Protein AF-A0AAJ1XVT3-F1 (afdb_monomer)

Structure (mmCIF, N/CA/C/O backbone):
data_AF-A0AAJ1XVT3-F1
#
_entry.id   AF-A0AAJ1XVT3-F1
#
loop_
_atom_site.group_PDB
_atom_site.id
_atom_site.type_symbol
_atom_site.label_atom_id
_atom_site.label_alt_id
_atom_site.label_comp_id
_atom_site.label_asym_id
_atom_site.label_entity_id
_atom_site.label_seq_id
_atom_site.pdbx_PDB_ins_code
_atom_site.Cartn_x
_atom_site.Cartn_y
_atom_site.Cartn_z
_atom_site.occupancy
_atom_site.B_iso_or_equiv
_atom_site.auth_seq_id
_atom_site.auth_comp_id
_atom_site.auth_asym_id
_atom_site.auth_atom_id
_atom_site.pdbx_PDB_model_num
ATOM 1 N N . MET A 1 1 ? 30.858 21.912 -54.584 1.00 40.53 1 MET A N 1
ATOM 2 C CA . MET A 1 1 ? 29.691 21.090 -54.215 1.00 40.53 1 MET A CA 1
ATOM 3 C C . MET A 1 1 ? 28.466 21.962 -54.348 1.00 40.53 1 MET A C 1
ATOM 5 O O . MET A 1 1 ? 28.449 23.029 -53.747 1.00 40.53 1 MET A O 1
ATOM 9 N N . SER A 1 2 ? 27.518 21.573 -55.196 1.00 33.28 2 SER A N 1
ATOM 10 C CA . SER A 1 2 ? 26.267 22.328 -55.365 1.00 33.28 2 SER A CA 1
ATOM 11 C C . SER A 1 2 ? 25.308 22.042 -54.200 1.00 33.28 2 SER A C 1
ATOM 13 O O . SER A 1 2 ? 25.357 20.951 -53.632 1.00 33.28 2 SER A O 1
ATOM 15 N N . GLU A 1 3 ? 24.431 22.986 -53.839 1.00 32.06 3 GLU A N 1
ATOM 16 C CA . GLU A 1 3 ? 23.396 22.788 -52.800 1.00 32.06 3 GLU A CA 1
ATOM 17 C C . GLU A 1 3 ? 22.546 21.529 -53.056 1.00 32.06 3 GLU A C 1
ATOM 19 O O . GLU A 1 3 ? 22.183 20.813 -52.128 1.00 32.06 3 GLU A O 1
ATOM 24 N N . THR A 1 4 ? 22.326 21.183 -54.322 1.00 35.09 4 THR A N 1
ATOM 25 C CA . THR A 1 4 ? 21.625 19.973 -54.774 1.00 35.09 4 THR A CA 1
ATOM 26 C C . THR A 1 4 ? 22.317 18.653 -54.406 1.00 35.09 4 THR A C 1
ATOM 28 O O . THR A 1 4 ? 21.636 17.666 -54.137 1.00 35.09 4 THR A O 1
ATOM 31 N N . GLU A 1 5 ? 23.653 18.606 -54.343 1.00 34.00 5 GLU A N 1
ATOM 32 C CA . GLU A 1 5 ? 24.394 17.394 -53.937 1.00 34.00 5 GLU A CA 1
ATOM 33 C C . GLU A 1 5 ? 24.342 17.148 -52.421 1.00 34.00 5 GLU A C 1
ATOM 35 O O . GLU A 1 5 ? 24.447 16.003 -51.974 1.00 34.00 5 GLU A O 1
ATOM 40 N N . LEU A 1 6 ? 24.183 18.212 -51.628 1.00 35.97 6 LEU A N 1
ATOM 41 C CA . LEU A 1 6 ? 23.998 18.135 -50.176 1.00 35.97 6 LEU A CA 1
ATOM 42 C C . LEU A 1 6 ? 22.597 17.616 -49.825 1.00 35.97 6 LEU A C 1
ATOM 44 O O . LEU A 1 6 ? 22.474 16.702 -49.011 1.00 35.97 6 LEU A O 1
ATOM 48 N N . VAL A 1 7 ? 21.562 18.105 -50.516 1.00 39.84 7 VAL A N 1
ATOM 49 C CA . VAL A 1 7 ? 20.163 17.684 -50.309 1.00 39.84 7 VAL A CA 1
ATOM 50 C C . VAL A 1 7 ? 19.965 16.184 -50.580 1.00 39.84 7 VAL A C 1
ATOM 52 O O . VAL A 1 7 ? 19.333 15.493 -49.782 1.00 39.84 7 VAL A O 1
ATOM 55 N N . GLY A 1 8 ? 20.572 15.642 -51.643 1.00 39.97 8 GLY A N 1
ATOM 56 C CA . GLY A 1 8 ? 20.462 14.213 -51.971 1.00 39.97 8 GLY A CA 1
ATOM 57 C C . GLY A 1 8 ? 21.122 13.272 -50.951 1.00 39.97 8 GLY A C 1
ATOM 58 O O . GLY A 1 8 ? 20.677 12.136 -50.784 1.00 39.97 8 GLY A O 1
ATOM 59 N N . LYS A 1 9 ? 22.161 13.730 -50.236 1.00 42.47 9 LYS A N 1
ATOM 60 C CA . LYS A 1 9 ? 22.805 12.963 -49.153 1.00 42.47 9 LYS A CA 1
ATOM 61 C C . LYS A 1 9 ? 22.002 13.011 -47.852 1.00 42.47 9 LYS A C 1
ATOM 63 O O . LYS A 1 9 ? 21.909 11.988 -47.175 1.00 42.47 9 LYS A O 1
ATOM 68 N N . ASP A 1 10 ? 21.389 14.148 -47.531 1.00 45.19 10 ASP A N 1
ATOM 69 C CA . ASP A 1 10 ? 20.564 14.306 -46.326 1.00 45.19 10 ASP A CA 1
ATOM 70 C C . ASP A 1 10 ? 19.242 13.532 -46.417 1.00 45.19 10 ASP A C 1
ATOM 72 O O . ASP A 1 10 ? 18.805 12.930 -45.433 1.00 45.19 10 ASP A O 1
ATOM 76 N N . GLU A 1 11 ? 18.625 13.469 -47.600 1.00 47.34 11 GLU A N 1
ATOM 77 C CA . GLU A 1 11 ? 17.455 12.615 -47.839 1.00 47.34 11 GLU A CA 1
ATOM 78 C C . GLU A 1 11 ? 17.801 11.123 -47.763 1.00 47.34 11 GLU A C 1
ATOM 80 O O . GLU A 1 11 ? 17.030 10.340 -47.203 1.00 47.34 11 GLU A O 1
ATOM 85 N N . LEU A 1 12 ? 18.981 10.730 -48.255 1.00 42.34 12 LEU A N 1
ATOM 86 C CA . LEU A 1 12 ? 19.484 9.360 -48.148 1.00 42.34 12 LEU A CA 1
ATOM 87 C C . LEU A 1 12 ? 19.700 8.966 -46.679 1.00 42.34 12 LEU A C 1
ATOM 89 O O . LEU A 1 12 ? 19.243 7.907 -46.248 1.00 42.34 12 LEU A O 1
ATOM 93 N N . LEU A 1 13 ? 20.334 9.841 -45.894 1.00 45.47 13 LEU A N 1
ATOM 94 C CA . LEU A 1 13 ? 20.561 9.629 -44.466 1.00 45.47 13 LEU A CA 1
ATOM 95 C C . LEU A 1 13 ? 19.233 9.572 -43.689 1.00 45.47 13 LEU A C 1
ATOM 97 O O . LEU A 1 13 ? 19.053 8.693 -42.845 1.00 45.47 13 LEU A O 1
ATOM 101 N N . LYS A 1 14 ? 18.263 10.441 -44.011 1.00 46.81 14 LYS A N 1
ATOM 102 C CA . LYS A 1 14 ? 16.891 10.383 -43.465 1.00 46.81 14 LYS A CA 1
ATOM 103 C C . LYS A 1 14 ? 16.185 9.069 -43.800 1.00 46.81 14 LYS A C 1
ATOM 105 O O . LYS A 1 14 ? 15.593 8.452 -42.921 1.00 46.81 14 LYS A O 1
ATOM 110 N N . ALA A 1 15 ? 16.261 8.610 -45.047 1.00 45.75 15 ALA A N 1
ATOM 111 C CA . ALA A 1 15 ? 15.612 7.373 -45.474 1.00 45.75 15 ALA A CA 1
ATOM 112 C C . ALA A 1 15 ? 16.247 6.123 -44.839 1.00 45.75 15 ALA A C 1
ATOM 114 O O . ALA A 1 15 ? 15.533 5.180 -44.507 1.00 45.75 15 ALA A O 1
ATOM 115 N N . MET A 1 16 ? 17.569 6.117 -44.633 1.00 42.34 16 MET A N 1
ATOM 116 C CA . MET A 1 16 ? 18.277 5.027 -43.948 1.00 42.34 16 MET A CA 1
ATOM 117 C C . MET A 1 16 ? 18.025 5.016 -42.432 1.00 42.34 16 MET A C 1
ATOM 119 O O . MET A 1 16 ? 18.061 3.957 -41.814 1.00 42.34 16 MET A O 1
ATOM 123 N N . THR A 1 17 ? 17.728 6.171 -41.828 1.00 45.12 17 THR A N 1
ATOM 124 C CA . THR A 1 17 ? 17.441 6.291 -40.387 1.00 45.12 17 THR A CA 1
ATOM 125 C C . THR A 1 17 ? 15.967 6.109 -40.029 1.00 45.12 17 THR A C 1
ATOM 127 O O . THR A 1 17 ? 15.666 5.858 -38.866 1.00 45.12 17 THR A O 1
ATOM 130 N N . MET A 1 18 ? 15.038 6.146 -40.991 1.00 42.16 18 MET A N 1
ATOM 131 C CA . MET A 1 18 ? 13.609 5.880 -40.744 1.00 42.16 18 MET A CA 1
ATOM 132 C C . MET A 1 18 ? 13.333 4.461 -40.209 1.00 42.16 18 MET A C 1
ATOM 134 O O . MET A 1 18 ? 12.395 4.283 -39.432 1.00 42.16 18 MET A O 1
ATOM 138 N N . CYS A 1 19 ? 14.182 3.474 -40.528 1.00 41.12 19 CYS A N 1
ATOM 139 C CA . CYS A 1 19 ? 14.112 2.123 -39.947 1.00 41.12 19 CYS A CA 1
ATOM 140 C C . CYS A 1 19 ? 14.538 2.057 -38.465 1.00 41.12 19 CYS A C 1
ATOM 142 O O . CYS A 1 19 ? 14.375 1.014 -37.843 1.00 41.12 19 CYS A O 1
ATOM 144 N N . ASN A 1 20 ? 15.038 3.155 -37.880 1.00 43.03 20 ASN A N 1
ATOM 145 C CA . ASN A 1 20 ? 15.331 3.249 -36.443 1.00 43.03 20 ASN A CA 1
ATOM 146 C C . ASN A 1 20 ? 14.090 3.558 -35.593 1.00 43.03 20 ASN A C 1
ATOM 148 O O . ASN A 1 20 ? 14.213 3.709 -34.380 1.00 43.03 20 ASN A O 1
ATOM 152 N N . SER A 1 21 ? 12.907 3.681 -36.201 1.00 42.22 21 SER A N 1
ATOM 153 C CA . SER A 1 21 ? 11.650 3.829 -35.465 1.00 42.22 21 SER A CA 1
ATOM 154 C C . SER A 1 21 ? 11.194 2.481 -34.894 1.00 42.22 21 SER A C 1
ATOM 156 O O . SER A 1 21 ? 10.141 1.953 -35.239 1.00 42.22 21 SER A O 1
ATOM 158 N N . CYS A 1 22 ? 11.986 1.914 -33.981 1.00 44.94 22 CYS A N 1
ATOM 159 C CA . CYS A 1 22 ? 11.392 1.048 -32.974 1.00 44.94 22 CYS A CA 1
ATOM 160 C C . CYS A 1 22 ? 10.452 1.931 -32.143 1.00 44.94 22 CYS A C 1
ATOM 162 O O . CYS A 1 22 ? 10.854 3.032 -31.757 1.00 44.94 22 CYS A O 1
ATOM 164 N N . PRO A 1 23 ? 9.203 1.515 -31.889 1.00 45.69 23 PRO A N 1
ATOM 165 C CA . PRO A 1 23 ? 8.376 2.195 -30.910 1.00 45.69 23 PRO A CA 1
ATOM 166 C C . PRO A 1 23 ? 9.049 2.014 -29.546 1.00 45.69 23 PRO A C 1
ATOM 168 O O . PRO A 1 23 ? 8.868 0.996 -28.881 1.00 45.69 23 PRO A O 1
ATOM 171 N N . ASP A 1 24 ? 9.884 2.976 -29.161 1.00 53.12 24 ASP A N 1
ATOM 172 C CA . ASP A 1 24 ? 10.436 3.054 -27.817 1.00 53.12 24 ASP A CA 1
ATOM 173 C C . ASP A 1 24 ? 9.247 3.198 -26.867 1.00 53.12 24 ASP A C 1
ATOM 175 O O . ASP A 1 24 ? 8.555 4.215 -26.866 1.00 53.12 24 ASP A O 1
ATOM 179 N N . PHE A 1 25 ? 8.971 2.151 -26.090 1.00 53.50 25 PHE A N 1
ATOM 180 C CA . PHE A 1 25 ? 7.912 2.178 -25.092 1.00 53.50 25 PHE A CA 1
ATOM 181 C C . PHE A 1 25 ? 8.209 3.278 -24.072 1.00 53.50 25 PHE A C 1
ATOM 183 O O . PHE A 1 25 ? 9.093 3.138 -23.218 1.00 53.50 25 PHE A O 1
ATOM 190 N N . ASN A 1 26 ? 7.467 4.380 -24.152 1.00 65.19 26 ASN A N 1
ATOM 191 C CA . ASN A 1 26 ? 7.675 5.522 -23.289 1.00 65.19 26 ASN A CA 1
ATOM 192 C C . ASN A 1 26 ? 6.859 5.327 -22.009 1.00 65.19 26 ASN A C 1
ATOM 194 O O . ASN A 1 26 ? 5.650 5.128 -22.049 1.00 65.19 26 ASN A O 1
ATOM 198 N N . LEU A 1 27 ? 7.497 5.415 -20.837 1.00 65.56 27 LEU A N 1
ATOM 199 C CA . LEU A 1 27 ? 6.7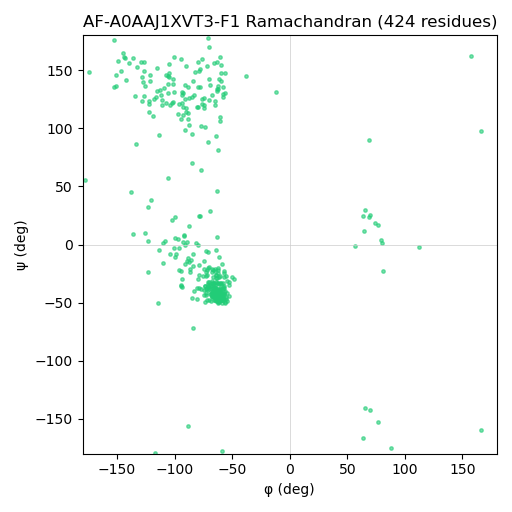74 5.413 -19.552 1.00 65.56 27 LEU A CA 1
ATOM 200 C C . LEU A 1 27 ? 5.740 6.543 -19.473 1.00 65.56 27 LEU A C 1
ATOM 202 O O . LEU A 1 27 ? 4.758 6.422 -18.745 1.00 65.56 27 LEU A O 1
ATOM 206 N N . ASN A 1 28 ? 5.936 7.617 -20.242 1.00 65.88 28 ASN A N 1
ATOM 207 C CA . ASN A 1 28 ? 4.956 8.686 -20.368 1.00 65.88 28 ASN A CA 1
ATOM 208 C C . ASN A 1 28 ? 3.666 8.243 -21.074 1.00 65.88 28 ASN A C 1
ATOM 210 O O . ASN A 1 28 ? 2.638 8.860 -20.825 1.00 65.88 28 ASN A O 1
ATOM 214 N N . ASP A 1 29 ? 3.681 7.171 -21.871 1.00 66.31 29 ASP A N 1
ATOM 215 C CA . ASP A 1 29 ? 2.475 6.632 -22.519 1.00 66.31 29 ASP A CA 1
ATOM 216 C C . ASP A 1 29 ? 1.541 5.948 -21.507 1.00 66.31 29 ASP A C 1
ATOM 218 O O . ASP A 1 29 ? 0.344 5.819 -21.751 1.00 66.31 29 ASP A O 1
ATOM 222 N N . LEU A 1 30 ? 2.084 5.532 -20.355 1.00 65.75 30 LEU A N 1
ATOM 223 C CA . LEU A 1 30 ? 1.324 4.973 -19.233 1.00 65.75 30 LEU A CA 1
ATOM 224 C C . LEU A 1 30 ? 0.818 6.040 -18.256 1.00 65.75 30 LEU A C 1
ATOM 226 O O . LEU A 1 30 ? 0.026 5.727 -17.363 1.00 65.75 30 LEU A O 1
ATOM 230 N N . ARG A 1 31 ? 1.290 7.287 -18.374 1.00 68.94 31 ARG A N 1
ATOM 231 C CA . ARG A 1 31 ? 0.756 8.387 -17.567 1.00 68.94 31 ARG A CA 1
ATOM 232 C C . ARG A 1 31 ? -0.649 8.684 -18.065 1.00 68.94 31 ARG A C 1
ATOM 234 O O . ARG A 1 31 ? -0.858 8.931 -19.253 1.00 68.94 31 ARG A O 1
ATOM 241 N N . GLY A 1 32 ? -1.626 8.645 -17.167 1.00 60.25 32 GLY A N 1
ATOM 242 C CA . GLY A 1 32 ? -2.988 8.977 -17.556 1.00 60.25 32 GLY A CA 1
ATOM 243 C C . GLY A 1 32 ? -3.141 10.469 -17.849 1.00 60.25 32 GLY A C 1
ATOM 244 O O . GLY A 1 32 ? -2.256 11.290 -17.606 1.00 60.25 32 GLY A O 1
ATOM 245 N N . LYS A 1 33 ? -4.298 10.836 -18.404 1.00 58.06 33 LYS A N 1
ATOM 246 C CA . LYS A 1 33 ? -4.650 12.245 -18.616 1.00 58.06 33 LYS A CA 1
ATOM 247 C C . LYS A 1 33 ? -5.029 12.882 -17.271 1.00 58.06 33 LYS A C 1
ATOM 249 O O . LYS A 1 33 ? -5.944 12.395 -16.609 1.00 58.06 33 LYS A O 1
ATOM 254 N N . GLY A 1 34 ? -4.378 13.990 -16.910 1.00 60.28 34 GLY A N 1
ATOM 255 C CA . GLY A 1 34 ? -4.579 14.675 -15.622 1.00 60.28 34 GLY A CA 1
ATOM 256 C C . GLY A 1 34 ? -3.895 13.954 -14.451 1.00 60.28 34 GLY A C 1
ATOM 257 O O . GLY A 1 34 ? -2.923 13.239 -14.660 1.00 60.28 34 GLY A O 1
ATOM 258 N N . ASP A 1 35 ? -4.421 14.101 -13.231 1.00 59.03 35 ASP A N 1
ATOM 259 C CA . ASP A 1 35 ? -3.839 13.531 -11.994 1.00 59.03 35 ASP A CA 1
ATOM 260 C C . ASP A 1 35 ? -4.134 12.029 -11.787 1.00 59.03 35 ASP A C 1
ATOM 262 O O . ASP A 1 35 ? -4.219 11.557 -10.655 1.00 59.03 35 ASP A O 1
ATOM 266 N N . ASN A 1 36 ? -4.395 11.264 -12.850 1.00 70.69 36 ASN A N 1
ATOM 267 C CA . ASN A 1 36 ? -4.752 9.850 -12.730 1.00 70.69 36 ASN A CA 1
ATOM 268 C C . ASN A 1 36 ? -3.663 8.955 -13.325 1.00 70.69 36 ASN A C 1
ATOM 270 O O . ASN A 1 36 ? -3.684 8.652 -14.514 1.00 70.69 36 ASN A O 1
ATOM 274 N N . ASN A 1 37 ? -2.743 8.492 -12.483 1.00 85.50 37 ASN A N 1
ATOM 275 C CA . ASN A 1 37 ? -1.637 7.619 -12.879 1.00 85.50 37 ASN A CA 1
ATOM 276 C C . ASN A 1 37 ? -1.862 6.144 -12.503 1.00 85.50 37 ASN A C 1
ATOM 278 O O . ASN A 1 37 ? -0.901 5.382 -12.453 1.00 85.50 37 ASN A O 1
ATOM 282 N N . TYR A 1 38 ? -3.104 5.698 -12.270 1.00 87.88 38 TYR A N 1
ATOM 283 C CA . TYR A 1 38 ? -3.362 4.326 -11.802 1.00 87.88 38 TYR A CA 1
ATOM 284 C C . TYR A 1 38 ? -2.790 3.240 -12.726 1.00 87.88 38 TYR A C 1
ATOM 286 O O . TYR A 1 38 ? -2.222 2.275 -12.230 1.00 87.88 38 TYR A O 1
ATOM 294 N N . GLN A 1 39 ? -2.832 3.433 -14.051 1.00 87.25 39 GLN A N 1
ATOM 295 C CA . GLN A 1 39 ? -2.213 2.503 -15.010 1.00 87.25 39 GLN A CA 1
ATOM 296 C C . GLN A 1 39 ? -0.687 2.431 -14.870 1.00 87.25 39 GLN A C 1
ATOM 298 O O . GLN A 1 39 ? -0.095 1.359 -14.995 1.00 87.25 39 GLN A O 1
ATOM 303 N N . LEU A 1 40 ? -0.043 3.568 -14.596 1.00 89.12 40 LEU A N 1
ATOM 304 C CA . LEU A 1 40 ? 1.385 3.609 -14.316 1.00 89.12 40 LEU A CA 1
ATOM 305 C C . LEU A 1 40 ? 1.692 2.900 -12.993 1.00 89.12 40 LEU A C 1
ATOM 307 O O . LEU A 1 40 ? 2.628 2.111 -12.955 1.00 89.12 40 LEU A O 1
ATOM 311 N N . TYR A 1 41 ? 0.913 3.129 -11.933 1.00 92.25 41 TYR A N 1
ATOM 312 C CA . TYR A 1 41 ? 1.124 2.451 -10.648 1.00 92.25 41 TYR A CA 1
ATOM 313 C C . TYR A 1 41 ? 0.926 0.937 -10.755 1.00 92.25 41 TYR A C 1
ATOM 315 O O . TYR A 1 41 ? 1.757 0.193 -10.238 1.00 92.25 41 TYR A O 1
ATOM 323 N N . ASP A 1 42 ? -0.105 0.491 -11.483 1.00 91.06 42 ASP A N 1
ATOM 324 C CA . ASP A 1 42 ? -0.321 -0.916 -11.841 1.00 91.06 42 ASP A CA 1
ATOM 325 C C . ASP A 1 42 ? 0.926 -1.482 -12.528 1.00 91.06 42 ASP A C 1
ATOM 327 O O . ASP A 1 42 ? 1.442 -2.531 -12.148 1.00 91.06 42 ASP A O 1
ATOM 331 N N . TRP A 1 43 ? 1.463 -0.776 -13.524 1.00 89.75 43 TRP A N 1
ATOM 332 C CA . TRP A 1 43 ? 2.671 -1.227 -14.202 1.00 89.75 43 TRP A CA 1
ATOM 333 C C . TRP A 1 43 ? 3.865 -1.293 -13.238 1.00 89.75 43 TRP A C 1
ATOM 335 O O . TRP A 1 43 ? 4.564 -2.305 -13.200 1.00 89.75 43 TRP A O 1
ATOM 345 N N . LEU A 1 44 ? 4.082 -0.263 -12.420 1.00 91.88 44 LEU A N 1
ATOM 346 C CA . LEU A 1 44 ? 5.208 -0.185 -11.487 1.00 91.88 44 LEU A CA 1
ATOM 347 C C . LEU A 1 44 ? 5.180 -1.309 -10.445 1.00 91.88 44 LEU A C 1
ATOM 349 O O . LEU A 1 44 ? 6.191 -1.985 -10.270 1.00 91.88 44 LEU A O 1
ATOM 353 N N . ILE A 1 45 ? 4.038 -1.562 -9.798 1.00 93.25 45 ILE A N 1
ATOM 354 C CA . ILE A 1 45 ? 3.938 -2.591 -8.752 1.00 93.25 45 ILE A CA 1
ATOM 355 C C . ILE A 1 45 ? 4.102 -4.018 -9.297 1.00 93.25 45 ILE A C 1
ATOM 357 O O . ILE A 1 45 ? 4.483 -4.913 -8.549 1.00 93.25 45 ILE A O 1
ATOM 361 N N . HIS A 1 46 ? 3.841 -4.252 -10.587 1.00 90.38 46 HIS A N 1
ATOM 362 C CA . HIS A 1 46 ? 4.011 -5.568 -11.216 1.00 90.38 46 HIS A CA 1
ATOM 363 C C . HIS A 1 46 ? 5.369 -5.759 -11.904 1.00 90.38 46 HIS A C 1
ATOM 365 O O . HIS A 1 46 ? 5.778 -6.900 -12.101 1.00 90.38 46 HIS A O 1
ATOM 371 N N . ASN A 1 47 ? 6.060 -4.678 -12.285 1.00 86.94 47 ASN A N 1
ATOM 372 C CA . ASN A 1 47 ? 7.295 -4.756 -13.077 1.00 86.94 47 ASN A CA 1
ATOM 373 C C . ASN A 1 47 ? 8.560 -4.369 -12.300 1.00 86.94 47 ASN A C 1
ATOM 375 O O . ASN A 1 47 ? 9.654 -4.672 -12.769 1.00 86.94 47 ASN A O 1
ATOM 379 N N . LEU A 1 48 ? 8.444 -3.715 -11.138 1.00 90.31 48 LEU A N 1
ATOM 380 C CA . LEU A 1 48 ? 9.583 -3.472 -10.250 1.00 90.31 48 LEU A CA 1
ATOM 381 C C . LEU A 1 48 ? 9.752 -4.652 -9.276 1.00 90.31 48 LEU A C 1
ATOM 383 O O . LEU A 1 48 ? 8.879 -4.843 -8.422 1.00 90.31 48 LEU A O 1
ATOM 387 N N . PRO A 1 49 ? 10.845 -5.439 -9.370 1.00 85.19 49 PRO A N 1
ATOM 388 C CA . PRO A 1 49 ? 11.006 -6.680 -8.610 1.00 85.19 49 PRO A CA 1
ATOM 389 C C . PRO A 1 49 ? 10.849 -6.515 -7.098 1.00 85.19 49 PRO A C 1
ATOM 391 O O . PRO A 1 49 ? 10.195 -7.333 -6.448 1.00 85.19 49 PRO A O 1
ATOM 394 N N . THR A 1 50 ? 11.410 -5.446 -6.528 1.00 91.38 50 THR A N 1
ATOM 395 C CA . THR A 1 50 ? 11.417 -5.276 -5.070 1.00 91.38 50 THR A CA 1
ATOM 396 C C . THR A 1 50 ? 10.140 -4.605 -4.537 1.00 91.38 50 THR A C 1
ATOM 398 O O . THR A 1 50 ? 9.854 -4.681 -3.341 1.00 91.38 50 THR A O 1
ATOM 401 N N . ALA A 1 51 ? 9.305 -4.009 -5.397 1.00 93.56 51 ALA A N 1
ATOM 402 C CA . ALA A 1 51 ? 8.125 -3.256 -4.964 1.00 93.56 51 ALA A CA 1
ATOM 403 C C . ALA A 1 51 ? 7.080 -4.134 -4.248 1.00 93.56 51 ALA A C 1
ATOM 405 O O . ALA A 1 51 ? 6.596 -3.766 -3.176 1.00 93.56 51 ALA A O 1
ATOM 406 N N . GLN A 1 52 ? 6.772 -5.324 -4.781 1.00 93.38 52 GLN A N 1
ATOM 407 C CA . GLN A 1 52 ? 5.824 -6.247 -4.137 1.00 93.38 52 GLN A CA 1
ATOM 408 C C . GLN A 1 52 ? 6.347 -6.783 -2.804 1.00 93.38 52 GLN A C 1
ATOM 410 O O . GLN A 1 52 ? 5.575 -6.931 -1.855 1.00 93.38 52 GLN A O 1
ATOM 415 N N . TYR A 1 53 ? 7.654 -7.052 -2.724 1.00 93.75 53 TYR A N 1
ATOM 416 C CA . TYR A 1 53 ? 8.298 -7.506 -1.496 1.00 93.75 53 TYR A CA 1
ATOM 417 C C . TYR A 1 53 ? 8.185 -6.449 -0.392 1.00 93.75 53 TYR A C 1
ATOM 419 O O . TYR A 1 53 ? 7.712 -6.754 0.703 1.00 93.75 53 TYR A O 1
ATOM 427 N N . VAL A 1 54 ? 8.551 -5.198 -0.696 1.00 94.69 54 VAL A N 1
ATOM 428 C CA . VAL A 1 54 ? 8.478 -4.073 0.251 1.00 94.69 54 VAL A CA 1
ATOM 429 C C . VAL A 1 54 ? 7.040 -3.842 0.708 1.00 94.69 54 VAL A C 1
ATOM 431 O O . VAL A 1 54 ? 6.795 -3.755 1.909 1.00 94.69 54 VAL A O 1
ATOM 434 N N . LEU A 1 55 ? 6.079 -3.816 -0.221 1.00 95.88 55 LEU A N 1
ATOM 435 C CA . LEU A 1 55 ? 4.660 -3.661 0.100 1.00 95.88 55 LEU A CA 1
ATOM 436 C C . LEU A 1 55 ? 4.143 -4.796 0.994 1.00 95.88 55 LEU A C 1
ATOM 438 O O . LEU A 1 55 ? 3.444 -4.547 1.975 1.00 95.88 55 LEU A O 1
ATOM 442 N N . GLY A 1 56 ? 4.479 -6.046 0.664 1.00 94.31 56 GLY A N 1
ATOM 443 C CA . GLY A 1 56 ? 4.097 -7.212 1.457 1.00 94.31 56 GLY A CA 1
ATOM 444 C C . GLY A 1 56 ? 4.629 -7.120 2.883 1.00 94.31 56 GLY A C 1
ATOM 445 O O . GLY A 1 56 ? 3.854 -7.216 3.832 1.00 94.31 56 GLY A O 1
ATOM 446 N N . LYS A 1 57 ? 5.927 -6.841 3.028 1.00 93.38 57 LYS A N 1
ATOM 447 C CA . LYS A 1 57 ? 6.589 -6.701 4.329 1.00 93.38 57 LYS A CA 1
ATOM 448 C C . LYS A 1 57 ? 6.079 -5.513 5.134 1.00 93.38 57 LYS A C 1
ATOM 450 O O . LYS A 1 57 ? 5.884 -5.649 6.335 1.00 93.38 57 LYS A O 1
ATOM 455 N N . LEU A 1 58 ? 5.813 -4.374 4.498 1.00 94.50 58 LEU A N 1
ATOM 456 C CA . LEU A 1 58 ? 5.189 -3.228 5.156 1.00 94.50 58 LEU A CA 1
ATOM 457 C C . LEU A 1 58 ? 3.836 -3.613 5.755 1.00 94.50 58 LEU A C 1
ATOM 459 O O . LEU A 1 58 ? 3.568 -3.319 6.915 1.00 94.50 58 LEU A O 1
ATOM 463 N N . VAL A 1 59 ? 2.991 -4.308 4.994 1.00 94.62 59 VAL A N 1
ATOM 464 C CA . VAL A 1 59 ? 1.673 -4.710 5.494 1.00 94.62 59 VAL A CA 1
ATOM 465 C C . VAL A 1 59 ? 1.773 -5.802 6.561 1.00 94.62 59 VAL A C 1
ATOM 467 O O . VAL A 1 59 ? 1.051 -5.733 7.550 1.00 94.62 59 VAL A O 1
ATOM 470 N N . GLU A 1 60 ? 2.717 -6.738 6.453 1.00 92.50 60 GLU A N 1
ATOM 471 C CA . GLU A 1 60 ? 3.040 -7.662 7.552 1.00 92.50 60 GLU A CA 1
ATOM 472 C C . GLU A 1 60 ? 3.456 -6.908 8.823 1.00 92.50 60 GLU A C 1
ATOM 474 O O . GLU A 1 60 ? 2.990 -7.232 9.911 1.00 92.50 60 GLU A O 1
ATOM 479 N N . LEU A 1 61 ? 4.281 -5.865 8.694 1.00 92.00 61 LEU A N 1
ATOM 480 C CA . LEU A 1 61 ? 4.667 -5.010 9.814 1.00 92.00 61 LEU A CA 1
ATOM 481 C C . LEU A 1 61 ? 3.482 -4.214 10.358 1.00 92.00 61 LEU A C 1
ATOM 483 O O . LEU A 1 61 ? 3.430 -3.992 11.556 1.00 92.00 61 LEU A O 1
ATOM 487 N N . ILE A 1 62 ? 2.509 -3.800 9.549 1.00 92.50 62 ILE A N 1
ATOM 488 C CA . ILE A 1 62 ? 1.278 -3.162 10.050 1.00 92.50 62 ILE A CA 1
ATOM 489 C C . ILE A 1 62 ? 0.479 -4.156 10.907 1.00 92.50 62 ILE A C 1
ATOM 491 O O . ILE A 1 62 ? 0.047 -3.800 11.998 1.00 92.50 62 ILE A O 1
ATOM 495 N N . PHE A 1 63 ? 0.353 -5.406 10.457 1.00 91.00 63 PHE A N 1
ATOM 496 C CA . PHE A 1 63 ? -0.426 -6.455 11.126 1.00 91.00 63 PHE A CA 1
ATOM 497 C C . PHE A 1 63 ? 0.364 -7.326 12.112 1.00 91.00 63 PHE A C 1
ATOM 499 O O . PHE A 1 63 ? -0.187 -8.298 12.623 1.00 91.00 63 PHE A O 1
ATOM 506 N N . SER A 1 64 ? 1.630 -7.012 12.411 1.00 85.25 64 SER A N 1
ATOM 507 C CA . SER A 1 64 ? 2.442 -7.863 13.299 1.00 85.25 64 SER A CA 1
ATOM 508 C C . SER A 1 64 ? 1.865 -7.965 14.715 1.00 85.25 64 SER A C 1
AT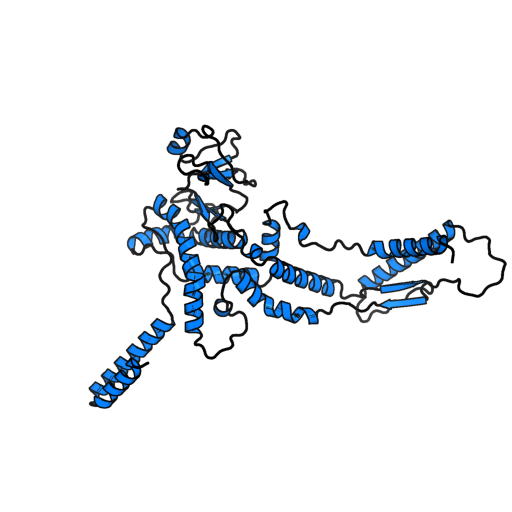OM 510 O O . SER A 1 64 ? 2.204 -8.881 15.455 1.00 85.25 64 SER A O 1
ATOM 512 N N . ASN A 1 65 ? 1.013 -7.010 15.084 1.00 82.50 65 ASN A N 1
ATOM 513 C CA . ASN A 1 65 ? 0.160 -7.038 16.256 1.00 82.50 65 ASN A CA 1
ATOM 514 C C . ASN A 1 65 ? -1.281 -7.045 15.739 1.00 82.50 65 ASN A C 1
ATOM 516 O O . ASN A 1 65 ? -1.632 -6.214 14.901 1.00 82.50 65 ASN A O 1
ATOM 520 N N . ASN A 1 66 ? -2.095 -8.003 16.179 1.00 87.00 66 ASN A N 1
ATOM 521 C CA . ASN A 1 66 ? -3.466 -8.145 15.691 1.00 87.00 66 ASN A CA 1
ATOM 522 C C . ASN A 1 66 ? -4.309 -6.892 15.992 1.00 87.00 66 ASN A C 1
ATOM 524 O O . ASN A 1 66 ? -3.972 -6.075 16.852 1.00 87.00 66 ASN A O 1
ATOM 528 N N . LEU A 1 67 ? -5.429 -6.750 15.282 1.00 92.19 67 LEU A N 1
ATOM 529 C CA . LEU A 1 67 ? -6.454 -5.778 15.656 1.00 92.19 67 LEU A CA 1
ATOM 530 C C . LEU A 1 67 ? -7.139 -6.230 16.950 1.00 92.19 67 LEU A C 1
ATOM 532 O O . LEU A 1 67 ? -7.474 -7.402 17.096 1.00 92.19 67 LEU A O 1
ATOM 536 N N . THR A 1 68 ? -7.369 -5.285 17.852 1.00 93.19 68 THR A N 1
ATOM 537 C CA . THR A 1 68 ? -8.009 -5.494 19.152 1.00 93.19 68 THR A CA 1
ATOM 538 C C . THR A 1 68 ? -8.890 -4.297 19.505 1.00 93.19 68 THR A C 1
ATOM 540 O O . THR A 1 68 ? -8.770 -3.197 18.956 1.00 93.19 68 THR A O 1
ATOM 543 N N . THR A 1 69 ? -9.808 -4.531 20.426 1.00 92.06 69 THR A N 1
ATOM 544 C CA . THR A 1 69 ? -10.653 -3.546 21.099 1.00 92.06 69 THR A CA 1
ATOM 545 C C . THR A 1 69 ? -10.181 -3.268 22.528 1.00 92.06 69 THR A C 1
ATOM 547 O O . THR A 1 69 ? -10.687 -2.343 23.164 1.00 92.06 69 THR A O 1
ATOM 550 N N . GLY A 1 70 ? -9.215 -4.049 23.029 1.00 90.19 70 GLY A N 1
ATOM 551 C CA . GLY A 1 70 ? -8.751 -4.035 24.416 1.00 90.19 70 GLY A CA 1
ATOM 552 C C . GLY A 1 70 ? -9.649 -4.797 25.394 1.00 90.19 70 GLY A C 1
ATOM 553 O O . GLY A 1 70 ? -9.379 -4.766 26.593 1.00 90.19 70 GLY A O 1
ATOM 554 N N . ASP A 1 71 ? -10.701 -5.465 24.910 1.00 92.12 71 ASP A N 1
ATOM 555 C CA . ASP A 1 71 ? -11.619 -6.281 25.708 1.00 92.12 71 ASP A CA 1
ATOM 556 C C . ASP A 1 71 ? -11.758 -7.677 25.087 1.00 92.12 71 ASP A C 1
ATOM 558 O O . ASP A 1 71 ? -12.157 -7.810 23.932 1.00 92.12 71 ASP A O 1
ATOM 562 N N . GLU A 1 72 ? -11.463 -8.726 25.860 1.00 91.00 72 GLU A N 1
ATOM 563 C CA . GLU A 1 72 ? -11.422 -10.111 25.362 1.00 91.00 72 GLU A CA 1
ATOM 564 C C . GLU A 1 72 ? -12.749 -10.577 24.740 1.00 91.00 72 GLU A C 1
ATOM 566 O O . GLU A 1 72 ? -12.751 -11.298 23.742 1.00 91.00 72 GLU A O 1
ATOM 571 N N . LYS A 1 73 ? -13.895 -10.153 25.292 1.00 91.69 73 LYS A N 1
ATOM 572 C CA . LYS A 1 73 ? -15.215 -10.565 24.786 1.00 91.69 73 LYS A CA 1
ATOM 573 C C . LYS A 1 73 ? -15.552 -9.853 23.485 1.00 91.69 73 LYS A C 1
ATOM 575 O O . LYS A 1 73 ? -16.146 -10.441 22.584 1.00 91.69 73 LYS A O 1
ATOM 580 N N . GLN A 1 74 ? -15.210 -8.573 23.388 1.00 93.69 74 GLN A N 1
ATOM 581 C CA . GLN A 1 74 ? -15.405 -7.806 22.159 1.00 93.69 74 GLN A CA 1
ATOM 582 C C . GLN A 1 74 ? -14.424 -8.248 21.067 1.00 93.69 74 GLN A C 1
ATOM 584 O O . GLN A 1 74 ? -14.790 -8.282 19.889 1.00 93.69 74 GLN A O 1
ATOM 589 N N . ASP A 1 75 ? -13.225 -8.675 21.458 1.00 93.56 75 ASP A N 1
ATOM 590 C CA . ASP A 1 75 ? -12.237 -9.263 20.560 1.00 93.56 75 ASP A CA 1
ATOM 591 C C . ASP A 1 75 ? -12.704 -10.597 19.982 1.00 93.56 75 ASP A C 1
ATOM 593 O O . ASP A 1 75 ? -12.430 -10.870 18.819 1.00 93.56 75 ASP A O 1
ATOM 597 N N . GLU A 1 76 ? -13.473 -11.404 20.714 1.00 94.06 76 GLU A N 1
ATOM 598 C CA . GLU A 1 76 ? -14.095 -12.611 20.154 1.00 94.06 76 GLU A CA 1
ATOM 599 C C . GLU A 1 76 ? -15.054 -12.272 18.998 1.00 94.06 76 GLU A C 1
ATOM 601 O O . GLU A 1 76 ? -14.994 -12.889 17.932 1.00 94.06 76 GLU A O 1
ATOM 606 N N . ILE A 1 77 ? -15.886 -11.235 19.160 1.00 93.81 77 ILE A N 1
ATOM 607 C CA . ILE A 1 77 ? -16.799 -10.752 18.109 1.00 93.81 77 ILE A CA 1
ATOM 608 C C . ILE A 1 77 ? -16.004 -10.227 16.909 1.00 93.81 77 ILE A C 1
ATOM 610 O O . ILE A 1 77 ? -16.321 -10.557 15.762 1.00 93.81 77 ILE A O 1
ATOM 614 N N . LEU A 1 78 ? -14.972 -9.416 17.164 1.00 94.25 78 LEU A N 1
ATOM 615 C CA . LEU A 1 78 ? -14.107 -8.859 16.127 1.00 94.25 78 LEU A CA 1
ATOM 616 C C . LEU A 1 78 ? -13.372 -9.969 15.364 1.00 94.25 78 LEU A C 1
ATOM 618 O O . LEU A 1 78 ? -13.400 -9.986 14.137 1.00 94.25 78 LEU A O 1
ATOM 622 N N . ASN A 1 79 ? -12.764 -10.919 16.070 1.00 94.38 79 ASN A N 1
ATOM 623 C CA . ASN A 1 79 ? -12.017 -12.024 15.477 1.00 94.38 79 ASN A CA 1
ATOM 624 C C . ASN A 1 79 ? -12.930 -12.959 14.684 1.00 94.38 79 ASN A C 1
ATOM 626 O O . ASN A 1 79 ? -12.584 -13.342 13.566 1.00 94.38 79 ASN A O 1
ATOM 630 N N . ASN A 1 80 ? -14.122 -13.273 15.196 1.00 93.88 80 ASN A N 1
ATOM 631 C CA . ASN A 1 80 ? -15.095 -14.059 14.446 1.00 93.88 80 ASN A CA 1
ATOM 632 C C . ASN A 1 80 ? -15.523 -13.338 13.157 1.00 93.88 80 ASN A C 1
ATOM 634 O O . ASN A 1 80 ? -15.597 -13.951 12.097 1.00 93.88 80 ASN A O 1
ATOM 638 N N . PHE A 1 81 ? -15.718 -12.017 13.202 1.00 94.75 81 PHE A N 1
ATOM 639 C CA . PHE A 1 81 ? -15.996 -11.247 11.992 1.00 94.75 81 PHE A CA 1
ATOM 640 C C . PHE A 1 81 ? -14.809 -11.240 11.017 1.00 94.75 81 PHE A C 1
ATOM 642 O O . PHE A 1 81 ? -15.009 -11.401 9.816 1.00 94.75 81 PHE A O 1
ATOM 649 N N . LEU A 1 82 ? -13.579 -11.056 11.501 1.00 94.44 82 LEU A N 1
ATOM 650 C CA . LEU A 1 82 ? -12.384 -10.962 10.656 1.00 94.44 82 LEU A CA 1
ATOM 651 C C . LEU A 1 82 ? -12.004 -12.295 9.996 1.00 94.44 82 LEU A C 1
ATOM 653 O O . LEU A 1 82 ? -11.581 -12.293 8.836 1.00 94.44 82 LEU A O 1
ATOM 657 N N . TYR A 1 83 ? -12.160 -13.406 10.719 1.00 94.44 83 TYR A N 1
ATOM 658 C CA . TYR A 1 83 ? -11.599 -14.709 10.350 1.00 94.44 83 TYR A CA 1
ATOM 659 C C . TYR A 1 83 ? -12.628 -15.840 10.228 1.00 94.44 83 TYR A C 1
ATOM 661 O O . TYR A 1 83 ? -12.354 -16.822 9.545 1.00 94.44 83 TYR A O 1
ATOM 669 N N . GLY A 1 84 ? -13.785 -15.734 10.886 1.00 88.12 84 GLY A N 1
ATOM 670 C CA . GLY A 1 84 ? -14.740 -16.838 11.043 1.00 88.12 84 GLY A CA 1
ATOM 671 C C . GLY A 1 84 ? -15.612 -17.121 9.820 1.00 88.12 84 GLY A C 1
ATOM 672 O O . GLY A 1 84 ? -16.169 -18.210 9.707 1.00 88.12 84 GLY A O 1
ATOM 673 N N . GLN A 1 85 ? -15.711 -16.175 8.887 1.00 85.50 85 GLN A N 1
ATOM 674 C CA . GLN A 1 85 ? -16.507 -16.323 7.671 1.00 85.50 85 GLN A CA 1
ATOM 675 C C . GLN A 1 85 ? -15.849 -15.641 6.472 1.00 85.50 85 GLN A C 1
ATOM 677 O O . GLN A 1 85 ? -14.989 -14.763 6.601 1.00 85.50 85 GLN A O 1
ATOM 682 N N . THR A 1 86 ? -16.287 -16.055 5.291 1.00 92.31 86 THR A N 1
ATOM 683 C CA . THR A 1 86 ? -15.887 -15.474 4.013 1.00 92.31 86 THR A CA 1
ATOM 684 C C . THR A 1 86 ? -17.006 -14.614 3.454 1.00 92.31 86 THR A C 1
ATOM 686 O O . THR A 1 86 ? -18.177 -14.966 3.576 1.00 92.31 86 THR A O 1
ATOM 689 N N . ASN A 1 87 ? -16.634 -13.517 2.808 1.00 92.44 87 ASN A N 1
ATOM 690 C CA . ASN A 1 87 ? -17.556 -12.637 2.104 1.00 92.44 87 ASN A CA 1
ATOM 691 C C . ASN A 1 87 ? -18.092 -13.304 0.805 1.00 92.44 87 ASN A C 1
ATOM 693 O O . ASN A 1 87 ? -17.650 -14.402 0.446 1.00 92.44 87 ASN A O 1
ATOM 697 N N . PRO A 1 88 ? -18.991 -12.647 0.043 1.00 91.94 88 PRO A N 1
ATOM 698 C CA . PRO A 1 88 ? -19.485 -13.161 -1.240 1.00 91.94 88 PRO A CA 1
ATOM 699 C C . PRO A 1 88 ? -18.412 -13.422 -2.313 1.00 91.94 88 PRO A C 1
ATOM 701 O O . PRO A 1 88 ? -18.684 -14.126 -3.282 1.00 91.94 88 PRO A O 1
ATOM 704 N N . GLU A 1 89 ? -17.203 -12.874 -2.160 1.00 91.31 89 GLU A N 1
ATOM 705 C CA . GLU A 1 89 ? -16.052 -13.121 -3.044 1.00 91.31 89 GLU A CA 1
ATOM 706 C C . GLU A 1 89 ? -15.208 -14.329 -2.589 1.00 91.31 89 GLU A C 1
ATOM 708 O O . GLU A 1 89 ? -14.190 -14.644 -3.203 1.00 91.31 89 GLU A O 1
ATOM 713 N N . GLY A 1 90 ? -15.619 -15.025 -1.522 1.00 92.62 90 GLY A N 1
ATOM 714 C CA . GLY A 1 90 ? -14.940 -16.210 -0.997 1.00 92.62 90 GLY A CA 1
ATOM 715 C C . GLY A 1 90 ? -13.667 -15.906 -0.202 1.00 92.62 90 GLY A C 1
ATOM 716 O O . GLY A 1 90 ? -12.863 -16.810 0.022 1.00 92.62 90 GLY A O 1
ATOM 717 N N . VAL A 1 91 ? -13.465 -14.659 0.234 1.00 95.31 91 VAL A N 1
ATOM 718 C CA . VAL A 1 91 ? -12.288 -14.236 1.011 1.00 95.31 91 VAL A CA 1
ATOM 719 C C . VAL A 1 91 ? -12.676 -13.788 2.418 1.00 95.31 91 VAL A C 1
ATOM 721 O O . VAL A 1 91 ? -13.789 -13.326 2.658 1.00 95.31 91 VAL A O 1
ATOM 724 N N . THR A 1 92 ? -11.762 -13.931 3.378 1.00 96.31 92 THR A N 1
ATOM 725 C CA . THR A 1 92 ? -12.000 -13.472 4.754 1.00 96.31 92 THR A CA 1
ATOM 726 C C . THR A 1 92 ? -11.974 -11.950 4.840 1.00 96.31 92 THR A C 1
ATOM 728 O O . THR A 1 92 ? -11.277 -11.275 4.076 1.00 96.31 92 THR A O 1
ATOM 731 N N . ASN A 1 93 ? -12.674 -11.392 5.825 1.00 95.81 93 ASN A N 1
ATOM 732 C CA . ASN A 1 93 ? -12.672 -9.947 6.057 1.00 95.81 93 ASN A CA 1
ATOM 733 C C . ASN A 1 93 ? -11.269 -9.423 6.401 1.00 95.81 93 ASN A C 1
ATOM 735 O O . ASN A 1 93 ? -10.906 -8.330 5.972 1.00 95.81 93 ASN A O 1
ATOM 739 N N . TYR A 1 94 ? -10.443 -10.220 7.086 1.00 95.69 94 TYR A N 1
ATOM 740 C CA . TYR A 1 94 ? -9.022 -9.919 7.271 1.00 95.69 94 TYR A CA 1
ATOM 741 C C . TYR A 1 94 ? -8.281 -9.755 5.937 1.00 95.69 94 TYR A C 1
ATOM 743 O O . TYR A 1 94 ? -7.557 -8.779 5.747 1.00 95.69 94 TYR A O 1
ATOM 751 N N . HIS A 1 95 ? -8.487 -10.675 4.987 1.00 95.75 95 HIS A N 1
ATOM 752 C CA . HIS A 1 95 ? -7.859 -10.580 3.672 1.00 95.75 95 HIS A CA 1
ATOM 753 C C . HIS A 1 95 ? -8.296 -9.311 2.934 1.00 95.75 95 HIS A C 1
ATOM 755 O O . HIS A 1 95 ? -7.457 -8.625 2.354 1.00 95.75 95 HIS A O 1
ATOM 761 N N . VAL A 1 96 ? -9.584 -8.963 3.007 1.00 96.88 96 VAL A N 1
ATOM 762 C CA . VAL A 1 96 ? -10.113 -7.719 2.429 1.00 96.88 96 VAL A CA 1
ATOM 763 C C . VAL A 1 96 ? -9.404 -6.501 3.020 1.00 96.88 96 VAL A C 1
ATOM 765 O O . VAL A 1 96 ? -8.933 -5.660 2.260 1.00 96.88 96 VAL A O 1
ATOM 768 N N . LEU A 1 97 ? -9.244 -6.428 4.348 1.00 96.06 97 LEU A N 1
ATOM 769 C CA . LEU A 1 97 ? -8.515 -5.331 4.997 1.00 96.06 97 LEU A CA 1
ATOM 770 C C . LEU A 1 97 ? -7.061 -5.239 4.521 1.00 96.06 97 LEU A C 1
ATOM 772 O O . LEU A 1 97 ? -6.596 -4.153 4.177 1.00 96.06 97 LEU A O 1
ATOM 776 N N . VAL A 1 98 ? -6.355 -6.371 4.464 1.00 96.00 98 VAL A N 1
ATOM 777 C CA . VAL A 1 98 ? -4.970 -6.438 3.974 1.00 96.00 98 VAL A CA 1
ATOM 778 C C . VAL A 1 98 ? -4.873 -5.911 2.541 1.00 96.00 98 VAL A C 1
ATOM 780 O O . VAL A 1 98 ? -3.990 -5.103 2.249 1.00 96.00 98 VAL A O 1
ATOM 783 N N . GLN A 1 99 ? -5.776 -6.327 1.649 1.00 95.88 99 GLN A N 1
ATOM 784 C CA . GLN A 1 99 ? -5.769 -5.871 0.256 1.00 95.88 99 GLN A CA 1
ATOM 785 C C . GLN A 1 99 ? -6.143 -4.396 0.123 1.00 95.88 99 GLN A C 1
ATOM 787 O O . GLN A 1 99 ? -5.461 -3.671 -0.597 1.00 95.88 99 GLN A O 1
ATOM 792 N N . SER A 1 100 ? -7.154 -3.923 0.854 1.00 96.81 100 SER A N 1
ATOM 793 C CA . SER A 1 100 ? -7.530 -2.508 0.848 1.00 96.81 100 SER A CA 1
ATOM 794 C C . SER A 1 100 ? -6.396 -1.618 1.360 1.00 96.81 100 SER A C 1
ATOM 796 O O . SER A 1 100 ? -6.145 -0.559 0.791 1.00 96.81 100 SER A O 1
ATOM 798 N N . ILE A 1 101 ? -5.648 -2.048 2.383 1.00 96.62 101 ILE A N 1
ATOM 799 C CA . ILE A 1 101 ? -4.467 -1.312 2.858 1.00 96.62 101 ILE A CA 1
ATOM 800 C C . ILE A 1 101 ? -3.386 -1.280 1.777 1.00 96.62 101 ILE A C 1
ATOM 802 O O . ILE A 1 101 ? -2.884 -0.199 1.466 1.00 96.62 101 ILE A O 1
ATOM 806 N N . LYS A 1 102 ? -3.066 -2.425 1.155 1.00 96.94 102 LYS A N 1
ATOM 807 C CA . LYS A 1 102 ? -2.097 -2.478 0.046 1.00 96.94 102 LYS A CA 1
ATOM 808 C C . LYS A 1 102 ? -2.480 -1.527 -1.082 1.00 96.94 102 LYS A C 1
ATOM 810 O O . LYS A 1 102 ? -1.649 -0.756 -1.553 1.00 96.94 102 LYS A O 1
ATOM 815 N N . GLU A 1 103 ? -3.746 -1.556 -1.475 1.00 96.06 103 GLU A N 1
ATOM 816 C CA . GLU A 1 103 ? -4.277 -0.702 -2.525 1.00 96.06 103 GLU A CA 1
ATOM 817 C C . GLU A 1 103 ? -4.235 0.782 -2.117 1.00 96.06 103 GLU A C 1
ATOM 819 O O . GLU A 1 103 ? -3.792 1.620 -2.897 1.00 96.06 103 GLU A O 1
ATOM 824 N N . SER A 1 104 ? -4.569 1.118 -0.868 1.00 96.38 104 SER A N 1
ATOM 825 C CA . SER A 1 104 ? -4.478 2.499 -0.377 1.00 96.38 104 SER A CA 1
ATOM 826 C C . SER A 1 104 ? -3.054 3.061 -0.398 1.00 96.38 104 SER A C 1
ATOM 828 O O . SER A 1 104 ? -2.873 4.244 -0.668 1.00 96.38 104 SER A O 1
ATOM 830 N N . ILE A 1 105 ? -2.041 2.221 -0.164 1.00 95.88 105 ILE A N 1
ATOM 831 C CA . ILE A 1 105 ? -0.628 2.610 -0.230 1.00 95.88 105 ILE A CA 1
ATOM 832 C C . ILE A 1 105 ? -0.214 2.830 -1.694 1.00 95.88 105 ILE A C 1
ATOM 834 O O . ILE A 1 105 ? 0.389 3.848 -2.031 1.00 95.88 105 ILE A O 1
ATOM 838 N N . VAL A 1 106 ? -0.557 1.888 -2.579 1.00 95.19 106 VAL A N 1
ATOM 839 C CA . VAL A 1 106 ? -0.125 1.897 -3.987 1.00 95.19 106 VAL A CA 1
ATOM 840 C C . VAL A 1 106 ? -0.832 2.969 -4.813 1.00 95.19 106 VAL A C 1
ATOM 842 O O . VAL A 1 106 ? -0.186 3.635 -5.616 1.00 95.19 106 VAL A O 1
ATOM 845 N N . TYR A 1 107 ? -2.138 3.159 -4.634 1.00 94.12 107 TYR A N 1
ATOM 846 C CA . TYR A 1 107 ? -2.947 4.068 -5.460 1.00 94.12 107 TYR A CA 1
ATOM 847 C C . TYR A 1 107 ? -3.367 5.340 -4.713 1.00 94.12 107 TYR A C 1
ATOM 849 O O . TYR A 1 107 ? -4.128 6.146 -5.246 1.00 94.12 107 TYR A O 1
ATOM 857 N N . GLY A 1 108 ? -2.914 5.513 -3.469 1.00 93.75 108 GLY A N 1
ATOM 858 C CA . GLY A 1 108 ? -3.262 6.630 -2.585 1.00 93.75 108 GLY A CA 1
ATOM 859 C C . GLY A 1 108 ? -4.602 6.476 -1.864 1.00 93.75 108 GLY A C 1
ATOM 860 O O . GLY A 1 108 ? -4.791 7.045 -0.786 1.00 93.75 108 GLY A O 1
ATOM 861 N N . ARG A 1 109 ? -5.514 5.658 -2.408 1.00 94.88 109 ARG A N 1
ATOM 862 C CA . ARG A 1 109 ? -6.796 5.329 -1.781 1.00 94.88 109 ARG A CA 1
ATOM 863 C C . ARG A 1 109 ? -7.307 3.936 -2.117 1.00 94.88 109 ARG A C 1
ATOM 865 O O . ARG A 1 109 ? -6.981 3.384 -3.160 1.00 94.88 109 ARG A O 1
ATOM 872 N N . SER A 1 110 ? -8.179 3.414 -1.265 1.00 96.25 110 SER A N 1
ATOM 873 C CA . SER A 1 110 ? -8.973 2.205 -1.497 1.00 96.25 110 SER A CA 1
ATOM 874 C C . SER A 1 110 ? -10.333 2.347 -0.820 1.00 96.25 110 SER A C 1
ATOM 876 O O . SER A 1 110 ? -10.470 3.041 0.186 1.00 96.25 110 SER A O 1
ATOM 878 N N . GLY A 1 111 ? -11.358 1.728 -1.388 1.00 95.38 111 GLY A N 1
ATOM 879 C CA . GLY A 1 111 ? -12.689 1.700 -0.811 1.00 95.38 111 GLY A CA 1
ATOM 880 C C . GLY A 1 111 ? -12.882 0.454 0.034 1.00 95.38 111 GLY A C 1
ATOM 881 O O . GLY A 1 111 ? -12.634 -0.653 -0.424 1.00 95.38 111 GLY A O 1
ATOM 882 N N . LEU A 1 112 ? -13.392 0.612 1.247 1.00 95.75 112 LEU A N 1
ATOM 883 C CA . LEU A 1 112 ? -13.794 -0.499 2.094 1.00 95.75 112 LEU A CA 1
ATOM 884 C C . LEU A 1 112 ? -15.287 -0.386 2.376 1.00 95.75 112 LEU A C 1
ATOM 886 O O . LEU A 1 112 ? -15.724 0.517 3.091 1.00 95.75 112 LEU A O 1
ATOM 890 N N . ARG A 1 113 ? -16.079 -1.297 1.813 1.00 93.81 113 ARG A N 1
ATOM 891 C CA . ARG A 1 113 ? -17.536 -1.289 1.966 1.00 93.81 113 ARG A CA 1
ATOM 892 C C . ARG A 1 113 ? -17.979 -2.388 2.917 1.00 93.81 113 ARG A C 1
ATOM 894 O O . ARG A 1 113 ? -17.637 -3.549 2.723 1.00 93.81 113 ARG A O 1
ATOM 901 N N . PHE A 1 114 ? -18.808 -2.024 3.888 1.00 93.88 114 PHE A N 1
ATOM 902 C CA . PHE A 1 114 ? -19.476 -2.971 4.774 1.00 93.88 114 PHE A CA 1
ATOM 903 C C . PHE A 1 114 ? -20.844 -3.323 4.199 1.00 93.88 114 PHE A C 1
ATOM 905 O O . PHE A 1 114 ? -21.702 -2.451 4.042 1.00 93.88 114 PHE A O 1
ATOM 912 N N . LEU A 1 115 ? -21.055 -4.598 3.887 1.00 91.44 115 LEU A N 1
ATOM 913 C CA . LEU A 1 115 ? -22.326 -5.088 3.369 1.00 91.44 115 LEU A CA 1
ATOM 914 C C . LEU A 1 115 ? -23.280 -5.372 4.532 1.00 91.44 115 LEU A C 1
ATOM 916 O O . LEU A 1 115 ? -24.211 -4.605 4.800 1.00 91.44 115 LEU A O 1
ATOM 920 N N . SER A 1 116 ? -22.997 -6.430 5.279 1.00 91.19 116 SER A N 1
ATOM 921 C CA . SER A 1 116 ? -23.780 -6.876 6.425 1.00 91.19 116 SER A CA 1
ATOM 922 C C . SER A 1 116 ? -22.874 -7.620 7.411 1.00 91.19 116 SER A C 1
ATOM 924 O O . SER A 1 116 ? -21.683 -7.805 7.157 1.00 91.19 116 SER A O 1
ATOM 926 N N . LYS A 1 117 ? -23.421 -8.024 8.562 1.00 89.06 117 LYS A N 1
ATOM 927 C CA . LYS A 1 117 ? -22.668 -8.863 9.502 1.00 89.06 117 LYS A CA 1
ATOM 928 C C . LYS A 1 117 ? -22.341 -10.230 8.913 1.00 89.06 117 LYS A C 1
ATOM 930 O O . LYS A 1 117 ? -21.307 -10.751 9.291 1.00 89.06 117 LYS A O 1
ATOM 935 N N . ASP A 1 118 ? -23.158 -10.746 7.999 1.00 88.50 118 ASP A N 1
ATOM 936 C CA . ASP A 1 118 ? -23.005 -12.085 7.419 1.00 88.50 118 ASP A CA 1
ATOM 937 C C . ASP A 1 118 ? -22.191 -12.041 6.112 1.00 88.50 118 ASP A C 1
ATOM 939 O O . ASP A 1 118 ? -21.346 -12.893 5.866 1.00 88.50 118 ASP A O 1
ATOM 943 N N . ASP A 1 119 ? -22.372 -10.991 5.306 1.00 91.44 119 ASP A N 1
ATOM 944 C CA . ASP A 1 119 ? -21.670 -10.809 4.025 1.00 91.44 119 ASP A CA 1
ATOM 945 C C . ASP A 1 119 ? -20.313 -10.102 4.178 1.00 91.44 119 ASP A C 1
ATOM 947 O O . ASP A 1 119 ? -19.500 -10.082 3.257 1.00 91.44 119 ASP A O 1
ATOM 951 N N . GLY A 1 120 ? -20.060 -9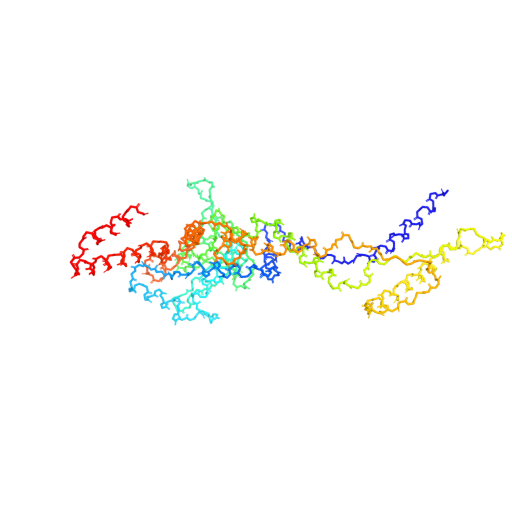.480 5.330 1.00 93.69 120 GLY A N 1
ATOM 952 C CA . GLY A 1 120 ? -18.768 -8.894 5.655 1.00 93.69 120 GLY A CA 1
ATOM 953 C C . GLY A 1 120 ? -18.394 -7.640 4.858 1.00 93.69 120 GLY A C 1
ATOM 954 O O . GLY A 1 120 ? -19.209 -6.741 4.610 1.00 93.69 120 GLY A O 1
ATOM 955 N N . LEU A 1 121 ? -17.104 -7.553 4.538 1.00 95.56 121 LEU A N 1
ATOM 956 C CA . LEU A 1 121 ? -16.444 -6.443 3.865 1.00 95.56 121 LEU A CA 1
ATOM 957 C C . LEU A 1 121 ? -16.150 -6.797 2.408 1.00 95.56 121 LEU A C 1
ATOM 959 O O . LEU A 1 121 ? -15.808 -7.934 2.090 1.00 95.56 121 LEU A O 1
ATOM 963 N N . ILE A 1 122 ? -16.187 -5.792 1.537 1.00 95.12 122 ILE A N 1
ATOM 964 C CA . ILE A 1 122 ? -15.643 -5.887 0.179 1.00 95.12 122 ILE A CA 1
ATOM 965 C C . ILE A 1 122 ? -14.690 -4.724 -0.091 1.00 95.12 122 ILE A C 1
ATOM 967 O O . ILE A 1 122 ? -14.922 -3.596 0.363 1.00 95.12 122 ILE A O 1
ATOM 971 N N . ASN A 1 123 ? -13.626 -5.006 -0.843 1.00 95.12 123 ASN A N 1
ATOM 972 C CA . ASN A 1 123 ? -12.721 -3.982 -1.347 1.00 95.12 123 ASN A CA 1
ATOM 973 C C . ASN A 1 123 ? -13.319 -3.381 -2.627 1.00 95.12 123 ASN A C 1
ATOM 975 O O . ASN A 1 123 ? -13.695 -4.098 -3.552 1.00 95.12 123 ASN A O 1
ATOM 979 N N . VAL A 1 124 ? -13.404 -2.058 -2.691 1.00 93.81 124 VAL A N 1
ATOM 980 C CA . VAL A 1 124 ? -13.840 -1.315 -3.871 1.00 93.81 124 VAL A CA 1
ATOM 981 C C . VAL A 1 124 ? -12.642 -0.561 -4.423 1.00 93.81 124 VAL A C 1
ATOM 983 O O . VAL A 1 124 ? -12.071 0.296 -3.747 1.00 93.81 124 VAL A O 1
ATOM 986 N N . LYS A 1 125 ? -12.286 -0.870 -5.673 1.00 91.00 125 LYS A N 1
ATOM 987 C CA . LYS A 1 125 ? -11.085 -0.321 -6.303 1.00 91.00 125 LYS A CA 1
ATOM 988 C C . LYS A 1 125 ? -11.064 1.207 -6.310 1.00 91.00 125 LYS A C 1
ATOM 990 O O . LYS A 1 125 ? -12.107 1.838 -6.482 1.00 91.00 125 LYS A O 1
ATOM 995 N N . CYS A 1 126 ? -9.876 1.797 -6.210 1.00 90.12 126 CYS A N 1
ATOM 996 C CA . CYS A 1 126 ? -9.632 3.245 -6.129 1.00 90.12 126 CYS A CA 1
ATOM 997 C C . CYS A 1 126 ? -10.329 4.099 -7.208 1.00 90.12 126 CYS A C 1
ATOM 999 O O . CYS A 1 126 ? -10.634 5.272 -6.975 1.00 90.12 126 CYS A O 1
ATOM 1001 N N . ASN A 1 127 ? -10.594 3.527 -8.383 1.00 89.12 127 ASN A N 1
ATOM 1002 C CA . ASN A 1 127 ? -11.250 4.173 -9.516 1.00 89.12 127 ASN A CA 1
ATOM 1003 C C . ASN A 1 127 ? -12.748 3.845 -9.636 1.00 89.12 127 ASN A C 1
ATOM 1005 O O . ASN A 1 127 ? -13.414 4.446 -10.469 1.00 89.12 127 ASN A O 1
ATOM 1009 N N . HIS A 1 128 ? -13.288 2.918 -8.844 1.00 91.06 128 HIS A N 1
ATOM 1010 C CA . HIS A 1 128 ? -14.686 2.466 -8.913 1.00 91.06 128 HIS A CA 1
ATOM 1011 C C . HIS A 1 128 ? -15.602 3.156 -7.891 1.00 91.06 128 HIS A C 1
ATOM 1013 O O . HIS A 1 128 ? -16.782 2.818 -7.781 1.00 91.06 128 HIS A O 1
ATOM 1019 N N . PHE A 1 129 ? -15.078 4.133 -7.150 1.00 92.88 129 PHE A N 1
ATOM 1020 C CA . PHE A 1 129 ? -15.869 4.985 -6.274 1.00 92.88 129 PHE A CA 1
ATOM 1021 C C . PHE A 1 129 ? -15.409 6.444 -6.335 1.00 92.88 129 PHE A C 1
ATOM 1023 O O . PHE A 1 129 ? -14.259 6.749 -6.663 1.00 92.88 129 PHE A O 1
ATOM 1030 N N . GLY A 1 130 ? -16.322 7.346 -5.991 1.00 92.31 130 GLY A N 1
ATOM 1031 C CA . GLY A 1 130 ? -16.072 8.777 -5.858 1.00 92.31 130 GLY A CA 1
ATOM 1032 C C . GLY A 1 130 ? -16.525 9.292 -4.504 1.00 92.31 130 GLY A C 1
ATOM 1033 O O . GLY A 1 130 ? -17.388 8.703 -3.851 1.00 92.31 130 GLY A O 1
ATOM 1034 N N . VAL A 1 131 ? -15.946 10.405 -4.079 1.00 92.50 131 VAL A N 1
ATOM 1035 C CA . VAL A 1 131 ? -16.360 11.104 -2.864 1.00 92.50 131 VAL A CA 1
ATOM 1036 C C . VAL A 1 131 ? -17.427 12.133 -3.224 1.00 92.50 131 VAL A C 1
ATOM 1038 O O . VAL A 1 131 ? -17.207 12.966 -4.100 1.00 92.50 131 VAL A O 1
ATOM 1041 N N . ALA A 1 132 ? -18.585 12.062 -2.569 1.00 91.06 132 ALA A N 1
ATOM 1042 C CA . ALA A 1 132 ? -19.652 13.041 -2.725 1.00 91.06 132 ALA A CA 1
ATOM 1043 C C . ALA A 1 132 ? -19.527 14.119 -1.650 1.00 91.06 132 ALA A C 1
ATOM 1045 O O . ALA A 1 132 ? -19.555 13.811 -0.454 1.00 91.06 132 ALA A O 1
ATOM 1046 N N . GLN A 1 133 ? -19.395 15.373 -2.072 1.00 90.56 133 GLN A N 1
ATOM 1047 C CA . GLN A 1 133 ? -19.169 16.491 -1.164 1.00 90.56 133 GLN A CA 1
ATOM 1048 C C . GLN A 1 133 ? -20.087 17.671 -1.469 1.00 90.56 133 GLN A C 1
ATOM 1050 O O . GLN A 1 133 ? -20.489 17.874 -2.613 1.00 90.56 133 GLN A O 1
ATOM 1055 N N . ILE A 1 134 ? -20.385 18.470 -0.448 1.00 89.25 134 ILE A N 1
ATOM 1056 C CA . ILE A 1 134 ? -21.127 19.729 -0.574 1.00 89.25 134 ILE A CA 1
ATOM 1057 C C . ILE A 1 134 ? -20.332 20.866 0.069 1.00 89.25 134 ILE A C 1
ATOM 1059 O O . ILE A 1 134 ? -19.575 20.648 1.011 1.00 89.25 134 ILE A O 1
ATOM 1063 N N . LEU A 1 135 ? -20.469 22.093 -0.431 1.00 85.94 135 LEU A N 1
ATOM 1064 C CA . LEU A 1 135 ? -19.826 23.247 0.197 1.00 85.94 135 LEU A CA 1
ATOM 1065 C C . LEU A 1 135 ? -20.427 23.483 1.590 1.00 85.94 135 LEU A C 1
ATOM 1067 O O . LEU A 1 135 ? -21.635 23.694 1.702 1.00 85.94 135 LEU A O 1
ATOM 1071 N N . ASN A 1 136 ? -19.591 23.494 2.632 1.00 83.38 136 ASN A N 1
ATOM 1072 C CA . ASN A 1 136 ? -20.064 23.816 3.972 1.00 83.38 136 ASN A CA 1
ATOM 1073 C C . ASN A 1 136 ? -20.318 25.332 4.070 1.00 83.38 136 ASN A C 1
ATOM 1075 O O . ASN A 1 136 ? -19.406 26.144 3.889 1.00 83.38 136 ASN A O 1
ATOM 1079 N N . LYS A 1 137 ? -21.578 25.711 4.311 1.00 80.06 137 LYS A N 1
ATOM 1080 C CA . LYS A 1 137 ? -22.018 27.115 4.376 1.00 80.06 137 LYS A CA 1
ATOM 1081 C C . LYS A 1 137 ? -21.808 27.764 5.743 1.00 80.06 137 LYS A C 1
ATOM 1083 O O . LYS A 1 137 ? -21.820 28.987 5.827 1.00 80.06 137 LYS A O 1
ATOM 1088 N N . GLU A 1 138 ? -21.638 26.974 6.798 1.00 81.75 138 GLU A N 1
ATOM 1089 C CA . GLU A 1 138 ? -21.439 27.486 8.159 1.00 81.75 138 GLU A CA 1
ATOM 1090 C C . GLU A 1 138 ? -19.975 27.862 8.397 1.00 81.75 138 GLU A C 1
ATOM 1092 O O . GLU A 1 138 ? -19.670 28.906 8.972 1.00 81.75 138 GLU A O 1
ATOM 1097 N N . HIS A 1 139 ? -19.062 27.041 7.886 1.00 79.69 139 HIS A N 1
ATOM 1098 C CA . HIS A 1 139 ? -17.629 27.141 8.126 1.00 79.69 139 HIS A CA 1
ATOM 1099 C C . HIS A 1 139 ? -16.825 27.337 6.831 1.00 79.69 139 HIS A C 1
ATOM 1101 O O . HIS A 1 139 ? -15.751 26.760 6.696 1.00 79.69 139 HIS A O 1
ATOM 1107 N N . TYR A 1 140 ? -17.362 28.125 5.887 1.00 74.19 140 TYR A N 1
ATOM 1108 C CA . TYR A 1 140 ? -16.791 28.495 4.577 1.00 74.19 140 TYR A CA 1
ATOM 1109 C C . TYR A 1 140 ? -15.304 28.148 4.356 1.00 74.19 140 TYR A C 1
ATOM 1111 O O . TYR A 1 140 ? -14.435 28.553 5.123 1.00 74.19 140 TYR A O 1
ATOM 1119 N N . GLY A 1 141 ? -14.985 27.514 3.222 1.00 75.88 141 GLY A N 1
ATOM 1120 C CA . GLY A 1 141 ? -13.599 27.218 2.822 1.00 75.88 141 GLY A CA 1
ATOM 1121 C C . GLY A 1 141 ? -13.233 25.733 2.823 1.00 75.88 141 GLY A C 1
ATOM 1122 O O . GLY A 1 141 ? -12.137 25.387 2.391 1.00 75.88 141 GLY A O 1
ATOM 1123 N N . TYR A 1 142 ? -14.152 24.848 3.218 1.00 83.75 142 TYR A N 1
ATOM 1124 C CA . TYR A 1 142 ? -14.030 23.409 2.983 1.00 83.75 142 TYR A CA 1
ATOM 1125 C C . TYR A 1 142 ? -15.345 22.792 2.497 1.00 83.75 142 TYR A C 1
ATOM 1127 O O . TYR A 1 142 ? -16.429 23.369 2.629 1.00 83.75 142 TYR A O 1
ATOM 1135 N N . LYS A 1 143 ? -15.230 21.610 1.888 1.00 86.38 143 LYS A N 1
ATOM 1136 C CA . LYS A 1 143 ? -16.367 20.799 1.454 1.00 86.38 143 LYS A CA 1
ATOM 1137 C C . LYS A 1 143 ? -16.612 19.687 2.467 1.00 86.38 143 LYS A C 1
ATOM 1139 O O . LYS A 1 143 ? -15.680 18.994 2.868 1.00 86.38 143 LYS A O 1
ATOM 1144 N N . GLU A 1 144 ? -17.858 19.530 2.875 1.00 87.56 144 GLU A N 1
ATOM 1145 C CA . GLU A 1 144 ? -18.299 18.486 3.788 1.00 87.56 144 GLU A CA 1
ATOM 1146 C C . GLU A 1 144 ? -18.580 17.187 3.032 1.00 87.56 144 GLU A C 1
ATOM 1148 O O . GLU A 1 144 ? -19.108 17.200 1.918 1.00 87.56 144 GLU A O 1
ATOM 1153 N 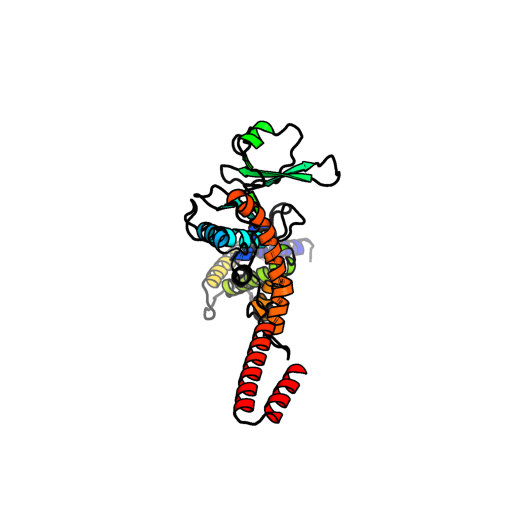N . LEU A 1 145 ? -18.208 16.060 3.639 1.00 88.62 145 LEU A N 1
ATOM 1154 C CA . LEU A 1 145 ? -18.464 14.728 3.106 1.00 88.62 145 LEU A CA 1
ATOM 1155 C C . LEU A 1 145 ? -19.931 14.348 3.324 1.00 88.62 145 LEU A C 1
ATOM 1157 O O . LEU A 1 145 ? -20.371 14.229 4.461 1.00 88.62 145 LEU A O 1
ATOM 1161 N N . ILE A 1 146 ? -20.646 14.059 2.238 1.00 88.88 146 ILE A N 1
ATOM 1162 C CA . ILE A 1 146 ? -22.019 13.537 2.297 1.00 88.88 146 ILE A CA 1
ATOM 1163 C C . ILE A 1 146 ? -22.042 12.007 2.219 1.00 88.88 146 ILE A C 1
ATOM 1165 O O . ILE A 1 146 ? -22.880 11.349 2.839 1.00 88.88 146 ILE A O 1
ATOM 1169 N N . GLY A 1 147 ? -21.122 11.423 1.452 1.00 90.56 147 GLY A N 1
ATOM 1170 C CA . GLY A 1 147 ? -21.045 9.979 1.272 1.00 90.56 147 GLY A CA 1
ATOM 1171 C C . GLY A 1 147 ? -20.147 9.574 0.112 1.00 90.56 147 GLY A C 1
ATOM 1172 O O . GLY A 1 147 ? -19.300 10.342 -0.352 1.00 90.56 147 GLY A O 1
ATOM 1173 N N . PHE A 1 148 ? -20.349 8.353 -0.369 1.00 93.00 148 PHE A N 1
ATOM 1174 C CA . PHE A 1 148 ? -19.519 7.730 -1.395 1.00 93.00 148 PHE A CA 1
ATOM 1175 C C . PHE A 1 148 ? -20.365 7.226 -2.555 1.00 93.00 148 PHE A C 1
ATOM 1177 O O . PHE A 1 148 ? -21.336 6.499 -2.357 1.00 93.00 148 PHE A O 1
ATOM 1184 N N . VAL A 1 149 ? -19.998 7.611 -3.773 1.00 92.06 149 VAL A N 1
ATOM 1185 C CA . VAL A 1 149 ? -20.707 7.214 -4.991 1.00 92.06 149 VAL A CA 1
ATOM 1186 C C . VAL A 1 149 ? -20.065 5.962 -5.564 1.00 92.06 149 VAL A C 1
ATOM 1188 O O . VAL A 1 149 ? -18.853 5.937 -5.758 1.00 92.06 149 VAL A O 1
ATOM 1191 N N . ILE A 1 150 ? -20.869 4.947 -5.871 1.00 91.12 150 ILE A N 1
ATOM 1192 C CA . ILE A 1 150 ? -20.428 3.709 -6.526 1.00 91.12 150 ILE A CA 1
ATOM 1193 C C . ILE A 1 150 ? -21.296 3.447 -7.757 1.00 91.12 150 ILE A C 1
ATOM 1195 O O . ILE A 1 150 ? -22.516 3.626 -7.713 1.00 91.12 150 ILE A O 1
ATOM 1199 N N . ASP A 1 151 ? -20.676 2.994 -8.846 1.00 85.94 151 ASP A N 1
ATOM 1200 C CA . ASP A 1 151 ? -21.379 2.522 -10.042 1.00 85.94 151 ASP A CA 1
ATOM 1201 C C . ASP A 1 151 ? -21.767 1.046 -9.865 1.00 85.94 151 ASP A C 1
ATOM 1203 O O . ASP A 1 151 ? -20.923 0.189 -9.598 1.00 85.94 151 ASP A O 1
ATOM 1207 N N . LYS A 1 152 ? -23.048 0.717 -10.057 1.00 81.81 152 LYS A N 1
ATOM 1208 C CA . LYS A 1 152 ? -23.568 -0.657 -9.938 1.00 81.81 152 LYS A CA 1
ATOM 1209 C C . LYS A 1 152 ? -22.954 -1.626 -10.956 1.00 81.81 152 LYS A C 1
ATOM 1211 O O . LYS A 1 152 ? -23.003 -2.832 -10.735 1.00 81.81 152 LYS A O 1
ATOM 1216 N N . LYS A 1 153 ? -22.420 -1.122 -12.073 1.00 82.00 153 LYS A N 1
ATOM 1217 C CA . LYS A 1 153 ? -21.793 -1.903 -13.152 1.00 82.00 153 LYS A CA 1
ATOM 1218 C C . LYS A 1 153 ? -20.260 -1.906 -13.046 1.00 82.00 153 LYS A C 1
ATOM 1220 O O . LYS A 1 153 ? -19.603 -2.426 -13.944 1.00 82.00 153 LYS A O 1
ATOM 1225 N N . GLY A 1 154 ? -19.690 -1.338 -11.979 1.00 78.06 154 GLY A N 1
ATOM 1226 C CA . GLY A 1 154 ? -18.246 -1.298 -11.746 1.00 78.06 154 GLY A CA 1
ATOM 1227 C C . GLY A 1 154 ? -17.480 -0.377 -12.696 1.00 78.06 154 GLY A C 1
ATOM 1228 O O . GLY A 1 154 ? -16.305 -0.614 -12.958 1.00 78.06 154 GLY A O 1
ATOM 1229 N N . ARG A 1 155 ? -18.130 0.647 -13.258 1.00 84.50 155 ARG A N 1
ATOM 1230 C CA . ARG A 1 155 ? -17.451 1.645 -14.096 1.00 84.50 155 ARG A CA 1
ATOM 1231 C C . ARG A 1 155 ? -16.660 2.638 -13.251 1.00 84.50 155 ARG A C 1
ATOM 1233 O O . ARG A 1 155 ? -16.936 2.842 -12.071 1.00 84.50 155 ARG A O 1
ATOM 1240 N N . ALA A 1 156 ? -15.695 3.290 -13.898 1.00 84.62 156 ALA A N 1
ATOM 1241 C CA . ALA A 1 156 ? -14.900 4.320 -13.253 1.00 84.62 156 ALA A CA 1
ATOM 1242 C C . ALA A 1 156 ? -15.772 5.511 -12.819 1.00 84.62 156 ALA A C 1
ATOM 1244 O O . ALA A 1 156 ? -16.579 6.011 -13.606 1.00 84.62 156 ALA A O 1
ATOM 1245 N N . ILE A 1 157 ? -15.577 5.975 -11.585 1.00 85.25 157 ILE A N 1
ATOM 1246 C CA . ILE A 1 157 ? -16.284 7.112 -10.993 1.00 85.25 157 ILE A CA 1
ATOM 1247 C C . ILE A 1 157 ? -15.282 8.190 -10.573 1.00 85.25 157 ILE A C 1
ATOM 1249 O O . ILE A 1 157 ? -14.208 7.907 -10.044 1.00 85.25 157 ILE A O 1
ATOM 1253 N N . THR A 1 158 ? -15.659 9.447 -10.797 1.00 84.75 158 THR A N 1
ATOM 1254 C CA . THR A 1 158 ? -14.965 10.629 -10.276 1.00 84.75 158 THR A CA 1
ATOM 1255 C C . THR A 1 158 ? -15.682 11.182 -9.050 1.00 84.75 158 THR A C 1
ATOM 1257 O O . THR A 1 158 ? -16.863 10.910 -8.837 1.00 84.75 158 THR A O 1
ATOM 1260 N N . ASP A 1 159 ? -14.983 11.993 -8.260 1.00 86.50 159 ASP A N 1
ATOM 1261 C CA . ASP A 1 159 ? -15.593 12.711 -7.138 1.00 86.50 159 ASP A CA 1
ATOM 1262 C C . ASP A 1 159 ? -16.722 13.637 -7.636 1.00 86.50 159 ASP A C 1
ATOM 1264 O O . ASP A 1 159 ? -16.683 14.136 -8.767 1.00 86.50 159 ASP A O 1
ATOM 1268 N N . VAL A 1 160 ? -17.755 13.813 -6.809 1.00 86.69 160 VAL A N 1
ATOM 1269 C CA . VAL A 1 160 ? -19.005 14.490 -7.178 1.00 86.69 160 VAL A CA 1
ATOM 1270 C C . VAL A 1 160 ? -19.248 15.667 -6.242 1.00 86.69 160 VAL A C 1
ATOM 1272 O O . VAL A 1 160 ? -19.405 15.491 -5.034 1.00 86.69 160 VAL A O 1
ATOM 1275 N N . ASP A 1 161 ? -19.339 16.861 -6.824 1.00 86.62 161 ASP A N 1
ATOM 1276 C CA . ASP A 1 161 ? -19.774 18.066 -6.124 1.00 86.62 161 ASP A CA 1
ATOM 1277 C C . ASP A 1 161 ? -21.295 18.180 -6.203 1.00 86.62 161 ASP A C 1
ATOM 1279 O O . ASP A 1 161 ? -21.856 18.465 -7.263 1.00 86.62 161 ASP A O 1
ATOM 1283 N N . LEU A 1 162 ? -21.950 17.940 -5.073 1.00 84.25 162 LEU A N 1
ATOM 1284 C CA . LEU A 1 162 ? -23.398 17.996 -4.945 1.00 84.25 162 LEU A CA 1
ATOM 1285 C C . LEU A 1 162 ? -23.880 19.432 -4.752 1.00 84.25 162 LEU A C 1
ATOM 1287 O O . LEU A 1 162 ? -23.221 20.260 -4.114 1.00 84.25 162 LEU A O 1
ATOM 1291 N N . ARG A 1 163 ? -25.083 19.709 -5.254 1.00 81.62 163 ARG A N 1
ATOM 1292 C CA . ARG A 1 163 ? -25.822 20.948 -4.985 1.00 81.62 163 ARG A CA 1
ATOM 1293 C C . ARG A 1 163 ? -26.955 20.694 -3.996 1.00 81.62 163 ARG A C 1
ATOM 1295 O O . ARG A 1 163 ? -27.471 19.584 -3.877 1.00 81.62 163 ARG A O 1
ATOM 1302 N N . GLU A 1 164 ? -27.371 21.744 -3.295 1.00 68.44 164 GLU A N 1
ATOM 1303 C CA . GLU A 1 164 ? -28.531 21.660 -2.404 1.00 68.44 164 GLU A CA 1
ATOM 1304 C C . GLU A 1 164 ? -29.786 21.215 -3.161 1.00 68.44 164 GLU A C 1
ATOM 1306 O O . GLU A 1 164 ? -30.074 21.697 -4.257 1.00 68.44 164 GLU A O 1
ATOM 1311 N N . GLY A 1 165 ? -30.534 20.289 -2.558 1.00 69.00 165 GLY A N 1
ATOM 1312 C CA . GLY A 1 165 ? -31.757 19.730 -3.134 1.00 69.00 165 GLY A CA 1
ATOM 1313 C C . GLY A 1 165 ? -31.542 18.634 -4.184 1.00 69.00 165 GLY A C 1
ATOM 1314 O O . GLY A 1 165 ? -32.524 18.118 -4.711 1.00 69.00 165 GLY A O 1
ATOM 1315 N N . GLU A 1 166 ? -30.297 18.244 -4.494 1.00 73.81 166 GLU A N 1
ATOM 1316 C CA . GLU A 1 166 ? -30.032 17.112 -5.401 1.00 73.81 166 GLU A CA 1
ATOM 1317 C C . GLU A 1 166 ? -30.294 15.743 -4.760 1.00 73.81 166 GLU A C 1
ATOM 1319 O O . GLU A 1 166 ? -30.515 14.766 -5.479 1.00 73.81 166 GLU A O 1
ATOM 1324 N N . ILE A 1 167 ? -30.294 15.678 -3.427 1.00 74.88 167 ILE A N 1
ATOM 1325 C CA . ILE A 1 167 ? -30.559 14.465 -2.652 1.00 74.88 167 ILE A CA 1
ATOM 1326 C C . ILE A 1 167 ? -31.839 14.662 -1.851 1.00 74.88 167 ILE A C 1
ATOM 1328 O O . ILE A 1 167 ? -32.003 15.666 -1.157 1.00 74.88 167 ILE A O 1
ATOM 1332 N N . ASP A 1 168 ? -32.721 13.669 -1.920 1.00 72.56 168 ASP A N 1
ATOM 1333 C CA . ASP A 1 168 ? -33.827 13.539 -0.981 1.00 72.56 168 ASP A CA 1
ATOM 1334 C C . ASP A 1 168 ? -33.287 12.983 0.344 1.00 72.56 168 ASP A C 1
ATOM 1336 O O . ASP A 1 168 ? -32.990 11.789 0.475 1.00 72.56 168 ASP A O 1
ATOM 1340 N N . SER A 1 169 ? -33.112 13.876 1.319 1.00 68.69 169 SER A N 1
ATOM 1341 C CA . SER A 1 169 ? -32.575 13.548 2.638 1.00 68.69 169 SER A CA 1
ATOM 1342 C C . SER A 1 169 ? -33.409 12.482 3.350 1.00 68.69 169 SER A C 1
ATOM 1344 O O . SER A 1 169 ? -32.846 11.600 3.995 1.00 68.69 169 SER A O 1
ATOM 1346 N N . GLU A 1 170 ? -34.741 12.511 3.224 1.00 65.69 170 GLU A N 1
ATOM 1347 C CA . GLU A 1 170 ? -35.596 11.518 3.877 1.00 65.69 170 GLU A CA 1
ATOM 1348 C C . GLU A 1 170 ? -35.393 10.125 3.286 1.00 65.69 170 GLU A C 1
ATOM 1350 O O . GLU A 1 170 ? -35.310 9.147 4.034 1.00 65.69 170 GLU A O 1
ATOM 1355 N N . GLU A 1 171 ? -35.302 10.020 1.959 1.00 66.12 171 GLU A N 1
ATOM 1356 C CA . GLU A 1 171 ? -35.049 8.745 1.291 1.00 66.12 171 GLU A CA 1
ATOM 1357 C C . GLU A 1 171 ? -33.664 8.195 1.654 1.00 66.12 171 GLU A C 1
ATOM 1359 O O . GLU A 1 171 ? -33.532 7.006 1.963 1.00 66.12 171 GLU A O 1
ATOM 1364 N N . TYR A 1 172 ? -32.651 9.063 1.687 1.00 72.44 172 TYR A N 1
ATOM 1365 C CA . TYR A 1 172 ? -31.278 8.696 2.022 1.00 72.44 172 TYR A CA 1
ATOM 1366 C C . TYR A 1 172 ? -31.139 8.188 3.464 1.00 72.44 172 TYR A C 1
ATOM 1368 O O . TYR A 1 172 ? -30.582 7.110 3.678 1.00 72.44 172 TYR A O 1
ATOM 1376 N N . PHE A 1 173 ? -31.714 8.893 4.446 1.00 67.06 173 PHE A N 1
ATOM 1377 C CA . PHE A 1 173 ? -31.671 8.471 5.851 1.00 67.06 173 PHE A CA 1
ATOM 1378 C C . PHE A 1 173 ? -32.542 7.236 6.133 1.00 67.06 173 PHE A C 1
ATOM 1380 O O . PHE A 1 173 ? -32.155 6.401 6.949 1.00 67.06 173 PHE A O 1
ATOM 1387 N N . LYS A 1 174 ? -33.693 7.073 5.457 1.00 65.12 174 LYS A N 1
ATOM 1388 C CA . LYS A 1 174 ? -34.572 5.900 5.646 1.00 65.12 174 LYS A CA 1
ATOM 1389 C C . LYS A 1 174 ? -34.016 4.628 5.008 1.00 65.12 174 LYS A C 1
ATOM 1391 O O . LYS A 1 174 ? -34.119 3.561 5.607 1.00 65.12 174 LYS A O 1
ATOM 1396 N N . LYS A 1 175 ? -33.478 4.710 3.786 1.00 65.25 175 LYS A N 1
ATOM 1397 C CA . LYS A 1 175 ? -32.995 3.532 3.039 1.00 65.25 175 LYS A CA 1
ATOM 1398 C C . LYS A 1 175 ? -31.518 3.231 3.279 1.00 65.25 175 LYS A C 1
ATOM 1400 O O . LYS A 1 175 ? -31.068 2.138 2.943 1.00 65.25 175 LYS A O 1
ATOM 1405 N N . GLY A 1 176 ? -30.759 4.191 3.808 1.00 69.88 176 GLY A N 1
ATOM 1406 C CA . GLY A 1 176 ? -29.309 4.083 3.969 1.00 69.88 176 GLY A CA 1
ATOM 1407 C C . GLY A 1 176 ? -28.548 3.992 2.642 1.00 69.88 176 GLY A C 1
ATOM 1408 O O . GLY A 1 176 ? -27.377 3.632 2.650 1.00 69.88 176 GLY A O 1
ATOM 1409 N N . ILE A 1 177 ? -29.214 4.253 1.510 1.00 76.25 177 ILE A N 1
ATOM 1410 C CA . ILE A 1 177 ? -28.666 4.312 0.150 1.00 76.25 177 ILE A CA 1
ATOM 1411 C C . ILE A 1 177 ? -29.554 5.267 -0.655 1.00 76.25 177 ILE A C 1
ATOM 1413 O O . ILE A 1 177 ? -30.778 5.146 -0.610 1.00 76.25 177 ILE A O 1
ATOM 1417 N N . PHE A 1 178 ? -28.956 6.164 -1.440 1.00 79.62 178 PHE A N 1
ATOM 1418 C CA . PHE A 1 178 ? -29.677 6.960 -2.439 1.00 79.62 178 PHE A CA 1
ATOM 1419 C C . PHE A 1 178 ? -29.312 6.486 -3.847 1.00 79.62 178 PHE A C 1
ATOM 1421 O O . PHE A 1 178 ? -28.145 6.245 -4.147 1.00 79.62 178 PHE A O 1
ATOM 1428 N N . VAL A 1 179 ? -30.306 6.314 -4.718 1.00 80.44 179 VAL A N 1
ATOM 1429 C CA . VAL A 1 179 ? -30.095 5.876 -6.104 1.00 80.44 179 VAL A CA 1
ATOM 1430 C C . VAL A 1 179 ? -30.257 7.083 -7.015 1.00 80.44 179 VAL A C 1
ATOM 1432 O O . VAL A 1 179 ? -31.318 7.700 -7.051 1.00 80.44 179 VAL A O 1
ATOM 1435 N N . PHE A 1 180 ? -29.212 7.422 -7.768 1.00 79.00 180 PHE A N 1
ATOM 1436 C CA . PHE A 1 180 ? -29.267 8.559 -8.683 1.00 79.00 180 PHE A CA 1
ATOM 1437 C C . PHE A 1 180 ? -30.275 8.311 -9.814 1.00 79.00 180 PHE A C 1
ATOM 1439 O O . PHE A 1 180 ? -30.551 7.171 -10.187 1.00 79.00 180 PHE A O 1
ATOM 1446 N N . LYS A 1 181 ? -30.788 9.388 -10.426 1.00 76.38 181 LYS A N 1
ATOM 1447 C CA . LYS A 1 181 ? -31.790 9.329 -11.514 1.00 76.38 181 LYS A CA 1
ATOM 1448 C C . LYS A 1 181 ? -31.370 8.465 -12.709 1.00 76.38 181 LYS A C 1
ATOM 1450 O O . LYS A 1 181 ? -32.224 7.922 -13.398 1.00 76.38 181 LYS A O 1
ATOM 1455 N N . ASN A 1 182 ? -30.066 8.325 -12.950 1.00 72.81 182 ASN A N 1
ATOM 1456 C CA . ASN A 1 182 ? -29.522 7.455 -13.996 1.00 72.81 182 ASN A CA 1
ATOM 1457 C C . ASN A 1 182 ? -29.634 5.951 -13.665 1.00 72.81 182 ASN A C 1
ATOM 1459 O O . ASN A 1 182 ? -29.278 5.126 -14.497 1.00 72.81 182 ASN A O 1
ATOM 1463 N N . ASN A 1 183 ? -30.096 5.600 -12.459 1.00 71.00 183 ASN A N 1
ATOM 1464 C CA . ASN A 1 183 ? -30.268 4.263 -11.883 1.00 71.00 183 ASN A CA 1
ATOM 1465 C C . ASN A 1 183 ? -29.005 3.379 -11.834 1.00 71.00 183 ASN A C 1
ATOM 1467 O O . ASN A 1 183 ? -29.039 2.266 -11.303 1.00 71.00 183 ASN A O 1
ATOM 1471 N N . ASP A 1 184 ? -27.889 3.890 -12.338 1.00 82.50 184 ASP A N 1
ATOM 1472 C CA . ASP A 1 184 ? -26.604 3.213 -12.430 1.00 82.50 184 ASP A CA 1
ATOM 1473 C C . ASP A 1 184 ? -25.707 3.516 -11.225 1.00 82.50 184 ASP A C 1
ATOM 1475 O O . ASP A 1 184 ? -24.934 2.653 -10.821 1.00 82.50 184 ASP A O 1
ATOM 1479 N N . ASN A 1 185 ? -25.846 4.695 -10.612 1.00 86.75 185 ASN A N 1
ATOM 1480 C CA . ASN A 1 185 ? -25.026 5.104 -9.474 1.00 86.75 185 ASN A CA 1
ATOM 1481 C C . ASN A 1 185 ? -25.820 5.038 -8.170 1.00 86.75 185 ASN A C 1
ATOM 1483 O O . ASN A 1 185 ? -27.011 5.366 -8.128 1.00 86.75 185 ASN A O 1
ATOM 1487 N N . ILE A 1 186 ? -25.138 4.667 -7.092 1.00 88.69 186 ILE A N 1
ATOM 1488 C CA . ILE A 1 186 ? -25.659 4.733 -5.727 1.00 88.69 186 ILE A CA 1
ATOM 1489 C C . ILE A 1 186 ? -24.771 5.617 -4.866 1.00 88.69 186 ILE A C 1
ATOM 1491 O O . ILE A 1 186 ? -23.557 5.625 -5.042 1.00 88.69 186 ILE A O 1
ATOM 1495 N N . LEU A 1 187 ? -25.377 6.330 -3.927 1.00 89.69 187 LEU A N 1
ATOM 1496 C CA . LEU A 1 187 ? -24.706 7.049 -2.858 1.00 89.69 187 LEU A CA 1
ATOM 1497 C C . LEU A 1 187 ? -24.828 6.229 -1.572 1.00 89.69 187 LEU A C 1
ATOM 1499 O O . LEU A 1 187 ? -25.938 5.911 -1.137 1.00 89.69 187 LEU A O 1
ATOM 1503 N N . LEU A 1 188 ? -23.684 5.885 -0.992 1.00 89.81 188 LEU A N 1
ATOM 1504 C CA . LEU A 1 188 ? -23.561 5.191 0.280 1.00 89.81 188 LEU A CA 1
ATOM 1505 C C . LEU A 1 188 ? -23.193 6.166 1.398 1.00 89.81 188 LEU A C 1
ATOM 1507 O O . LEU A 1 188 ? -22.352 7.044 1.181 1.00 89.81 188 LEU A O 1
ATOM 1511 N N . PRO A 1 189 ? -23.740 5.962 2.600 1.00 88.38 189 PRO A N 1
ATOM 1512 C CA . PRO A 1 189 ? -23.445 6.803 3.736 1.00 88.38 189 PRO A CA 1
ATOM 1513 C C . PRO A 1 189 ? -22.102 6.421 4.383 1.00 88.38 189 PRO A C 1
ATOM 1515 O O . PRO A 1 189 ? -21.638 5.281 4.218 1.00 88.38 189 PRO A O 1
ATOM 1518 N N . PRO A 1 190 ? -21.459 7.351 5.116 1.00 88.00 190 PRO A N 1
ATOM 1519 C CA . PRO A 1 190 ? -20.154 7.119 5.741 1.00 88.00 190 PRO A CA 1
ATOM 1520 C C . PRO A 1 190 ? -20.111 5.924 6.705 1.00 88.00 190 PRO A C 1
ATOM 1522 O O . PRO A 1 190 ? -19.059 5.331 6.917 1.00 88.00 190 PRO A O 1
ATOM 1525 N N . GLU A 1 191 ? -21.248 5.498 7.255 1.00 88.50 191 GLU A N 1
ATOM 1526 C CA . GLU A 1 191 ? -21.338 4.340 8.149 1.00 88.50 191 GLU A CA 1
ATOM 1527 C C . GLU A 1 191 ? -21.223 2.999 7.412 1.00 88.50 191 GLU A C 1
ATOM 1529 O O . GLU A 1 191 ? -21.053 1.961 8.052 1.00 88.50 191 GLU A O 1
ATOM 1534 N N . LYS A 1 192 ? -21.343 2.985 6.079 1.00 90.25 192 LYS A N 1
ATOM 1535 C CA . LYS A 1 192 ? -21.281 1.772 5.244 1.00 90.25 192 LYS A CA 1
ATOM 1536 C C . LYS A 1 192 ? -20.062 1.722 4.335 1.00 90.25 192 LYS A C 1
ATOM 1538 O O . LYS A 1 192 ? -19.860 0.712 3.655 1.00 90.25 192 LYS A O 1
ATOM 1543 N N . PHE A 1 193 ? -19.252 2.774 4.315 1.00 93.88 193 PHE A N 1
ATOM 1544 C CA . PHE A 1 193 ? -18.114 2.861 3.419 1.00 93.88 193 PHE A CA 1
ATOM 1545 C C . PHE A 1 193 ? -16.997 3.720 4.006 1.00 93.88 193 PHE A C 1
ATOM 1547 O O . PHE A 1 193 ? -17.239 4.813 4.507 1.00 93.88 193 PHE A O 1
ATOM 1554 N N . VAL A 1 194 ? -15.761 3.248 3.874 1.00 94.81 194 VAL A N 1
ATOM 1555 C CA . VAL A 1 194 ? -14.550 3.988 4.228 1.00 94.81 194 VAL A CA 1
ATOM 1556 C C . VAL A 1 194 ? -13.715 4.174 2.973 1.00 94.81 194 VAL A C 1
ATOM 1558 O O . VAL A 1 194 ? -13.362 3.212 2.300 1.00 94.81 194 VAL A O 1
ATOM 1561 N N . ASN A 1 195 ? -13.370 5.420 2.667 1.00 95.50 195 ASN A N 1
ATOM 1562 C CA . ASN A 1 195 ? -12.296 5.723 1.729 1.00 95.50 195 ASN A CA 1
ATOM 1563 C C . ASN A 1 195 ? -10.983 5.695 2.521 1.00 95.50 195 ASN A C 1
ATOM 1565 O O . ASN A 1 195 ? -10.651 6.671 3.195 1.00 95.50 195 ASN A O 1
ATOM 1569 N N . LEU A 1 196 ? -10.308 4.549 2.494 1.00 96.50 196 LEU A N 1
ATOM 1570 C CA . LEU A 1 196 ? -9.067 4.288 3.206 1.00 96.50 196 LEU A CA 1
ATOM 1571 C C . LEU A 1 196 ? -7.903 4.960 2.481 1.00 96.50 196 LEU A C 1
ATOM 1573 O O . LEU A 1 196 ? -7.696 4.715 1.292 1.00 96.50 196 LEU A O 1
ATOM 1577 N N . ARG A 1 197 ? -7.142 5.793 3.194 1.00 95.25 197 ARG A N 1
ATOM 1578 C CA . ARG A 1 197 ? -6.023 6.566 2.637 1.00 95.25 197 ARG A CA 1
ATOM 1579 C C . ARG A 1 197 ? -4.868 6.645 3.623 1.00 95.25 197 ARG A C 1
ATOM 1581 O O . ARG A 1 197 ? -5.092 6.832 4.816 1.00 95.25 197 ARG A O 1
ATOM 1588 N N . VAL A 1 198 ? -3.635 6.568 3.129 1.00 90.94 198 VAL A N 1
ATOM 1589 C CA . VAL A 1 198 ? -2.453 6.855 3.961 1.00 90.94 198 VAL A CA 1
ATOM 1590 C C . VAL A 1 198 ? -2.345 8.358 4.203 1.00 90.94 198 VAL A C 1
ATOM 1592 O O . VAL A 1 198 ? -2.255 8.801 5.343 1.00 90.94 198 VAL A O 1
ATOM 1595 N N . ASP A 1 199 ? -2.443 9.147 3.137 1.00 91.31 199 ASP A N 1
ATOM 1596 C CA . ASP A 1 199 ? -2.542 10.600 3.215 1.00 91.31 199 ASP A CA 1
ATOM 1597 C C . ASP A 1 199 ? -4.016 11.025 3.240 1.00 91.31 199 ASP A C 1
ATOM 1599 O O . ASP A 1 199 ? -4.753 10.869 2.265 1.00 91.31 199 ASP A O 1
ATOM 1603 N N . THR A 1 200 ? -4.466 11.549 4.376 1.00 90.81 200 THR A N 1
ATOM 1604 C CA . THR A 1 200 ? -5.855 11.974 4.578 1.00 90.81 200 THR A CA 1
ATOM 1605 C C . THR A 1 200 ? -6.096 13.442 4.224 1.00 90.81 200 THR A C 1
ATOM 1607 O O . THR A 1 200 ? -7.246 13.881 4.295 1.00 90.81 200 THR A O 1
ATOM 1610 N N . SER A 1 201 ? -5.063 14.183 3.795 1.00 87.94 201 SER A N 1
ATOM 1611 C CA . SER A 1 201 ? -5.155 15.611 3.448 1.00 87.94 201 SER A CA 1
ATOM 1612 C C . SER A 1 201 ? -6.061 15.886 2.246 1.00 87.94 201 SER A C 1
ATOM 1614 O O . SER A 1 201 ? -6.659 16.958 2.149 1.00 87.94 201 SER A O 1
ATOM 1616 N N . THR A 1 202 ? -6.213 14.906 1.349 1.00 87.62 202 THR A N 1
ATOM 1617 C CA . THR A 1 202 ? -7.102 14.993 0.189 1.00 87.62 202 THR A CA 1
ATOM 1618 C C . THR A 1 202 ? -8.029 13.774 0.091 1.00 87.62 202 THR A C 1
ATOM 1620 O O . THR A 1 202 ? -7.706 12.697 0.597 1.00 87.62 202 THR A O 1
ATOM 1623 N N . PRO A 1 203 ? -9.185 13.886 -0.597 1.00 87.50 203 PRO A N 1
ATOM 1624 C CA . PRO A 1 203 ? -10.080 12.749 -0.849 1.00 87.50 203 PRO A CA 1
ATOM 1625 C C . PRO A 1 203 ? -9.479 11.657 -1.747 1.00 87.50 203 PRO A C 1
ATOM 1627 O O . PRO A 1 203 ? -9.952 10.517 -1.734 1.00 87.50 203 PRO A O 1
ATOM 1630 N N . LYS A 1 204 ? -8.459 11.993 -2.545 1.00 87.62 204 LYS A N 1
ATOM 1631 C CA . LYS A 1 204 ? -7.745 11.038 -3.401 1.00 87.62 204 LYS A CA 1
ATOM 1632 C C . LYS A 1 204 ? -6.607 10.325 -2.676 1.00 87.62 204 LYS A C 1
ATOM 1634 O O . LYS A 1 204 ? -6.259 9.217 -3.071 1.00 87.62 204 LYS A O 1
ATOM 1639 N N . GLY A 1 205 ? -6.090 10.942 -1.615 1.00 90.56 205 GLY A N 1
ATOM 1640 C CA . GLY A 1 205 ? -4.845 10.533 -0.987 1.00 90.56 205 GLY A CA 1
ATOM 1641 C C . GLY A 1 205 ? -3.669 10.688 -1.944 1.00 90.56 205 GLY A C 1
ATOM 1642 O O . GLY A 1 205 ? -3.789 11.332 -2.988 1.00 90.56 205 GLY A O 1
ATOM 1643 N N . SER A 1 206 ? -2.545 10.087 -1.574 1.00 90.94 206 SER A N 1
ATOM 1644 C CA . SER A 1 206 ? -1.281 10.205 -2.301 1.00 90.94 206 SER A CA 1
ATOM 1645 C C . SER A 1 206 ? -0.654 8.823 -2.446 1.00 90.94 206 SER A C 1
ATOM 1647 O O . SER A 1 206 ? -0.518 8.106 -1.453 1.00 90.94 206 SER A O 1
ATOM 1649 N N . SER A 1 207 ? -0.302 8.433 -3.674 1.00 93.00 207 SER A N 1
ATOM 1650 C CA . SER A 1 207 ? 0.434 7.190 -3.915 1.00 93.00 207 SER A CA 1
ATOM 1651 C C . SER A 1 207 ? 1.867 7.327 -3.408 1.00 93.00 207 SER A C 1
ATOM 1653 O O . SER A 1 207 ? 2.507 8.360 -3.610 1.00 93.00 207 SER A O 1
ATOM 1655 N N . VAL A 1 208 ? 2.422 6.252 -2.842 1.00 91.88 208 VAL A N 1
ATOM 1656 C CA . VAL A 1 208 ? 3.861 6.184 -2.525 1.00 91.88 208 VAL A CA 1
ATOM 1657 C C . VAL A 1 208 ? 4.749 6.400 -3.756 1.00 91.88 208 VAL A C 1
ATOM 1659 O O . VAL A 1 208 ? 5.859 6.920 -3.650 1.00 91.88 208 VAL A O 1
ATOM 1662 N N . PHE A 1 209 ? 4.264 6.058 -4.953 1.00 92.19 209 PHE A N 1
ATOM 1663 C CA . PHE A 1 209 ? 5.022 6.271 -6.182 1.00 92.19 209 PHE A CA 1
ATOM 1664 C C . PHE A 1 209 ? 5.087 7.741 -6.593 1.00 92.19 209 PHE A C 1
ATOM 1666 O O . PHE A 1 209 ? 6.036 8.116 -7.277 1.00 92.19 209 PHE A O 1
ATOM 1673 N N . AS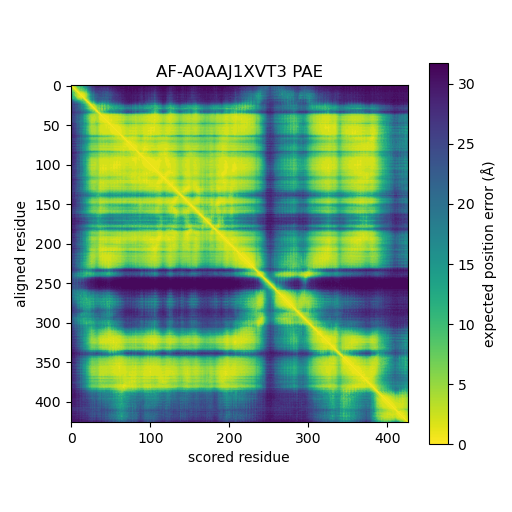P A 1 210 ? 4.144 8.583 -6.162 1.00 89.06 210 ASP A N 1
ATOM 1674 C CA . ASP A 1 210 ? 4.173 10.012 -6.488 1.00 89.06 210 ASP A CA 1
ATOM 1675 C C . ASP A 1 210 ? 5.252 10.758 -5.705 1.00 89.06 210 ASP A C 1
ATOM 1677 O O . ASP A 1 210 ? 5.890 11.657 -6.254 1.00 89.06 210 ASP A O 1
ATOM 1681 N N . SER A 1 211 ? 5.502 10.367 -4.449 1.00 82.81 211 SER A N 1
ATOM 1682 C CA . SER A 1 211 ? 6.460 11.064 -3.582 1.00 82.81 211 SER A CA 1
ATOM 1683 C C . SER A 1 211 ? 7.905 11.026 -4.085 1.00 82.81 211 SER A C 1
ATOM 1685 O O . SER A 1 211 ? 8.655 11.965 -3.826 1.00 82.81 211 SER A O 1
ATOM 1687 N N . ASP A 1 212 ? 8.299 9.988 -4.831 1.00 86.31 212 ASP A N 1
ATOM 1688 C CA . ASP A 1 212 ? 9.635 9.881 -5.441 1.00 86.31 212 ASP A CA 1
ATOM 1689 C C . ASP A 1 212 ? 9.560 9.334 -6.878 1.00 86.31 212 ASP A C 1
ATOM 1691 O O . ASP A 1 212 ? 10.304 8.444 -7.308 1.00 86.31 212 ASP A O 1
ATOM 1695 N N . ILE A 1 213 ? 8.617 9.883 -7.650 1.00 86.81 213 ILE A N 1
ATOM 1696 C CA . ILE A 1 213 ? 8.296 9.407 -9.001 1.00 86.81 213 ILE A CA 1
ATOM 1697 C C . ILE A 1 213 ? 9.503 9.427 -9.946 1.00 86.81 213 ILE A C 1
ATOM 1699 O O . ILE A 1 213 ? 9.628 8.569 -10.817 1.00 86.81 213 ILE A O 1
ATOM 1703 N N . GLN A 1 214 ? 10.422 10.383 -9.787 1.00 85.81 214 GLN A N 1
ATOM 1704 C CA . GLN A 1 214 ? 11.595 10.497 -10.657 1.00 85.81 214 GLN A CA 1
ATOM 1705 C C . GLN A 1 214 ? 12.535 9.304 -10.488 1.00 85.81 214 GLN A C 1
ATOM 1707 O O . GLN A 1 214 ? 12.976 8.720 -11.480 1.00 85.81 214 GLN A O 1
ATOM 1712 N N . ARG A 1 215 ? 12.815 8.911 -9.242 1.00 85.88 215 ARG A N 1
ATOM 1713 C CA . ARG A 1 215 ? 13.710 7.793 -8.951 1.00 85.88 215 ARG A CA 1
ATOM 1714 C C . ARG A 1 215 ? 13.077 6.457 -9.328 1.00 85.88 215 ARG A C 1
ATOM 1716 O O . ARG A 1 215 ? 13.748 5.603 -9.904 1.00 85.88 215 ARG A O 1
ATOM 1723 N N . VAL A 1 216 ? 11.775 6.314 -9.085 1.00 88.75 216 VAL A N 1
ATOM 1724 C CA . VAL A 1 216 ? 10.983 5.150 -9.505 1.00 88.75 216 VAL A CA 1
ATOM 1725 C C . VAL A 1 216 ? 11.020 4.985 -11.030 1.00 88.75 216 VAL A C 1
ATOM 1727 O O . VAL A 1 216 ? 11.322 3.901 -11.535 1.00 88.75 216 VAL A O 1
ATOM 1730 N N . LEU A 1 217 ? 10.791 6.066 -11.784 1.00 86.44 217 LEU A N 1
ATOM 1731 C CA . LEU A 1 217 ? 10.842 6.040 -13.249 1.00 86.44 217 LEU A CA 1
ATOM 1732 C C . LEU A 1 217 ? 12.254 5.806 -13.794 1.00 86.44 217 LEU A C 1
ATOM 1734 O O . LEU A 1 217 ? 12.396 5.152 -14.829 1.00 86.44 217 LEU A O 1
ATOM 1738 N N . LEU A 1 218 ? 13.292 6.292 -13.111 1.00 84.75 218 LEU A N 1
ATOM 1739 C CA . LEU A 1 218 ? 14.679 6.018 -13.479 1.00 84.75 218 LEU A CA 1
ATOM 1740 C C . LEU A 1 218 ? 14.984 4.518 -13.382 1.00 84.75 218 LEU A C 1
ATOM 1742 O O . LEU A 1 218 ? 15.470 3.941 -14.351 1.00 84.75 218 LEU A O 1
ATOM 1746 N N . ILE A 1 219 ? 14.638 3.874 -12.262 1.00 87.81 219 ILE A N 1
ATOM 1747 C CA . ILE A 1 219 ? 14.822 2.424 -12.078 1.00 87.81 219 ILE A CA 1
ATOM 1748 C C . ILE A 1 219 ? 14.047 1.639 -13.140 1.00 87.81 219 ILE A C 1
ATOM 1750 O O . ILE A 1 219 ? 14.608 0.761 -13.796 1.00 87.81 219 ILE A O 1
ATOM 1754 N N . ALA A 1 220 ? 12.778 1.987 -13.366 1.00 87.06 220 ALA A N 1
ATOM 1755 C CA . ALA A 1 220 ? 11.965 1.358 -14.404 1.00 87.06 220 ALA A CA 1
ATOM 1756 C C . ALA A 1 220 ? 12.602 1.487 -15.800 1.00 87.06 220 ALA A C 1
ATOM 1758 O O . ALA A 1 220 ? 12.597 0.538 -16.586 1.00 87.06 220 ALA A O 1
ATOM 1759 N N . SER A 1 221 ? 13.175 2.654 -16.104 1.00 81.81 221 SER A N 1
ATOM 1760 C CA . SER A 1 221 ? 13.868 2.908 -17.371 1.00 81.81 221 SER A CA 1
ATOM 1761 C C . SER A 1 221 ? 15.151 2.089 -17.493 1.00 81.81 221 SER A C 1
ATOM 1763 O O . SER A 1 221 ? 15.434 1.573 -18.572 1.00 81.81 221 SER A O 1
ATOM 1765 N N . VAL A 1 222 ? 15.898 1.915 -16.398 1.00 83.31 222 VAL A N 1
ATOM 1766 C CA . VAL A 1 222 ? 17.097 1.065 -16.355 1.00 83.31 222 VAL A CA 1
ATOM 1767 C C . VAL A 1 222 ? 16.746 -0.389 -16.668 1.00 83.31 222 VAL A C 1
ATOM 1769 O O . VAL A 1 222 ? 17.372 -0.973 -17.551 1.00 83.31 222 VAL A O 1
ATOM 1772 N N . TYR A 1 223 ? 15.723 -0.964 -16.025 1.00 83.38 223 TYR A N 1
ATOM 1773 C CA . TYR A 1 223 ? 15.291 -2.337 -16.319 1.00 83.38 223 TYR A CA 1
ATOM 1774 C C . TYR A 1 223 ? 14.886 -2.515 -17.780 1.00 83.38 223 TYR A C 1
ATOM 1776 O O . TYR A 1 223 ? 15.338 -3.455 -18.430 1.00 83.38 223 TYR A O 1
ATOM 1784 N N . LYS A 1 224 ? 14.090 -1.589 -18.325 1.00 78.06 224 LYS A N 1
ATOM 1785 C CA . LYS A 1 224 ? 13.697 -1.625 -19.741 1.00 78.06 224 LYS A CA 1
ATOM 1786 C C . LYS A 1 224 ? 14.892 -1.527 -20.672 1.00 78.06 224 LYS A C 1
ATOM 1788 O O . LYS A 1 224 ? 14.966 -2.265 -21.649 1.00 78.06 224 LYS A O 1
ATOM 1793 N N . ARG A 1 225 ? 15.827 -0.623 -20.373 1.00 76.25 225 ARG A N 1
ATOM 1794 C CA . ARG A 1 225 ? 17.028 -0.437 -21.183 1.00 76.25 225 ARG A CA 1
ATOM 1795 C C . ARG A 1 225 ? 17.887 -1.694 -21.193 1.00 76.25 225 ARG A C 1
ATOM 1797 O O . ARG A 1 225 ? 18.357 -2.081 -22.253 1.00 76.25 225 ARG A O 1
ATOM 1804 N N . LEU A 1 226 ? 18.066 -2.327 -20.038 1.00 77.19 226 LEU A N 1
ATOM 1805 C CA . LEU A 1 226 ? 18.824 -3.568 -19.923 1.00 77.19 226 LEU A CA 1
ATOM 1806 C C . LEU A 1 226 ? 18.125 -4.731 -20.620 1.00 77.19 226 LEU A C 1
ATOM 1808 O O . LEU A 1 226 ? 18.793 -5.488 -21.312 1.00 77.19 226 LEU A O 1
ATOM 1812 N N . LEU A 1 227 ? 16.801 -4.851 -20.486 1.00 74.88 227 LEU A N 1
ATOM 1813 C CA . LEU A 1 227 ? 16.028 -5.866 -21.199 1.00 74.88 227 LEU A CA 1
ATOM 1814 C C . LEU A 1 227 ? 16.179 -5.691 -22.712 1.00 74.88 227 LEU A C 1
ATOM 1816 O O . LEU A 1 227 ? 16.518 -6.648 -23.394 1.00 74.88 227 LEU A O 1
ATOM 1820 N N . TYR A 1 228 ? 16.037 -4.460 -23.212 1.00 72.06 228 TYR A N 1
ATOM 1821 C CA . TYR A 1 228 ? 16.329 -4.131 -24.605 1.00 72.06 228 TYR A CA 1
ATOM 1822 C C . TYR A 1 228 ? 17.768 -4.521 -24.970 1.00 72.06 228 TYR A C 1
ATOM 1824 O O . TYR A 1 228 ? 18.000 -5.211 -25.953 1.00 72.06 228 TYR A O 1
ATOM 1832 N N . ASP A 1 229 ? 18.759 -4.122 -24.175 1.00 68.88 229 ASP A N 1
ATOM 1833 C CA . ASP A 1 229 ? 20.158 -4.413 -24.492 1.00 68.88 229 ASP A CA 1
ATOM 1834 C C . ASP A 1 229 ? 20.469 -5.926 -24.486 1.00 68.88 229 ASP A C 1
ATOM 1836 O O . ASP A 1 229 ? 21.382 -6.329 -25.200 1.00 68.88 229 ASP A O 1
ATOM 1840 N N . ILE A 1 230 ? 19.720 -6.746 -23.733 1.00 69.06 230 ILE A N 1
ATOM 1841 C CA . ILE A 1 230 ? 19.811 -8.219 -23.715 1.00 69.06 230 ILE A CA 1
ATOM 1842 C C . ILE A 1 230 ? 19.056 -8.846 -24.898 1.00 69.06 230 ILE A C 1
ATOM 1844 O O . ILE A 1 230 ? 19.583 -9.726 -25.572 1.00 69.06 230 ILE A O 1
ATOM 1848 N N . GLU A 1 231 ? 17.823 -8.416 -25.170 1.00 61.94 231 GLU A N 1
ATOM 1849 C CA . GLU A 1 231 ? 17.011 -8.925 -26.287 1.00 61.94 231 GLU A CA 1
ATOM 1850 C C . GLU A 1 231 ? 17.650 -8.604 -27.639 1.00 61.94 231 GLU A C 1
ATOM 1852 O O . GLU A 1 231 ? 17.645 -9.421 -28.560 1.00 61.94 231 GLU A O 1
ATOM 1857 N N . TYR A 1 232 ? 18.232 -7.413 -27.740 1.00 59.72 232 TYR A N 1
ATOM 1858 C CA . TYR A 1 232 ? 18.933 -6.924 -28.917 1.00 59.72 232 TYR A CA 1
ATOM 1859 C C . TYR A 1 232 ? 20.454 -7.072 -28.774 1.00 59.72 232 TYR A C 1
ATOM 1861 O O . TYR A 1 232 ? 21.205 -6.407 -29.495 1.00 59.72 232 TYR A O 1
ATOM 1869 N N . ASP A 1 233 ? 20.921 -7.997 -27.920 1.00 53.88 233 ASP A N 1
ATOM 1870 C CA . ASP A 1 233 ? 22.328 -8.412 -27.790 1.00 53.88 233 ASP A CA 1
ATOM 1871 C C . ASP A 1 233 ? 22.840 -9.203 -29.019 1.00 53.88 233 ASP A C 1
ATOM 1873 O O . ASP A 1 233 ? 23.718 -10.055 -28.922 1.00 53.88 233 ASP A O 1
ATOM 1877 N N . GLY A 1 234 ? 22.274 -8.926 -30.200 1.00 55.06 234 GLY A N 1
ATOM 1878 C CA . GLY A 1 234 ? 22.771 -9.329 -31.514 1.00 55.06 234 GLY A CA 1
ATOM 1879 C C . GLY A 1 234 ? 23.758 -8.304 -32.087 1.00 55.06 234 GLY A C 1
ATOM 1880 O O . GLY A 1 234 ? 24.356 -7.517 -31.351 1.00 55.06 234 GLY A O 1
ATOM 1881 N N . ALA A 1 235 ? 23.919 -8.267 -33.417 1.00 53.12 235 ALA A N 1
ATOM 1882 C CA . ALA A 1 235 ? 24.964 -7.484 -34.104 1.00 53.12 235 ALA A CA 1
ATOM 1883 C C . ALA A 1 235 ? 24.890 -5.945 -33.948 1.00 53.12 235 ALA A C 1
ATOM 1885 O O . ALA A 1 235 ? 25.659 -5.230 -34.586 1.00 53.12 235 ALA A O 1
ATOM 1886 N N . GLY A 1 236 ? 23.986 -5.434 -33.107 1.00 58.69 236 GLY A N 1
ATOM 1887 C CA . GLY A 1 236 ? 23.939 -4.050 -32.655 1.00 58.69 236 GLY A CA 1
ATOM 1888 C C . GLY A 1 236 ? 23.642 -3.037 -33.758 1.00 58.69 236 GLY A C 1
ATOM 1889 O O . GLY A 1 236 ? 22.776 -3.240 -34.607 1.00 58.69 236 GLY A O 1
ATOM 1890 N N . ARG A 1 237 ? 24.324 -1.888 -33.701 1.00 62.44 237 ARG A N 1
ATOM 1891 C CA . ARG A 1 237 ? 24.167 -0.788 -34.663 1.00 62.44 237 ARG A CA 1
ATOM 1892 C C . ARG A 1 237 ? 25.167 -0.972 -35.796 1.00 62.44 237 ARG A C 1
ATOM 1894 O O . ARG A 1 237 ? 26.335 -0.612 -35.655 1.00 62.44 237 ARG A O 1
ATOM 1901 N N . LEU A 1 238 ? 24.701 -1.534 -36.902 1.00 70.31 238 LEU A N 1
ATOM 1902 C CA . LEU A 1 238 ? 25.512 -1.776 -38.089 1.00 70.31 238 LEU A CA 1
ATOM 1903 C C . LEU A 1 238 ? 25.391 -0.608 -39.068 1.00 70.31 238 LEU A C 1
ATOM 1905 O O . LEU A 1 238 ? 24.289 -0.206 -39.434 1.00 70.31 238 LEU A O 1
ATOM 1909 N N . ILE A 1 239 ? 26.529 -0.079 -39.511 1.00 70.00 239 ILE A N 1
ATOM 1910 C CA . ILE A 1 239 ? 26.599 0.852 -40.635 1.00 70.00 239 ILE A CA 1
ATOM 1911 C C . ILE A 1 239 ? 27.201 0.119 -41.823 1.00 70.00 239 ILE A C 1
ATOM 1913 O O . ILE A 1 239 ? 28.339 -0.349 -41.766 1.00 70.00 239 ILE A O 1
ATOM 1917 N N . PHE A 1 240 ? 26.444 0.080 -42.914 1.00 73.31 240 PHE A N 1
ATOM 1918 C CA . PHE A 1 240 ? 26.914 -0.382 -44.210 1.00 73.31 240 PHE A CA 1
ATOM 1919 C C . PHE A 1 240 ? 27.319 0.824 -45.056 1.00 73.31 240 PHE A C 1
ATOM 1921 O O . PHE A 1 240 ? 26.481 1.636 -45.453 1.00 73.31 240 PH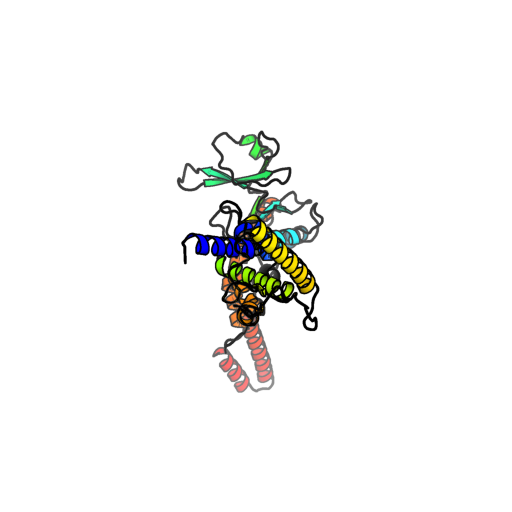E A O 1
ATOM 1928 N N . TRP A 1 241 ? 28.612 0.951 -45.332 1.00 72.19 241 TRP A N 1
ATOM 1929 C CA . TRP A 1 241 ? 29.148 1.993 -46.196 1.00 72.19 241 TRP A CA 1
ATOM 1930 C C . TRP A 1 241 ? 29.103 1.499 -47.639 1.00 72.19 241 TRP A C 1
ATOM 1932 O O . TRP A 1 241 ? 29.927 0.676 -48.046 1.00 72.19 241 TRP A O 1
ATOM 1942 N N . ALA A 1 242 ? 28.122 1.978 -48.403 1.00 68.81 242 ALA A N 1
ATOM 1943 C CA . ALA A 1 242 ? 28.038 1.694 -49.831 1.00 68.81 242 ALA A CA 1
ATOM 1944 C C . ALA A 1 242 ? 29.293 2.207 -50.545 1.00 68.81 242 ALA A C 1
ATOM 1946 O O . ALA A 1 242 ? 29.811 3.283 -50.222 1.00 68.81 242 ALA A O 1
ATOM 1947 N N . ASP A 1 243 ? 29.784 1.437 -51.513 1.00 63.03 243 ASP A N 1
ATOM 1948 C CA . ASP A 1 243 ? 30.854 1.919 -52.372 1.00 63.03 243 ASP A CA 1
ATOM 1949 C C . ASP A 1 243 ? 30.260 2.952 -53.335 1.00 63.03 243 ASP A C 1
ATOM 1951 O O . ASP A 1 243 ? 29.564 2.620 -54.297 1.00 63.03 243 ASP A O 1
ATOM 1955 N N . ASN A 1 244 ? 30.474 4.236 -53.046 1.00 53.09 244 ASN A N 1
ATOM 1956 C CA . ASN A 1 244 ? 30.222 5.273 -54.031 1.00 53.09 244 ASN A CA 1
ATOM 1957 C C . ASN A 1 244 ? 31.315 5.140 -55.088 1.00 53.09 244 ASN A C 1
ATOM 1959 O O . ASN A 1 244 ? 32.359 5.785 -54.991 1.00 53.09 244 ASN A O 1
ATOM 1963 N N . ALA A 1 245 ? 31.069 4.314 -56.102 1.00 43.28 245 ALA A N 1
ATOM 1964 C CA . ALA A 1 245 ? 31.772 4.401 -57.370 1.00 43.28 245 ALA A CA 1
ATOM 1965 C C . ALA A 1 245 ? 31.457 5.778 -57.979 1.00 43.28 245 ALA A C 1
ATOM 1967 O O . ALA A 1 245 ? 30.488 5.916 -58.714 1.00 43.28 245 ALA A O 1
ATOM 1968 N N . ASN A 1 246 ? 32.176 6.808 -57.519 1.00 46.62 246 ASN A N 1
ATOM 1969 C CA . ASN A 1 246 ? 32.381 8.121 -58.134 1.00 46.62 246 ASN A CA 1
ATOM 1970 C C . ASN A 1 246 ? 33.327 8.973 -57.264 1.00 46.62 246 ASN A C 1
ATOM 1972 O O . ASN A 1 246 ? 33.021 10.098 -56.872 1.00 46.62 246 ASN A O 1
ATOM 1976 N N . SER A 1 247 ? 34.518 8.453 -56.973 1.00 40.28 247 SER A N 1
ATOM 1977 C CA . SER A 1 247 ? 35.664 9.318 -56.687 1.00 40.28 247 SER A CA 1
ATOM 1978 C C . SER A 1 247 ? 36.867 8.804 -57.465 1.00 40.28 247 SER A C 1
ATOM 1980 O O . SER A 1 247 ? 37.659 8.024 -56.948 1.00 40.28 247 SER A O 1
ATOM 1982 N N . ASN A 1 248 ? 36.949 9.286 -58.705 1.00 41.81 248 ASN A N 1
ATOM 1983 C CA . ASN A 1 248 ? 38.090 9.226 -59.614 1.00 41.81 248 ASN A CA 1
ATOM 1984 C C . ASN A 1 248 ? 38.451 7.840 -60.148 1.00 41.81 248 ASN A C 1
ATOM 1986 O O . ASN A 1 248 ? 39.286 7.161 -59.571 1.00 41.81 248 ASN A O 1
ATOM 1990 N N . GLU A 1 249 ? 37.853 7.491 -61.287 1.00 39.09 249 GLU A N 1
ATOM 1991 C CA . GLU A 1 249 ? 38.522 6.965 -62.490 1.00 39.09 249 GLU A CA 1
ATOM 1992 C C . GLU A 1 249 ? 37.443 6.383 -63.407 1.00 39.09 249 GLU A C 1
ATOM 1994 O O . GLU A 1 249 ? 36.979 5.276 -63.182 1.00 39.09 249 GLU A O 1
ATOM 1999 N N . GLU A 1 250 ? 37.000 7.144 -64.414 1.00 33.22 250 GLU A N 1
ATOM 2000 C CA . GLU A 1 250 ? 36.885 6.616 -65.776 1.00 33.22 250 GLU A CA 1
ATOM 2001 C C . GLU A 1 250 ? 36.497 7.692 -66.795 1.00 33.22 250 GLU A C 1
ATOM 2003 O O . GLU A 1 250 ? 35.817 8.681 -66.527 1.00 33.22 250 GLU A O 1
ATOM 2008 N N . SER A 1 251 ? 37.010 7.449 -67.993 1.00 34.00 251 SER A N 1
ATOM 2009 C CA . SER A 1 251 ? 36.865 8.178 -69.240 1.00 34.00 251 SER A CA 1
ATOM 2010 C C . SER A 1 251 ? 35.480 8.768 -69.525 1.00 34.00 251 SER A C 1
ATOM 2012 O O . SER A 1 251 ? 34.433 8.166 -69.294 1.00 34.00 251 SER A O 1
ATOM 2014 N N . SER A 1 252 ? 35.526 9.933 -70.157 1.00 33.78 252 SER A N 1
ATOM 2015 C CA . SER A 1 252 ? 34.454 10.844 -70.548 1.00 33.78 252 SER A CA 1
ATOM 2016 C C . SER A 1 252 ? 33.431 10.308 -71.570 1.00 33.78 252 SER A C 1
ATOM 2018 O O . SER A 1 252 ? 33.123 11.027 -72.512 1.00 33.78 252 SER A O 1
ATOM 2020 N N . ASN A 1 253 ? 32.888 9.091 -71.431 1.00 35.88 253 ASN A N 1
ATOM 2021 C CA . ASN A 1 253 ? 31.953 8.544 -72.434 1.00 35.88 253 ASN A CA 1
ATOM 2022 C C . ASN A 1 253 ? 30.690 7.823 -71.929 1.00 35.88 253 ASN A C 1
ATOM 2024 O O . ASN A 1 253 ? 29.947 7.306 -72.754 1.00 35.88 253 ASN A O 1
ATOM 2028 N N . ASN A 1 254 ? 30.358 7.856 -70.634 1.00 36.81 254 ASN A N 1
ATOM 2029 C CA . ASN A 1 254 ? 29.076 7.316 -70.133 1.00 36.81 254 ASN A CA 1
ATOM 2030 C C . ASN A 1 254 ? 28.226 8.338 -69.353 1.00 36.81 254 ASN A C 1
ATOM 2032 O O . ASN A 1 254 ? 27.456 7.986 -68.465 1.00 36.81 254 ASN A O 1
ATOM 2036 N N . PHE A 1 255 ? 28.302 9.617 -69.729 1.00 36.34 255 PHE A N 1
ATOM 2037 C CA . PHE A 1 255 ? 27.571 10.721 -69.085 1.00 36.34 255 PHE A CA 1
ATOM 2038 C C . PHE A 1 255 ? 26.075 10.819 -69.471 1.00 36.34 255 PHE A C 1
ATOM 2040 O O . PHE A 1 255 ? 25.494 11.899 -69.416 1.00 36.34 255 PHE A O 1
ATOM 2047 N N . LEU A 1 256 ? 25.437 9.722 -69.903 1.00 39.78 256 LEU A N 1
ATOM 2048 C CA . LEU A 1 256 ? 24.063 9.749 -70.438 1.00 39.78 256 LEU A CA 1
ATOM 2049 C C . LEU A 1 256 ? 23.045 8.842 -69.730 1.00 39.78 256 LEU A C 1
ATOM 2051 O O . LEU A 1 256 ? 21.889 8.842 -70.137 1.00 39.78 256 LEU A O 1
ATOM 2055 N N . ASN A 1 257 ? 23.404 8.129 -68.654 1.00 44.19 257 ASN A N 1
ATOM 2056 C CA . ASN A 1 257 ? 22.461 7.222 -67.971 1.00 44.19 257 ASN A CA 1
ATOM 2057 C C . ASN A 1 257 ? 22.265 7.449 -66.462 1.00 44.19 257 ASN A C 1
ATOM 2059 O O . ASN A 1 257 ? 21.573 6.654 -65.823 1.00 44.19 257 ASN A O 1
ATOM 2063 N N . ASP A 1 258 ? 22.766 8.541 -65.883 1.00 49.72 258 ASP A N 1
ATOM 2064 C CA . ASP A 1 258 ? 22.390 8.932 -64.516 1.00 49.72 258 ASP A CA 1
ATOM 2065 C C . ASP A 1 258 ? 21.087 9.746 -64.542 1.00 49.72 258 ASP A C 1
ATOM 2067 O O . ASP A 1 258 ? 21.043 10.953 -64.320 1.00 49.72 258 ASP A O 1
ATOM 2071 N N . THR A 1 259 ? 19.986 9.061 -64.855 1.00 56.34 259 THR A N 1
ATOM 2072 C CA . THR A 1 259 ? 18.648 9.588 -64.567 1.00 56.34 259 THR A CA 1
ATOM 2073 C C . THR A 1 259 ? 18.330 9.377 -63.090 1.00 56.34 259 THR A C 1
ATOM 2075 O O . THR A 1 259 ? 18.723 8.375 -62.493 1.00 56.34 259 THR A O 1
ATOM 2078 N N . GLU A 1 260 ? 17.527 10.268 -62.511 1.00 55.66 260 GLU A N 1
ATOM 2079 C CA . GLU A 1 260 ? 16.986 10.157 -61.146 1.00 55.66 260 GLU A CA 1
ATOM 2080 C C . GLU A 1 260 ? 16.375 8.763 -60.858 1.00 55.66 260 GLU A C 1
ATOM 2082 O O . GLU A 1 260 ? 16.422 8.243 -59.742 1.00 55.66 260 GLU A O 1
ATOM 2087 N N . SER A 1 261 ? 15.862 8.108 -61.908 1.00 57.50 261 SER A N 1
ATOM 2088 C CA . SER A 1 261 ? 15.324 6.747 -61.877 1.00 57.50 261 SER A CA 1
ATOM 2089 C C . SER A 1 261 ? 16.379 5.648 -61.660 1.00 57.50 261 SER A C 1
ATOM 2091 O O . SER A 1 261 ? 16.103 4.662 -60.975 1.00 57.50 261 SER A O 1
ATOM 2093 N N . ALA A 1 262 ? 17.595 5.807 -62.192 1.00 57.81 262 ALA A N 1
ATOM 2094 C CA . ALA A 1 262 ? 18.697 4.864 -62.009 1.00 57.81 262 ALA A CA 1
ATOM 2095 C C . ALA A 1 262 ? 19.257 4.942 -60.582 1.00 57.81 262 ALA A C 1
ATOM 2097 O O . ALA A 1 262 ? 19.529 3.909 -59.967 1.00 57.81 262 ALA A O 1
ATOM 2098 N N . THR A 1 263 ? 19.341 6.153 -60.026 1.00 59.97 263 THR A N 1
ATOM 2099 C CA . THR A 1 263 ? 19.733 6.393 -58.632 1.00 59.97 263 THR A CA 1
ATOM 2100 C C . THR A 1 263 ? 18.727 5.773 -57.662 1.00 59.97 263 THR A C 1
ATOM 2102 O O . THR A 1 263 ? 19.129 5.026 -56.772 1.00 59.97 263 THR A O 1
ATOM 2105 N N . LYS A 1 264 ? 17.418 5.973 -57.887 1.00 63.47 264 LYS A N 1
ATOM 2106 C CA . LYS A 1 264 ? 16.347 5.333 -57.097 1.00 63.47 264 LYS A CA 1
ATOM 2107 C C . LYS A 1 264 ? 16.410 3.801 -57.160 1.00 63.47 264 LYS A C 1
ATOM 2109 O O . LYS A 1 264 ? 16.369 3.145 -56.126 1.00 63.47 264 LYS A O 1
ATOM 2114 N N . ARG A 1 265 ? 16.630 3.210 -58.343 1.00 66.31 265 ARG A N 1
ATOM 2115 C CA . ARG A 1 265 ? 16.787 1.747 -58.489 1.00 66.31 265 ARG A CA 1
ATOM 2116 C C . ARG A 1 265 ? 18.007 1.190 -57.749 1.00 66.31 265 ARG A C 1
ATOM 2118 O O . ARG A 1 265 ? 17.909 0.114 -57.162 1.00 66.31 265 ARG A O 1
ATOM 2125 N N . ARG A 1 266 ? 19.149 1.893 -57.768 1.00 65.31 266 ARG A N 1
ATOM 2126 C CA . ARG A 1 266 ? 20.333 1.497 -56.979 1.00 65.31 266 ARG A CA 1
ATOM 2127 C C . ARG A 1 266 ? 20.032 1.574 -55.483 1.00 65.31 266 ARG A C 1
ATOM 2129 O O . ARG A 1 266 ? 20.323 0.621 -54.770 1.00 65.31 266 ARG A O 1
ATOM 2136 N N . GLN A 1 267 ? 19.394 2.651 -55.022 1.00 65.88 267 GLN A N 1
ATOM 2137 C CA . GLN A 1 267 ? 18.981 2.809 -53.623 1.00 65.88 267 GLN A CA 1
ATOM 2138 C C . GLN A 1 267 ? 18.042 1.688 -53.164 1.00 65.88 267 GLN A C 1
ATOM 2140 O O . GLN A 1 267 ? 18.261 1.115 -52.100 1.00 65.88 267 GLN A O 1
ATOM 2145 N N . ASP A 1 268 ? 17.043 1.329 -53.969 1.00 70.44 268 ASP A N 1
ATOM 2146 C CA . ASP A 1 268 ? 16.116 0.242 -53.643 1.00 70.44 268 ASP A CA 1
ATOM 2147 C C . ASP A 1 268 ? 16.819 -1.120 -53.590 1.00 70.44 268 ASP A C 1
ATOM 2149 O O . ASP A 1 268 ? 16.484 -1.957 -52.751 1.00 70.44 268 ASP A O 1
ATOM 2153 N N . LYS A 1 269 ? 17.828 -1.342 -54.443 1.00 72.62 269 LYS A N 1
ATOM 2154 C CA . LYS A 1 269 ? 18.663 -2.547 -54.390 1.00 72.62 269 LYS A CA 1
ATOM 2155 C C . LYS A 1 269 ? 19.485 -2.604 -53.098 1.00 72.62 269 LYS A C 1
ATOM 2157 O O . LYS A 1 269 ? 19.450 -3.626 -52.424 1.00 72.62 269 LYS A O 1
ATOM 2162 N N . TYR A 1 270 ? 20.151 -1.510 -52.718 1.00 69.88 270 TYR A N 1
ATOM 2163 C CA . TYR A 1 270 ? 20.889 -1.437 -51.451 1.00 69.88 270 TYR A CA 1
ATOM 2164 C C . TYR A 1 270 ? 19.976 -1.638 -50.240 1.00 69.88 270 TYR A C 1
ATOM 2166 O O . TYR A 1 270 ? 20.346 -2.361 -49.323 1.00 69.88 270 TYR A O 1
ATOM 2174 N N . LYS A 1 271 ? 18.773 -1.049 -50.241 1.00 71.19 271 LYS A N 1
ATOM 2175 C CA . LYS A 1 271 ? 17.784 -1.249 -49.170 1.00 71.19 271 LYS A CA 1
ATOM 2176 C C . LYS A 1 271 ? 17.392 -2.715 -49.032 1.00 71.19 271 LYS A C 1
ATOM 2178 O O . LYS A 1 271 ? 17.439 -3.238 -47.927 1.00 71.19 271 LYS A O 1
ATOM 2183 N N . LYS A 1 272 ? 17.073 -3.388 -50.141 1.00 75.69 272 LYS A N 1
ATOM 2184 C CA . LYS A 1 272 ? 16.737 -4.819 -50.127 1.00 75.69 272 LYS A CA 1
ATOM 2185 C C . LYS A 1 272 ? 17.897 -5.687 -49.648 1.00 75.69 272 LYS A C 1
ATOM 2187 O O . LYS A 1 272 ? 17.680 -6.579 -48.838 1.00 75.69 272 LYS A O 1
ATOM 2192 N N . GLU A 1 273 ? 19.120 -5.407 -50.096 1.00 72.25 273 GLU A N 1
ATOM 2193 C CA . GLU A 1 273 ? 20.304 -6.139 -49.630 1.00 72.25 273 GLU A CA 1
ATOM 2194 C C . GLU A 1 273 ? 20.550 -5.919 -48.128 1.00 72.25 273 GLU A C 1
ATOM 2196 O O . GLU A 1 273 ? 20.801 -6.881 -47.408 1.00 72.25 273 GLU A O 1
ATOM 2201 N N . VAL A 1 274 ? 20.404 -4.687 -47.620 1.00 74.00 274 VAL A N 1
ATOM 2202 C CA . VAL A 1 274 ? 20.470 -4.415 -46.173 1.00 74.00 274 VAL A CA 1
ATOM 2203 C C . VAL A 1 274 ? 19.357 -5.153 -45.428 1.00 74.00 274 VAL A C 1
ATOM 2205 O O . VAL A 1 274 ? 19.630 -5.755 -44.398 1.00 74.00 274 VAL A O 1
ATOM 2208 N N . GLU A 1 275 ? 18.120 -5.166 -45.929 1.00 74.25 275 GLU A N 1
ATOM 2209 C CA . GLU A 1 275 ? 17.010 -5.905 -45.309 1.00 74.25 275 GLU A CA 1
ATOM 2210 C C . GLU A 1 275 ? 17.281 -7.415 -45.230 1.00 74.25 275 GLU A C 1
ATOM 2212 O O . GLU A 1 275 ? 16.981 -8.044 -44.213 1.00 74.25 275 GLU A O 1
ATOM 2217 N N . GLU A 1 276 ? 17.859 -8.007 -46.275 1.00 72.94 276 GLU A N 1
ATOM 2218 C CA . GLU A 1 276 ? 18.249 -9.421 -46.293 1.00 72.94 276 GLU A CA 1
ATOM 2219 C C . GLU A 1 276 ? 19.391 -9.708 -45.313 1.00 72.94 276 GLU A C 1
ATOM 2221 O O . GLU A 1 276 ? 19.299 -10.650 -44.524 1.00 72.94 276 GLU A O 1
ATOM 2226 N N . ILE A 1 277 ? 20.424 -8.860 -45.285 1.00 75.31 277 ILE A N 1
ATOM 2227 C CA . ILE A 1 277 ? 21.528 -8.983 -44.326 1.00 75.31 277 ILE A CA 1
ATOM 2228 C C . ILE A 1 277 ? 21.017 -8.821 -42.892 1.00 75.31 277 ILE A C 1
ATOM 2230 O O . ILE A 1 277 ? 21.414 -9.585 -42.020 1.00 75.31 277 ILE A O 1
ATOM 2234 N N . MET A 1 278 ? 20.107 -7.881 -42.629 1.00 70.56 278 MET A N 1
ATOM 2235 C CA . MET A 1 278 ? 19.552 -7.661 -41.291 1.00 70.56 278 MET A CA 1
ATOM 2236 C C . MET A 1 278 ? 18.684 -8.833 -40.817 1.00 70.56 278 MET A C 1
ATOM 2238 O O . MET A 1 278 ? 18.672 -9.133 -39.624 1.00 70.56 278 MET A O 1
ATOM 2242 N N . LYS A 1 279 ? 18.003 -9.545 -41.727 1.00 70.69 279 LYS A N 1
ATOM 2243 C CA . LYS A 1 279 ? 17.331 -10.815 -41.396 1.00 70.69 279 LYS A CA 1
ATOM 2244 C C . LYS A 1 279 ? 18.341 -11.894 -41.008 1.00 70.69 279 LYS A C 1
ATOM 2246 O O . LYS A 1 279 ? 18.164 -12.536 -39.982 1.00 70.69 279 LYS A O 1
ATOM 2251 N N . LEU A 1 280 ? 19.425 -12.034 -41.773 1.00 68.62 280 LEU A N 1
ATOM 2252 C CA . LEU A 1 280 ? 20.498 -12.981 -41.453 1.00 68.62 280 LEU A CA 1
ATOM 2253 C C . LEU A 1 280 ? 21.176 -12.644 -40.121 1.00 68.62 280 LEU A C 1
ATOM 2255 O O . LEU A 1 280 ? 21.425 -13.535 -39.322 1.00 68.62 280 LEU A O 1
ATOM 2259 N N . VAL A 1 281 ? 21.421 -11.359 -39.859 1.00 70.25 281 VAL A N 1
ATOM 2260 C CA . VAL A 1 281 ? 21.942 -10.838 -38.589 1.00 70.25 281 VAL A CA 1
ATOM 2261 C C . VAL A 1 281 ? 21.025 -11.197 -37.422 1.00 70.25 281 VAL A C 1
ATOM 2263 O O . VAL A 1 281 ? 21.510 -11.617 -36.373 1.00 70.25 281 VAL A O 1
ATOM 2266 N N . LYS A 1 282 ? 19.711 -11.027 -37.586 1.00 65.19 282 LYS A N 1
ATOM 2267 C CA . LYS A 1 282 ? 18.726 -11.296 -36.533 1.00 65.19 282 LYS A CA 1
ATOM 2268 C C . LYS A 1 282 ? 18.745 -12.757 -36.080 1.00 65.19 282 LYS A C 1
ATOM 2270 O O . LYS A 1 282 ? 18.607 -13.016 -34.891 1.00 65.19 282 LYS A O 1
ATOM 2275 N N . ASP A 1 283 ? 18.953 -13.675 -37.017 1.00 62.78 283 ASP A N 1
ATOM 2276 C CA . ASP A 1 283 ? 18.996 -15.114 -36.746 1.00 62.78 283 ASP A CA 1
ATOM 2277 C C . ASP A 1 283 ? 20.430 -15.622 -36.472 1.00 62.78 283 ASP A C 1
ATOM 2279 O O . ASP A 1 283 ? 20.648 -16.817 -36.261 1.00 62.78 283 ASP A O 1
ATOM 2283 N N . SER A 1 284 ? 21.420 -14.722 -36.475 1.00 62.62 284 SER A N 1
ATOM 2284 C CA . SER A 1 284 ? 22.834 -15.040 -36.267 1.00 62.62 284 SER A CA 1
ATOM 2285 C C . SER A 1 284 ? 23.242 -14.988 -34.792 1.00 62.62 284 SER A C 1
ATOM 2287 O O . SER A 1 284 ? 22.667 -14.263 -33.984 1.00 62.62 284 SER A O 1
ATOM 2289 N N . ASN A 1 285 ? 24.280 -15.745 -34.439 1.00 56.44 285 ASN A N 1
ATOM 2290 C CA . ASN A 1 285 ? 24.901 -15.746 -33.112 1.00 56.44 285 ASN A CA 1
ATOM 2291 C C . ASN A 1 285 ? 26.370 -15.281 -33.176 1.00 56.44 285 ASN A C 1
ATOM 2293 O O . ASN A 1 285 ? 26.904 -14.996 -34.247 1.00 56.44 285 ASN A O 1
ATOM 2297 N N . SER A 1 286 ? 27.054 -15.250 -32.029 1.00 56.38 286 SER A N 1
ATOM 2298 C CA . SER A 1 286 ? 28.443 -14.774 -31.904 1.00 56.38 286 SER A CA 1
ATOM 2299 C C . SER A 1 286 ? 29.489 -15.556 -32.716 1.00 56.38 286 SER A C 1
ATOM 2301 O O . SER A 1 286 ? 30.626 -15.100 -32.822 1.00 56.38 286 SER A O 1
ATOM 2303 N N . THR A 1 287 ? 29.138 -16.708 -33.297 1.00 54.84 287 THR A N 1
ATOM 2304 C CA . THR A 1 287 ? 30.022 -17.527 -34.146 1.00 54.84 287 THR A CA 1
ATOM 2305 C C . THR A 1 287 ? 29.623 -17.523 -35.623 1.00 54.84 287 THR A C 1
ATOM 2307 O O . THR A 1 287 ? 30.264 -18.184 -36.441 1.00 54.84 287 THR A O 1
ATOM 2310 N N . SER A 1 288 ? 28.578 -16.782 -35.985 1.00 59.50 288 SER A N 1
ATOM 2311 C CA . SER A 1 288 ? 28.064 -16.720 -37.348 1.00 59.50 288 SER A CA 1
ATOM 2312 C C . SER A 1 288 ? 28.905 -15.795 -38.229 1.00 59.50 288 SER A C 1
ATOM 2314 O O . SER A 1 288 ? 29.245 -14.678 -37.842 1.00 59.50 288 SER A O 1
ATOM 2316 N N . VAL A 1 289 ? 29.213 -16.244 -39.448 1.00 62.66 289 VAL A N 1
ATOM 2317 C CA . VAL A 1 289 ? 29.880 -15.427 -40.470 1.00 62.66 289 VAL A CA 1
ATOM 2318 C C . VAL A 1 289 ? 28.822 -14.845 -41.400 1.00 62.66 289 VAL A C 1
ATOM 2320 O O . VAL A 1 289 ? 28.092 -15.587 -42.055 1.00 62.66 289 VAL A O 1
ATOM 2323 N N . LEU A 1 290 ? 28.757 -13.518 -41.482 1.00 66.12 290 LEU A N 1
ATOM 2324 C CA . LEU A 1 290 ? 27.868 -12.808 -42.397 1.00 66.12 290 LEU A CA 1
ATOM 2325 C C . LEU A 1 290 ? 28.632 -12.469 -43.678 1.00 66.12 290 LEU A C 1
ATOM 2327 O O . LEU A 1 290 ? 29.514 -11.611 -43.679 1.00 66.12 290 LEU A O 1
ATOM 2331 N N . ALA A 1 291 ? 28.305 -13.159 -44.768 1.00 64.25 291 ALA A N 1
ATOM 2332 C CA . ALA A 1 291 ? 28.813 -12.817 -46.090 1.00 64.25 291 ALA A CA 1
ATOM 2333 C C . ALA A 1 291 ? 27.983 -11.660 -46.661 1.00 64.25 291 ALA A C 1
ATOM 2335 O O . ALA A 1 291 ? 26.774 -11.782 -46.843 1.00 64.25 291 ALA A O 1
ATOM 2336 N N . VAL A 1 292 ? 28.641 -10.534 -46.925 1.00 67.62 292 VAL A N 1
ATOM 2337 C CA . VAL A 1 292 ? 28.021 -9.316 -47.458 1.00 67.62 292 VAL A CA 1
ATOM 2338 C C . VAL A 1 292 ? 28.428 -9.149 -48.921 1.00 67.62 292 VAL A C 1
ATOM 2340 O O . VAL A 1 292 ? 29.536 -9.524 -49.308 1.00 67.62 292 VAL A O 1
ATOM 2343 N N . SER A 1 293 ? 27.525 -8.616 -49.746 1.00 67.62 293 SER A N 1
ATOM 2344 C CA . SER A 1 293 ? 27.801 -8.353 -51.157 1.00 67.62 293 SER A CA 1
ATOM 2345 C C . SER A 1 293 ? 28.919 -7.314 -51.322 1.00 67.62 293 SER A C 1
ATOM 2347 O O . SER A 1 293 ? 29.143 -6.446 -50.478 1.00 67.62 293 SER A O 1
ATOM 2349 N N . ASN A 1 294 ? 29.572 -7.340 -52.480 1.00 68.62 294 ASN A N 1
ATOM 2350 C CA . ASN A 1 294 ? 30.617 -6.392 -52.876 1.00 68.62 294 ASN A CA 1
ATOM 2351 C C . ASN A 1 294 ? 30.086 -4.950 -53.005 1.00 68.62 294 ASN A C 1
ATOM 2353 O O . ASN A 1 294 ? 30.844 -4.033 -53.305 1.00 68.62 294 ASN A O 1
ATOM 2357 N N . ALA A 1 295 ? 28.774 -4.755 -52.853 1.00 67.50 295 ALA A N 1
ATOM 2358 C CA . ALA A 1 295 ? 28.113 -3.468 -52.968 1.00 67.50 295 ALA A CA 1
ATOM 2359 C C . ALA A 1 295 ? 28.467 -2.531 -51.790 1.00 67.50 295 ALA A C 1
ATOM 2361 O O . ALA A 1 295 ? 28.325 -1.310 -51.903 1.00 67.50 295 ALA A O 1
ATOM 2362 N N . PHE A 1 296 ? 28.963 -3.089 -50.679 1.00 70.94 296 PHE A N 1
ATOM 2363 C CA . PHE A 1 296 ? 29.407 -2.349 -49.503 1.00 70.94 296 PHE A CA 1
ATOM 2364 C C . PHE A 1 296 ? 30.926 -2.433 -49.352 1.00 70.94 296 PHE A C 1
ATOM 2366 O O . PHE A 1 296 ? 31.506 -3.512 -49.264 1.00 70.94 296 PHE A O 1
ATOM 2373 N N . LYS A 1 297 ? 31.574 -1.270 -49.282 1.00 69.81 297 LYS A N 1
ATOM 2374 C CA . LYS A 1 297 ? 33.027 -1.140 -49.127 1.00 69.81 297 LYS A CA 1
ATOM 2375 C C . LYS A 1 297 ? 33.490 -1.487 -47.718 1.00 69.81 297 LYS A C 1
ATOM 2377 O O . LYS A 1 297 ? 34.597 -1.981 -47.514 1.00 69.81 297 LYS A O 1
ATOM 2382 N N . LYS A 1 298 ? 32.666 -1.143 -46.730 1.00 75.50 298 LYS A N 1
ATOM 2383 C CA . LYS A 1 298 ? 32.986 -1.297 -45.315 1.00 75.50 298 LYS A CA 1
ATOM 2384 C C . LYS A 1 298 ? 31.713 -1.516 -44.516 1.00 75.50 298 LYS A C 1
ATOM 2386 O O . LYS A 1 298 ? 30.678 -0.923 -44.809 1.00 75.50 298 LYS A O 1
ATOM 2391 N N . MET A 1 299 ? 31.830 -2.313 -43.468 1.00 72.06 299 MET A N 1
ATOM 2392 C CA . MET A 1 299 ? 30.806 -2.477 -42.452 1.00 72.06 299 MET A CA 1
ATOM 2393 C C . MET A 1 299 ? 31.415 -2.110 -41.102 1.00 72.06 299 MET A C 1
ATOM 2395 O O . MET A 1 299 ? 32.447 -2.661 -40.726 1.00 72.06 299 MET A O 1
ATOM 2399 N N . ASP A 1 300 ? 30.804 -1.159 -40.400 1.00 71.19 300 ASP A N 1
ATOM 2400 C CA . ASP A 1 300 ? 31.209 -0.776 -39.050 1.00 71.19 300 ASP A CA 1
ATOM 2401 C C . ASP A 1 300 ? 30.124 -1.166 -38.054 1.00 71.19 300 ASP A C 1
ATOM 2403 O O . ASP A 1 300 ? 28.946 -0.861 -38.245 1.00 71.19 300 ASP A O 1
ATOM 2407 N N . HIS A 1 301 ? 30.535 -1.799 -36.961 1.00 72.00 301 HIS A N 1
ATOM 2408 C CA . HIS A 1 301 ? 29.692 -1.936 -35.785 1.00 72.00 301 HIS A CA 1
ATOM 2409 C C . HIS A 1 301 ? 29.948 -0.735 -34.878 1.00 72.00 301 HIS A C 1
ATOM 2411 O O . HIS A 1 301 ? 31.056 -0.557 -34.362 1.00 72.00 301 HIS A O 1
ATOM 2417 N N . LEU A 1 302 ? 28.941 0.119 -34.705 1.00 67.06 302 LEU A N 1
ATOM 2418 C CA . LEU A 1 302 ? 29.066 1.253 -33.805 1.00 67.06 302 LEU A CA 1
ATOM 2419 C C . LEU A 1 302 ? 29.164 0.750 -32.359 1.00 67.06 302 LEU A C 1
ATOM 2421 O O . LEU A 1 302 ? 28.297 -0.015 -31.921 1.00 67.06 302 LEU A O 1
ATOM 2425 N N . PRO A 1 303 ? 30.177 1.198 -31.595 1.00 60.84 303 PRO A N 1
ATOM 2426 C CA . PRO A 1 303 ? 30.298 0.817 -30.201 1.00 60.84 303 PRO A CA 1
ATOM 2427 C C . PRO A 1 303 ? 29.071 1.299 -29.427 1.00 60.84 303 PRO A C 1
ATOM 2429 O O . PRO A 1 303 ? 28.534 2.386 -29.668 1.00 60.84 303 PRO A O 1
ATOM 2432 N N . ARG A 1 304 ? 28.624 0.478 -28.476 1.00 62.75 304 ARG A N 1
ATOM 2433 C CA . ARG A 1 304 ? 27.548 0.867 -27.563 1.00 62.75 304 ARG A CA 1
ATOM 2434 C C . ARG A 1 304 ? 27.998 2.074 -26.742 1.00 62.75 304 ARG A C 1
ATOM 2436 O O . ARG A 1 304 ? 29.123 2.110 -26.251 1.00 62.75 304 ARG A O 1
ATOM 2443 N N . VAL A 1 305 ? 27.096 3.041 -26.595 1.00 62.84 305 VAL A N 1
ATOM 2444 C CA . VAL A 1 305 ? 27.333 4.257 -25.799 1.00 62.84 305 VAL A CA 1
ATOM 2445 C C . VAL A 1 305 ? 27.168 3.975 -24.300 1.00 62.84 305 VAL A C 1
ATOM 2447 O O . VAL A 1 305 ? 27.792 4.643 -23.489 1.00 62.84 305 VAL A O 1
ATOM 2450 N N . THR A 1 306 ? 26.374 2.964 -23.937 1.00 60.84 306 THR A N 1
ATOM 2451 C CA . THR A 1 306 ? 26.071 2.572 -22.553 1.00 60.84 306 THR A CA 1
ATOM 2452 C C . THR A 1 306 ? 26.394 1.100 -22.333 1.00 60.84 306 THR A C 1
ATOM 2454 O O . THR A 1 306 ? 26.051 0.259 -23.172 1.00 60.84 306 THR A O 1
ATOM 2457 N N . LYS A 1 307 ? 27.031 0.766 -21.208 1.00 67.44 307 LYS A N 1
ATOM 2458 C CA . LYS A 1 307 ? 27.327 -0.625 -20.827 1.00 67.44 307 LYS A CA 1
ATOM 2459 C C . LYS A 1 307 ? 26.396 -1.074 -19.709 1.00 67.44 307 LYS A C 1
ATOM 2461 O O . LYS A 1 307 ? 26.220 -0.355 -18.735 1.00 67.44 307 LYS A O 1
ATOM 2466 N N . ALA A 1 308 ? 25.884 -2.304 -19.779 1.00 66.50 308 ALA A N 1
ATOM 2467 C CA . ALA A 1 308 ? 25.030 -2.868 -18.726 1.00 66.50 308 ALA A CA 1
ATOM 2468 C C . ALA A 1 308 ? 25.665 -2.777 -17.322 1.00 66.50 308 ALA A C 1
ATOM 2470 O O . ALA A 1 308 ? 24.985 -2.509 -16.333 1.00 66.50 308 ALA A O 1
ATOM 2471 N N . THR A 1 309 ? 26.992 -2.913 -17.248 1.00 71.56 309 THR A N 1
ATOM 2472 C CA . THR A 1 309 ? 27.781 -2.784 -16.015 1.00 71.56 309 THR A CA 1
ATOM 2473 C C . THR A 1 309 ? 27.671 -1.415 -15.344 1.00 71.56 309 THR A C 1
ATOM 2475 O O . THR A 1 309 ? 27.831 -1.331 -14.131 1.00 71.56 309 THR A O 1
ATOM 2478 N N . GLU A 1 310 ? 27.391 -0.352 -16.102 1.00 71.94 310 GLU A N 1
ATOM 2479 C CA . GLU A 1 310 ? 27.227 1.013 -15.578 1.00 71.94 310 GLU A CA 1
ATOM 2480 C C . GLU A 1 310 ? 25.923 1.166 -14.782 1.00 71.94 310 GLU A C 1
ATOM 2482 O O . GLU A 1 310 ? 25.822 2.042 -13.927 1.00 71.94 310 GLU A O 1
ATOM 2487 N N . PHE A 1 311 ? 24.950 0.275 -15.002 1.00 76.44 311 PHE A N 1
ATOM 2488 C CA . PHE A 1 311 ? 23.652 0.296 -14.328 1.00 76.44 311 PHE A CA 1
ATOM 2489 C C . PHE A 1 311 ? 23.542 -0.690 -13.157 1.00 76.44 311 PHE A C 1
ATOM 2491 O O . PHE A 1 311 ? 22.602 -0.601 -12.368 1.00 76.44 311 PHE A O 1
ATOM 2498 N N . LEU A 1 312 ? 24.505 -1.606 -12.995 1.00 78.81 312 LEU A N 1
ATOM 2499 C CA . LEU A 1 312 ? 24.487 -2.604 -11.917 1.00 78.81 312 LEU A CA 1
ATOM 2500 C C . LEU A 1 312 ? 24.493 -1.968 -10.521 1.00 78.81 312 LEU A C 1
ATOM 2502 O O . LEU A 1 312 ? 23.889 -2.510 -9.600 1.00 78.81 312 LEU A O 1
ATOM 2506 N N . SER A 1 313 ? 25.145 -0.816 -10.349 1.00 79.19 313 SER A N 1
ATOM 2507 C CA . SER A 1 313 ? 25.137 -0.077 -9.080 1.00 79.19 313 SER A CA 1
ATOM 2508 C C . SER A 1 313 ? 23.727 0.368 -8.682 1.00 79.19 313 SER A C 1
ATOM 2510 O O . SER A 1 313 ? 23.343 0.184 -7.530 1.00 79.19 313 SER A O 1
ATOM 2512 N N . TYR A 1 314 ? 22.948 0.882 -9.638 1.00 76.88 314 TYR A N 1
ATOM 2513 C CA . TYR A 1 314 ? 21.558 1.290 -9.429 1.00 76.88 314 TYR A CA 1
ATOM 2514 C C . TYR A 1 314 ? 20.657 0.094 -9.129 1.00 76.88 314 TYR A C 1
ATOM 2516 O O . TYR A 1 314 ? 19.849 0.158 -8.207 1.00 76.88 314 TYR A O 1
ATOM 2524 N N . LEU A 1 315 ? 20.832 -1.014 -9.855 1.00 82.75 315 LEU A N 1
ATOM 2525 C CA . LEU A 1 315 ? 20.078 -2.244 -9.604 1.00 82.75 315 LEU A CA 1
ATOM 2526 C C . LEU A 1 315 ? 20.362 -2.829 -8.217 1.00 82.75 315 LEU A C 1
ATOM 2528 O O . LEU A 1 315 ? 19.442 -3.236 -7.517 1.00 82.75 315 LEU A O 1
ATOM 2532 N N . ASN A 1 316 ? 21.620 -2.811 -7.775 1.00 83.75 316 ASN A N 1
ATOM 2533 C CA . ASN A 1 316 ? 21.988 -3.285 -6.440 1.00 83.75 316 ASN A CA 1
ATOM 2534 C C . ASN A 1 316 ? 21.388 -2.429 -5.310 1.00 83.75 316 ASN A C 1
ATOM 2536 O O . ASN A 1 316 ? 21.265 -2.908 -4.185 1.00 83.75 316 ASN A O 1
ATOM 2540 N N . GLN A 1 317 ? 21.029 -1.174 -5.593 1.00 86.12 317 GLN A N 1
ATOM 2541 C CA . GLN A 1 317 ? 20.392 -0.252 -4.646 1.00 86.12 317 GLN A CA 1
ATOM 2542 C C . GLN A 1 317 ? 18.862 -0.225 -4.769 1.00 86.12 317 GLN A C 1
ATOM 2544 O O . GLN A 1 317 ? 18.208 0.450 -3.975 1.00 86.12 317 GLN A O 1
ATOM 2549 N N . GLU A 1 318 ? 18.273 -0.956 -5.723 1.00 88.44 318 GLU A N 1
ATOM 2550 C CA . GLU A 1 318 ? 16.832 -0.931 -6.009 1.00 88.44 318 GLU A CA 1
ATOM 2551 C C . GLU A 1 318 ? 15.998 -1.186 -4.748 1.00 88.44 318 GLU A C 1
ATOM 2553 O O . GLU A 1 318 ? 15.062 -0.441 -4.472 1.00 88.44 318 GLU A O 1
ATOM 2558 N N . GLY A 1 319 ? 16.379 -2.173 -3.933 1.00 88.62 319 GLY A N 1
ATOM 2559 C CA . GLY A 1 319 ? 15.657 -2.482 -2.701 1.00 88.62 319 GLY A CA 1
ATOM 2560 C C . GLY A 1 319 ? 15.700 -1.366 -1.657 1.00 88.62 319 GLY A C 1
ATOM 2561 O O . GLY A 1 319 ? 14.675 -1.062 -1.051 1.00 88.62 319 GLY A O 1
ATOM 2562 N N . GLU A 1 320 ? 16.847 -0.709 -1.468 1.00 88.94 320 GLU A N 1
ATOM 2563 C CA . GLU A 1 320 ? 16.958 0.441 -0.557 1.00 88.94 320 GLU A CA 1
ATOM 2564 C C . GLU A 1 320 ? 16.125 1.623 -1.057 1.00 88.94 320 GLU A C 1
ATOM 2566 O O . GLU A 1 320 ? 15.450 2.293 -0.275 1.00 88.94 320 GLU A O 1
ATOM 2571 N N . ILE A 1 321 ? 16.133 1.846 -2.371 1.00 89.56 321 ILE A N 1
ATOM 2572 C CA . ILE A 1 321 ? 15.333 2.882 -3.010 1.00 89.56 321 ILE A CA 1
ATOM 2573 C C . ILE A 1 321 ? 13.840 2.590 -2.840 1.00 89.56 321 ILE A C 1
ATOM 2575 O O . ILE A 1 321 ? 13.101 3.471 -2.411 1.00 89.56 321 ILE A O 1
ATOM 2579 N N . MET A 1 322 ? 13.389 1.367 -3.125 1.00 92.06 322 MET A N 1
ATOM 2580 C CA . MET A 1 322 ? 11.989 0.984 -2.942 1.00 92.06 322 MET A CA 1
ATOM 2581 C C . MET A 1 322 ? 11.573 1.097 -1.473 1.00 92.06 322 MET A C 1
ATOM 2583 O O . MET A 1 322 ? 10.515 1.642 -1.188 1.00 92.06 322 MET A O 1
ATOM 2587 N N . ALA A 1 323 ? 12.411 0.679 -0.522 1.00 91.50 323 ALA A N 1
ATOM 2588 C CA . ALA A 1 323 ? 12.130 0.862 0.903 1.00 91.50 323 ALA A CA 1
ATOM 2589 C C . ALA A 1 323 ? 11.861 2.343 1.247 1.00 91.50 323 ALA A C 1
ATOM 2591 O O . ALA A 1 323 ? 10.864 2.658 1.897 1.00 91.50 323 ALA A O 1
ATOM 2592 N N . GLN A 1 324 ? 12.687 3.259 0.726 1.00 90.25 324 GLN A N 1
ATOM 2593 C CA . GLN A 1 324 ? 12.503 4.704 0.899 1.00 90.25 324 GLN A CA 1
ATOM 2594 C C . GLN A 1 324 ? 11.226 5.231 0.234 1.00 90.25 324 GLN A C 1
ATOM 2596 O O . GLN A 1 324 ? 10.517 6.016 0.858 1.00 90.25 324 GLN A O 1
ATOM 2601 N N . VAL A 1 325 ? 10.906 4.780 -0.985 1.00 92.06 325 VAL A N 1
ATOM 2602 C CA . VAL A 1 325 ? 9.667 5.148 -1.702 1.00 92.06 325 VAL A CA 1
ATOM 2603 C C . VAL A 1 325 ? 8.434 4.796 -0.868 1.00 92.06 325 VAL A C 1
ATOM 2605 O O . VAL A 1 325 ? 7.520 5.601 -0.745 1.00 92.06 325 VAL A O 1
ATOM 2608 N N . PHE A 1 326 ? 8.425 3.619 -0.238 1.00 92.19 326 PHE A N 1
ATOM 2609 C CA . PHE A 1 326 ? 7.333 3.183 0.638 1.00 92.19 326 PHE A CA 1
ATOM 2610 C C . PHE A 1 326 ? 7.389 3.792 2.051 1.00 92.19 326 PHE A C 1
ATOM 2612 O O . PHE A 1 326 ? 6.523 3.496 2.873 1.00 92.19 326 PHE A O 1
ATOM 2619 N N . GLY A 1 327 ? 8.389 4.625 2.356 1.00 88.50 327 GLY A N 1
ATOM 2620 C CA . GLY A 1 327 ? 8.553 5.250 3.669 1.00 88.50 327 GLY A CA 1
ATOM 2621 C C . GLY A 1 327 ? 8.937 4.271 4.783 1.00 88.50 327 GLY A C 1
ATOM 2622 O O . GLY A 1 327 ? 8.679 4.545 5.955 1.00 88.50 327 GLY A O 1
ATOM 2623 N N . VAL A 1 328 ? 9.541 3.128 4.439 1.00 88.88 328 VAL A N 1
ATOM 2624 C CA . VAL A 1 328 ? 9.922 2.080 5.394 1.00 88.88 328 VAL A CA 1
ATOM 2625 C C . VAL A 1 328 ? 11.441 1.990 5.498 1.00 88.88 328 VAL A C 1
ATOM 2627 O O . VAL A 1 328 ? 12.119 1.827 4.483 1.00 88.88 328 VAL A O 1
ATOM 2630 N N . PRO A 1 329 ? 12.014 2.032 6.712 1.00 87.50 329 PRO A N 1
ATOM 2631 C CA . PRO A 1 329 ? 13.441 1.803 6.890 1.00 87.50 329 PRO A CA 1
ATOM 2632 C C . PRO A 1 329 ? 13.867 0.431 6.349 1.00 87.50 329 PRO A C 1
ATOM 2634 O O . PRO A 1 329 ? 13.322 -0.603 6.734 1.00 87.50 329 PRO A O 1
ATOM 2637 N N . ASN A 1 330 ? 14.880 0.419 5.481 1.00 86.75 330 ASN A N 1
ATOM 2638 C CA . ASN A 1 330 ? 15.409 -0.782 4.821 1.00 86.75 330 ASN A CA 1
ATOM 2639 C C . ASN A 1 330 ? 15.823 -1.894 5.810 1.00 86.75 330 ASN A C 1
ATOM 2641 O O . ASN A 1 330 ? 15.640 -3.077 5.522 1.00 86.75 330 ASN A O 1
ATOM 2645 N N . VAL A 1 331 ? 16.277 -1.511 7.010 1.00 84.12 331 VAL A N 1
ATOM 2646 C CA . VAL A 1 331 ? 16.608 -2.408 8.129 1.00 84.12 331 VAL A CA 1
ATOM 2647 C C . VAL A 1 331 ? 15.435 -3.309 8.524 1.00 84.12 331 VAL A C 1
ATOM 2649 O O . VAL A 1 331 ? 15.645 -4.495 8.772 1.00 84.12 331 VAL A O 1
ATOM 2652 N N . LEU A 1 332 ? 14.200 -2.790 8.533 1.00 84.81 332 LEU A N 1
ATOM 2653 C CA . LEU A 1 332 ? 13.006 -3.586 8.852 1.00 84.81 332 LEU A CA 1
ATOM 2654 C C . LEU A 1 332 ? 12.699 -4.641 7.781 1.00 84.81 332 LEU A C 1
ATOM 2656 O O . LEU A 1 332 ? 12.005 -5.618 8.048 1.00 84.81 332 LEU A O 1
ATOM 2660 N N . LEU A 1 333 ? 13.215 -4.443 6.570 1.00 85.69 333 LEU A N 1
ATOM 2661 C CA . LEU A 1 333 ? 12.957 -5.284 5.407 1.00 85.69 333 LEU A CA 1
ATOM 2662 C C . LEU A 1 333 ? 14.100 -6.267 5.127 1.00 85.69 333 LEU A C 1
ATOM 2664 O O . LEU A 1 333 ? 14.005 -7.055 4.186 1.00 85.69 333 LEU A O 1
ATOM 2668 N N . GLY A 1 334 ? 15.182 -6.207 5.912 1.00 80.31 334 GLY A N 1
ATOM 2669 C CA . GLY A 1 334 ? 16.414 -6.946 5.637 1.00 80.31 334 GLY A CA 1
ATOM 2670 C C . GLY A 1 334 ? 17.087 -6.513 4.332 1.00 80.31 334 GLY A C 1
ATOM 2671 O O . GLY A 1 334 ? 17.792 -7.307 3.714 1.00 80.31 334 GLY A O 1
ATOM 2672 N N . LEU A 1 335 ? 16.835 -5.279 3.887 1.00 82.31 335 LEU A N 1
ATOM 2673 C CA . LEU A 1 335 ? 17.372 -4.728 2.649 1.00 82.31 335 LEU A CA 1
ATOM 2674 C C . LEU A 1 335 ? 18.560 -3.809 2.949 1.00 82.31 335 LEU A C 1
ATOM 2676 O O . LEU A 1 335 ? 18.514 -2.984 3.861 1.00 82.31 335 LEU A O 1
ATOM 2680 N N . GLY A 1 336 ? 19.609 -3.924 2.135 1.00 70.19 336 GLY A N 1
ATOM 2681 C CA . GLY A 1 336 ? 20.788 -3.063 2.203 1.00 70.19 336 GLY A CA 1
ATOM 2682 C C . GLY A 1 336 ? 21.886 -3.523 3.163 1.00 70.19 336 GLY A C 1
ATOM 2683 O O . GLY A 1 336 ? 21.841 -4.610 3.740 1.00 70.19 336 GLY A O 1
ATOM 2684 N N . LYS A 1 337 ? 22.922 -2.689 3.306 1.00 65.44 337 LYS A N 1
ATOM 2685 C CA . LYS A 1 337 ? 24.052 -2.938 4.218 1.00 65.44 337 LYS A CA 1
ATOM 2686 C C . LYS A 1 337 ? 23.901 -2.118 5.493 1.00 65.44 337 LYS A C 1
ATOM 2688 O O . LYS A 1 337 ? 23.868 -0.892 5.449 1.00 65.44 337 LYS A O 1
ATOM 2693 N N . ILE A 1 338 ? 23.879 -2.792 6.637 1.00 62.44 338 ILE A N 1
ATOM 2694 C CA . ILE A 1 338 ? 23.833 -2.138 7.947 1.00 62.44 338 ILE A CA 1
ATOM 2695 C C . ILE A 1 338 ? 25.268 -1.907 8.404 1.00 62.44 338 ILE A C 1
ATOM 2697 O O . ILE A 1 338 ? 26.034 -2.853 8.570 1.00 62.44 338 ILE A O 1
ATOM 2701 N N . SER A 1 339 ? 25.643 -0.642 8.567 1.00 53.41 339 SER A N 1
ATOM 2702 C CA . SER A 1 339 ? 26.974 -0.235 9.014 1.00 53.41 339 SER A CA 1
ATOM 2703 C C . SER A 1 339 ? 26.844 0.599 10.282 1.00 53.41 339 SER A C 1
ATOM 2705 O O . SER A 1 339 ? 26.306 1.703 10.236 1.00 53.41 339 SER A O 1
ATOM 2707 N N . GLY A 1 340 ? 27.350 0.097 11.409 1.00 57.44 340 GLY A N 1
ATOM 2708 C CA . GLY A 1 340 ? 27.440 0.864 12.652 1.00 57.44 340 GLY A CA 1
ATOM 2709 C C . GLY A 1 340 ? 27.526 0.006 13.915 1.00 57.44 340 GLY A C 1
ATOM 2710 O O . GLY A 1 340 ? 27.165 -1.164 13.910 1.00 57.44 340 GLY A O 1
ATOM 2711 N N . ASN A 1 341 ? 27.971 0.629 15.011 1.00 56.12 341 ASN A N 1
ATOM 2712 C CA . ASN A 1 341 ? 28.065 0.033 16.354 1.00 56.12 341 ASN A CA 1
ATOM 2713 C C . ASN A 1 341 ? 26.761 0.176 17.176 1.00 56.12 341 ASN A C 1
ATOM 2715 O O . ASN A 1 341 ? 26.783 0.063 18.400 1.00 56.12 341 ASN A O 1
ATOM 2719 N N . ILE A 1 342 ? 25.632 0.498 16.538 1.00 62.59 342 ILE A N 1
ATOM 2720 C CA . ILE A 1 342 ? 24.337 0.674 17.213 1.00 62.59 342 ILE A CA 1
ATOM 2721 C C . ILE A 1 342 ? 23.635 -0.690 17.270 1.00 62.59 342 ILE A C 1
ATOM 2723 O O . ILE A 1 342 ? 23.628 -1.403 16.268 1.00 62.59 342 ILE A O 1
ATOM 2727 N N . SER A 1 343 ? 23.041 -1.057 18.419 1.00 71.94 343 SER A N 1
ATOM 2728 C CA . SER A 1 343 ? 22.242 -2.293 18.525 1.00 71.94 343 SER A CA 1
ATOM 2729 C C . SER A 1 343 ? 21.129 -2.287 17.474 1.00 71.94 343 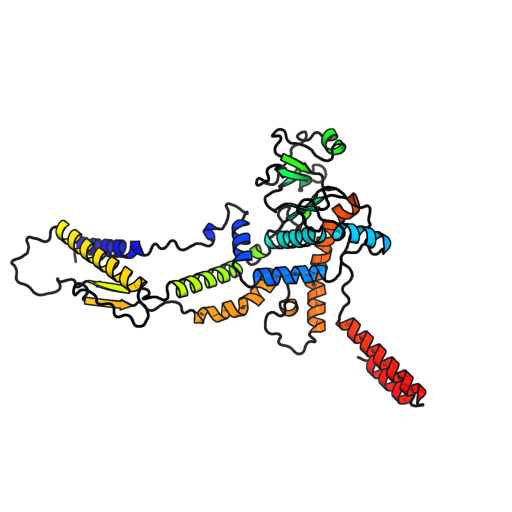SER A C 1
ATOM 2731 O O . SER A 1 343 ? 20.365 -1.325 17.350 1.00 71.94 343 SER A O 1
ATOM 2733 N N . MET A 1 344 ? 21.040 -3.395 16.743 1.00 73.38 344 MET A N 1
ATOM 2734 C CA . MET A 1 344 ? 20.015 -3.648 15.740 1.00 73.38 344 MET A CA 1
ATOM 2735 C C . MET A 1 344 ? 18.602 -3.554 16.334 1.00 73.38 344 MET A C 1
ATOM 2737 O O . MET A 1 344 ? 17.710 -3.021 15.678 1.00 73.38 344 MET A O 1
ATOM 2741 N N . GLU A 1 345 ? 18.398 -3.984 17.588 1.00 76.94 345 GLU A N 1
ATOM 2742 C CA . GLU A 1 345 ? 17.096 -3.870 18.260 1.00 76.94 345 GLU A CA 1
ATOM 2743 C C . GLU A 1 345 ? 16.672 -2.409 18.410 1.00 76.94 345 GLU A C 1
ATOM 2745 O O . GLU A 1 345 ? 15.532 -2.072 18.112 1.00 76.94 345 GLU A O 1
ATOM 2750 N N . LYS A 1 346 ? 17.593 -1.514 18.797 1.00 78.56 346 LYS A N 1
ATOM 2751 C CA . LYS A 1 346 ? 17.288 -0.080 18.945 1.00 78.56 346 LYS A CA 1
ATOM 2752 C C . LYS A 1 346 ? 16.931 0.576 17.613 1.00 78.56 346 LYS A C 1
ATOM 2754 O O . LYS A 1 346 ? 16.075 1.458 17.576 1.00 78.56 346 LYS A O 1
ATOM 2759 N N . VAL A 1 347 ? 17.582 0.160 16.525 1.00 79.88 347 VAL A N 1
ATOM 2760 C CA . VAL A 1 347 ? 17.275 0.654 15.173 1.00 79.88 347 VAL A CA 1
ATOM 2761 C C . VAL A 1 347 ? 15.894 0.173 14.728 1.00 79.88 347 VAL A C 1
ATOM 2763 O O . VAL A 1 347 ? 15.108 0.973 14.223 1.00 79.88 347 VAL A O 1
ATOM 2766 N N . ILE A 1 348 ? 15.575 -1.102 14.965 1.00 83.62 348 ILE A N 1
ATOM 2767 C CA . ILE A 1 348 ? 14.255 -1.679 14.678 1.00 83.62 348 ILE A CA 1
ATOM 2768 C C . ILE A 1 348 ? 13.171 -0.973 15.498 1.00 83.62 348 ILE A C 1
ATOM 2770 O O . ILE A 1 348 ? 12.173 -0.539 14.931 1.00 83.62 348 ILE A O 1
ATOM 2774 N N . ASP A 1 349 ? 13.379 -0.799 16.802 1.00 85.44 349 ASP A N 1
ATOM 2775 C CA . ASP A 1 349 ? 12.421 -0.140 17.691 1.00 85.44 349 ASP A CA 1
ATOM 2776 C C . ASP A 1 349 ? 12.169 1.315 17.265 1.00 85.44 349 ASP A C 1
ATOM 2778 O O . ASP A 1 349 ? 11.021 1.749 17.179 1.00 85.44 349 ASP A O 1
ATOM 2782 N N . ASN A 1 350 ? 13.220 2.064 16.912 1.00 85.38 350 ASN A N 1
ATOM 2783 C CA . ASN A 1 350 ? 13.075 3.425 16.396 1.00 85.38 350 ASN A CA 1
ATOM 2784 C C . ASN A 1 350 ? 12.300 3.467 15.067 1.00 85.38 350 ASN A C 1
ATOM 2786 O O . ASN A 1 350 ? 11.424 4.315 14.890 1.00 85.38 350 ASN A O 1
ATOM 2790 N N . ALA A 1 351 ? 12.592 2.541 14.154 1.00 86.38 351 ALA A N 1
ATOM 2791 C CA . ALA A 1 351 ? 11.901 2.430 12.876 1.00 86.38 351 ALA A CA 1
ATOM 2792 C C . ALA A 1 351 ? 10.412 2.072 13.055 1.00 86.38 351 ALA A C 1
ATOM 2794 O O . ALA A 1 351 ? 9.546 2.662 12.408 1.00 86.38 351 ALA A O 1
ATOM 2795 N N . MET A 1 352 ? 10.092 1.159 13.976 1.00 90.19 352 MET A N 1
ATOM 2796 C CA . MET A 1 352 ? 8.710 0.810 14.315 1.00 90.19 352 MET A CA 1
ATOM 2797 C C . MET A 1 352 ? 7.948 2.007 14.892 1.00 90.19 352 MET A C 1
ATOM 2799 O O . MET A 1 352 ? 6.844 2.297 14.431 1.00 90.19 352 MET A O 1
ATOM 2803 N N . LEU A 1 353 ? 8.546 2.726 15.850 1.00 90.19 353 LEU A N 1
ATOM 2804 C CA . LEU A 1 353 ? 7.941 3.884 16.521 1.00 90.19 353 LEU A CA 1
ATOM 2805 C C . LEU A 1 353 ? 7.662 5.057 15.584 1.00 90.19 353 LEU A C 1
ATOM 2807 O O . LEU A 1 353 ? 6.624 5.696 15.717 1.00 90.19 353 LEU A O 1
ATOM 2811 N N . ASN A 1 354 ? 8.564 5.341 14.647 1.00 88.88 354 ASN A N 1
ATOM 2812 C CA . ASN A 1 354 ? 8.462 6.547 13.823 1.00 88.88 354 ASN A CA 1
ATOM 2813 C C . ASN A 1 354 ? 7.802 6.316 12.459 1.00 88.88 354 ASN A C 1
ATOM 2815 O O . ASN A 1 354 ? 7.300 7.271 11.873 1.00 88.88 354 ASN A O 1
ATOM 2819 N N . SER A 1 355 ? 7.792 5.081 11.947 1.00 89.50 355 SER A N 1
ATOM 2820 C CA . SER A 1 355 ? 7.253 4.784 10.611 1.00 89.50 355 SER A CA 1
ATOM 2821 C C . SER A 1 355 ? 6.014 3.893 10.658 1.00 89.50 355 SER A C 1
ATOM 2823 O O . SER A 1 355 ? 4.994 4.220 10.056 1.00 89.50 355 SER A O 1
ATOM 2825 N N . ILE A 1 356 ? 6.071 2.772 11.383 1.00 92.75 356 ILE A N 1
ATOM 2826 C CA . ILE A 1 356 ? 5.021 1.746 11.311 1.00 92.75 356 ILE A CA 1
ATOM 2827 C C . ILE A 1 356 ? 3.848 2.054 12.247 1.00 92.75 356 ILE A C 1
ATOM 2829 O O . ILE A 1 356 ? 2.696 1.968 11.828 1.00 92.75 356 ILE A O 1
ATOM 2833 N N . ILE A 1 357 ? 4.113 2.429 13.500 1.00 92.81 357 ILE A N 1
ATOM 2834 C CA . ILE A 1 357 ? 3.064 2.702 14.496 1.00 92.81 357 ILE A CA 1
ATOM 2835 C C . ILE A 1 357 ? 2.149 3.867 14.078 1.00 92.81 357 ILE A C 1
ATOM 28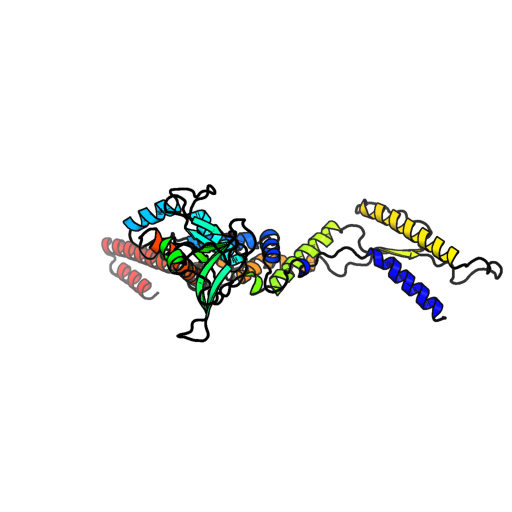37 O O . ILE A 1 357 ? 0.933 3.671 14.088 1.00 92.81 357 ILE A O 1
ATOM 2841 N N . PRO A 1 358 ? 2.657 5.024 13.611 1.00 92.81 358 PRO A N 1
ATOM 2842 C CA . PRO A 1 358 ? 1.788 6.105 13.142 1.00 92.81 358 PRO A CA 1
ATOM 2843 C C . PRO A 1 358 ? 0.897 5.676 11.968 1.00 92.81 358 PRO A C 1
ATOM 2845 O O . PRO A 1 358 ? -0.284 6.024 11.905 1.00 92.81 358 PRO A O 1
ATOM 2848 N N . LEU A 1 359 ? 1.437 4.861 11.053 1.00 93.06 359 LEU A N 1
ATOM 2849 C CA . LEU A 1 359 ? 0.681 4.315 9.928 1.00 93.06 359 LEU A CA 1
ATOM 2850 C C . LEU A 1 359 ? -0.436 3.371 10.402 1.00 93.06 359 LEU A C 1
ATOM 2852 O O . LEU A 1 359 ? -1.571 3.482 9.934 1.00 93.06 359 LEU A O 1
ATOM 2856 N N . ARG A 1 360 ? -0.139 2.489 11.367 1.00 93.62 360 ARG A N 1
ATOM 2857 C CA . ARG A 1 360 ? -1.129 1.617 12.022 1.00 93.62 360 ARG A CA 1
ATOM 2858 C C . ARG A 1 360 ? -2.263 2.429 12.641 1.00 93.62 360 ARG A C 1
ATOM 2860 O O . ARG A 1 360 ? -3.427 2.125 12.399 1.00 93.62 360 ARG A O 1
ATOM 2867 N N . GLU A 1 361 ? -1.942 3.459 13.419 1.00 93.25 361 GLU A N 1
ATOM 2868 C CA . GLU A 1 361 ? -2.936 4.289 14.109 1.00 93.25 361 GLU A CA 1
ATOM 2869 C C . GLU A 1 361 ? -3.849 5.040 13.133 1.00 93.25 361 GLU A C 1
ATOM 2871 O O . GLU A 1 361 ? -5.069 5.091 13.329 1.00 93.25 361 GLU A O 1
ATOM 2876 N N . ASN A 1 362 ? -3.278 5.575 12.051 1.00 93.75 362 ASN A N 1
ATOM 2877 C CA . ASN A 1 362 ? -4.032 6.247 10.998 1.00 93.75 362 ASN A CA 1
ATOM 2878 C C . ASN A 1 362 ? -5.011 5.289 10.294 1.00 93.75 362 ASN A C 1
ATOM 2880 O O . ASN A 1 362 ? -6.200 5.590 10.158 1.00 93.75 362 ASN A O 1
ATOM 2884 N N . ILE A 1 363 ? -4.535 4.103 9.903 1.00 95.19 363 ILE A N 1
ATOM 2885 C CA . ILE A 1 363 ? -5.352 3.061 9.265 1.00 95.19 363 ILE A CA 1
ATOM 2886 C C . ILE A 1 363 ? -6.455 2.575 10.215 1.00 95.19 363 ILE A C 1
ATOM 2888 O O . ILE A 1 363 ? -7.627 2.513 9.834 1.00 95.19 363 ILE A O 1
ATOM 2892 N N . ALA A 1 364 ? -6.101 2.268 11.464 1.00 94.62 364 ALA A N 1
ATOM 2893 C CA . ALA A 1 364 ? -7.047 1.800 12.469 1.00 94.62 364 ALA A CA 1
ATOM 2894 C C . ALA A 1 364 ? -8.133 2.834 12.761 1.00 94.62 364 ALA A C 1
ATOM 2896 O O . ALA A 1 364 ? -9.298 2.474 12.883 1.00 94.62 364 ALA A O 1
ATOM 2897 N N . THR A 1 365 ? -7.790 4.122 12.815 1.00 94.38 365 THR A N 1
ATOM 2898 C CA . THR A 1 365 ? -8.774 5.190 13.035 1.00 94.38 365 THR A CA 1
ATOM 2899 C C . THR A 1 365 ? -9.828 5.219 11.927 1.00 94.38 365 THR A C 1
ATOM 2901 O O . THR A 1 365 ? -11.021 5.329 12.216 1.00 94.38 365 THR A O 1
ATOM 2904 N N . GLN A 1 366 ? -9.413 5.050 10.670 1.00 94.38 366 GLN A N 1
ATOM 2905 C CA . GLN A 1 366 ? -10.330 5.014 9.530 1.00 94.38 366 GLN A CA 1
ATOM 2906 C C . GLN A 1 366 ? -11.212 3.760 9.551 1.00 94.38 366 GLN A C 1
ATOM 2908 O O . GLN A 1 366 ? -12.435 3.870 9.455 1.00 94.38 366 GLN A O 1
ATOM 2913 N N . ILE A 1 367 ? -10.627 2.575 9.744 1.00 94.50 367 ILE A N 1
ATOM 2914 C CA . ILE A 1 367 ? -11.372 1.304 9.757 1.00 94.50 367 ILE A CA 1
ATOM 2915 C C . ILE A 1 367 ? -12.255 1.184 11.010 1.00 94.50 367 ILE A C 1
ATOM 2917 O O . ILE A 1 367 ? -13.349 0.628 10.951 1.00 94.50 367 ILE A O 1
ATOM 2921 N N . SER A 1 368 ? -11.853 1.745 12.149 1.00 93.88 368 SER A N 1
ATOM 2922 C CA . SER A 1 368 ? -12.654 1.679 13.373 1.00 93.88 368 SER A CA 1
ATOM 2923 C C . SER A 1 368 ? -14.025 2.325 13.196 1.00 93.88 368 SER A C 1
ATOM 2925 O O . SER A 1 368 ? -14.985 1.839 13.786 1.00 93.88 368 SER A O 1
ATOM 2927 N N . SER A 1 369 ? -14.141 3.375 12.376 1.00 87.75 369 SER A N 1
ATOM 2928 C CA . SER A 1 369 ? -15.423 4.048 12.136 1.00 87.75 369 SER A CA 1
ATOM 2929 C C . SER A 1 369 ? -16.497 3.084 11.611 1.00 87.75 369 SER A C 1
ATOM 2931 O O . SER A 1 369 ? -17.619 3.066 12.117 1.00 87.75 369 SER A O 1
ATOM 2933 N N . ILE A 1 370 ? -16.146 2.210 10.663 1.00 91.88 370 ILE A N 1
ATOM 2934 C CA . ILE A 1 370 ? -17.093 1.266 10.063 1.00 91.88 370 ILE A CA 1
ATOM 2935 C C . ILE A 1 370 ? -17.323 0.042 10.953 1.00 91.88 370 ILE A C 1
ATOM 2937 O O . ILE A 1 370 ? -18.460 -0.421 11.073 1.00 91.88 370 ILE A O 1
ATOM 2941 N N . LEU A 1 371 ? -16.280 -0.455 11.628 1.00 92.81 371 LEU A N 1
ATOM 2942 C CA . LEU A 1 371 ? -16.384 -1.636 12.489 1.00 92.81 371 LEU A CA 1
ATOM 2943 C C . LEU A 1 371 ? -17.194 -1.347 13.757 1.00 92.81 371 LEU A C 1
ATOM 2945 O O . LEU A 1 371 ? -18.133 -2.081 14.057 1.00 92.81 371 LEU A O 1
ATOM 2949 N N . THR A 1 372 ? -16.910 -0.249 14.460 1.00 90.75 372 THR A N 1
ATOM 2950 C CA . THR A 1 372 ? -17.638 0.149 15.676 1.00 90.75 372 THR A CA 1
ATOM 2951 C C . THR A 1 372 ? -19.126 0.365 15.384 1.00 90.75 372 THR A C 1
ATOM 2953 O O . THR A 1 372 ? -19.991 -0.180 16.077 1.00 90.75 372 THR A O 1
ATOM 2956 N N . ASN A 1 373 ? -19.450 1.080 14.300 1.00 87.12 373 ASN A N 1
ATOM 2957 C CA . ASN A 1 373 ? -20.835 1.407 13.955 1.00 87.12 373 ASN A CA 1
ATOM 2958 C C . ASN A 1 373 ? -21.683 0.173 13.611 1.00 87.12 373 ASN A C 1
ATOM 2960 O O . ASN A 1 373 ? -22.846 0.093 14.033 1.00 87.12 373 ASN A O 1
ATOM 2964 N N . ASN A 1 374 ? -21.111 -0.789 12.878 1.00 89.88 374 ASN A N 1
ATOM 2965 C CA . ASN A 1 374 ? -21.846 -1.950 12.371 1.00 89.88 374 ASN A CA 1
ATOM 2966 C C . ASN A 1 374 ? -21.758 -3.185 13.282 1.00 89.88 374 ASN A C 1
ATOM 2968 O O . ASN A 1 374 ? -22.743 -3.915 13.410 1.00 89.88 374 ASN A O 1
ATOM 2972 N N . LEU A 1 375 ? -20.619 -3.429 13.937 1.00 91.12 375 LEU A N 1
ATOM 2973 C CA . LEU A 1 375 ? -20.442 -4.588 14.820 1.00 91.12 375 LEU A CA 1
ATOM 2974 C C . LEU A 1 375 ? -20.916 -4.324 16.250 1.00 91.12 375 LEU A C 1
ATOM 2976 O O . LEU A 1 375 ? -21.292 -5.281 16.924 1.00 91.12 375 LEU A O 1
ATOM 2980 N N . LYS A 1 376 ? -21.009 -3.048 16.657 1.00 90.12 376 LYS A N 1
ATOM 2981 C CA . LYS A 1 376 ? -21.286 -2.607 18.038 1.00 90.12 376 LYS A CA 1
ATOM 2982 C C . LYS A 1 376 ? -20.178 -2.976 19.030 1.00 90.12 376 LYS A C 1
ATOM 2984 O O . LYS A 1 376 ? -20.449 -3.164 20.210 1.00 90.12 376 LYS A O 1
ATOM 2989 N N . VAL A 1 377 ? -18.944 -3.041 18.538 1.00 91.88 377 VAL A N 1
ATOM 2990 C CA . VAL A 1 377 ? -17.728 -3.200 19.347 1.00 91.88 377 VAL A CA 1
ATOM 2991 C C . VAL A 1 377 ? -17.103 -1.828 19.643 1.00 91.88 377 VAL A C 1
ATOM 2993 O O . VAL A 1 377 ? -17.396 -0.877 18.912 1.00 91.88 377 VAL A O 1
ATOM 2996 N N . PRO A 1 378 ? -16.247 -1.685 20.673 1.00 91.81 378 PRO A N 1
ATOM 2997 C CA . PRO A 1 378 ? -15.501 -0.453 20.941 1.00 91.81 378 PRO A CA 1
ATOM 2998 C C . PRO A 1 378 ? -14.588 -0.018 19.782 1.00 91.81 378 PRO A C 1
ATOM 3000 O O . PRO A 1 378 ? -14.549 -0.637 18.716 1.00 91.81 378 PRO A O 1
ATOM 3003 N N . LYS A 1 379 ? -13.844 1.077 19.985 1.00 92.81 379 LYS A N 1
ATOM 3004 C CA . LYS A 1 379 ? -12.847 1.540 19.013 1.00 92.81 379 LYS A CA 1
ATOM 3005 C C . LYS A 1 379 ? -11.813 0.435 18.772 1.00 92.81 379 LYS A C 1
ATOM 3007 O O . LYS A 1 379 ? -11.238 -0.081 19.724 1.00 92.81 379 LYS A O 1
ATOM 3012 N N . VAL A 1 380 ? -11.564 0.117 17.506 1.00 92.94 380 VAL A N 1
ATOM 3013 C CA . VAL A 1 380 ? -10.579 -0.886 17.091 1.00 92.94 380 VAL A CA 1
ATOM 3014 C C . VAL A 1 380 ? -9.228 -0.209 16.869 1.00 92.94 380 VAL A C 1
ATOM 3016 O O . VAL A 1 380 ? -9.152 0.866 16.269 1.00 92.94 380 VAL A O 1
ATOM 3019 N N . TYR A 1 381 ? -8.159 -0.839 17.339 1.00 94.00 381 TYR A N 1
ATOM 3020 C CA . TYR A 1 381 ? -6.780 -0.406 17.138 1.00 94.00 381 TYR A CA 1
ATOM 3021 C C . TYR A 1 381 ? -5.850 -1.613 16.986 1.00 94.00 381 TYR A C 1
ATOM 3023 O O . TYR A 1 381 ? -6.238 -2.747 17.253 1.00 94.00 381 TYR A O 1
ATOM 3031 N N . PHE A 1 382 ? -4.632 -1.387 16.496 1.00 92.69 382 PHE A N 1
ATOM 3032 C CA . PHE A 1 382 ? -3.605 -2.429 16.481 1.00 92.69 382 PHE A CA 1
ATOM 3033 C C . PHE A 1 382 ? -3.007 -2.567 17.875 1.00 92.69 382 PHE A C 1
ATOM 3035 O O . PHE A 1 382 ? -2.698 -1.555 18.505 1.00 92.69 382 PHE A O 1
ATOM 3042 N N . ASP A 1 383 ? -2.827 -3.800 18.336 1.00 88.31 383 ASP A N 1
ATOM 3043 C CA . ASP A 1 383 ? -2.260 -4.055 19.655 1.00 88.31 383 ASP A CA 1
ATOM 3044 C C . ASP A 1 383 ? -0.841 -3.462 19.798 1.00 88.31 383 ASP A C 1
ATOM 3046 O O . ASP A 1 383 ? -0.129 -3.208 18.813 1.00 88.31 383 ASP A O 1
ATOM 3050 N N . LYS A 1 384 ? -0.450 -3.172 21.042 1.00 84.50 384 LYS A N 1
ATOM 3051 C CA . LYS A 1 384 ? 0.781 -2.448 21.355 1.00 84.50 384 LYS A CA 1
ATOM 3052 C C . LYS A 1 384 ? 1.997 -3.235 20.883 1.00 84.50 384 LYS A C 1
ATOM 3054 O O . LYS A 1 384 ? 2.140 -4.426 21.137 1.00 84.50 384 LYS A O 1
ATOM 3059 N N . TYR A 1 385 ? 2.913 -2.530 20.229 1.00 82.75 385 TYR A N 1
ATOM 3060 C CA . TYR A 1 385 ? 4.230 -3.074 19.940 1.00 82.75 385 TYR A CA 1
ATOM 3061 C C . TYR A 1 385 ? 5.069 -3.081 21.221 1.00 82.75 385 TYR A C 1
ATOM 3063 O O . TYR A 1 385 ? 5.321 -2.026 21.809 1.00 82.75 385 TYR A O 1
ATOM 3071 N N . GLU A 1 386 ? 5.510 -4.262 21.640 1.00 75.94 386 GLU A N 1
ATOM 3072 C CA . GLU A 1 386 ? 6.473 -4.404 22.727 1.00 75.94 386 GLU A CA 1
ATOM 3073 C C . GLU A 1 386 ? 7.884 -4.126 22.201 1.00 75.94 386 GLU A C 1
ATOM 3075 O O . GLU A 1 386 ? 8.379 -4.802 21.296 1.00 75.94 386 GLU A O 1
ATOM 3080 N N . LEU A 1 387 ? 8.528 -3.097 22.759 1.00 75.25 387 LEU A N 1
ATOM 3081 C CA . LEU A 1 387 ? 9.884 -2.704 22.382 1.00 75.25 387 LEU A CA 1
ATOM 3082 C C . LEU A 1 387 ? 10.857 -3.826 22.749 1.00 75.25 387 LEU A C 1
ATOM 3084 O O . LEU A 1 387 ? 11.011 -4.158 23.929 1.00 75.25 387 LEU A O 1
ATOM 3088 N N . LYS A 1 388 ? 11.557 -4.374 21.752 1.00 70.94 388 LYS A N 1
ATOM 3089 C CA . LYS A 1 388 ? 12.486 -5.495 21.962 1.00 70.94 388 LYS A CA 1
ATOM 3090 C C . LYS A 1 388 ? 13.604 -5.112 22.919 1.00 70.94 388 LYS A C 1
ATOM 3092 O O . LYS A 1 388 ? 13.905 -5.858 23.844 1.00 70.94 388 LYS A O 1
ATOM 3097 N N . SER A 1 389 ? 14.117 -3.889 22.784 1.00 64.50 389 SER A N 1
ATOM 3098 C CA . SER A 1 389 ? 15.133 -3.355 23.693 1.00 64.50 389 SER A CA 1
ATOM 3099 C C . SER A 1 389 ? 14.671 -3.296 25.154 1.00 64.50 389 SER A C 1
ATOM 3101 O O . SER A 1 389 ? 15.480 -3.501 26.056 1.00 64.50 389 SER A O 1
ATOM 3103 N N . GLN A 1 390 ? 13.385 -3.043 25.416 1.00 62.16 390 GLN A N 1
ATOM 3104 C CA . GLN A 1 390 ? 12.843 -3.048 26.778 1.00 62.16 390 GLN A CA 1
ATOM 3105 C C . GLN A 1 390 ? 12.633 -4.469 27.303 1.00 62.16 390 GLN A C 1
ATOM 3107 O O . GLN A 1 390 ? 12.915 -4.719 28.475 1.00 62.16 390 GLN A O 1
ATOM 3112 N N . SER A 1 391 ? 12.193 -5.395 26.446 1.00 61.28 391 SER A N 1
ATOM 3113 C CA . SER A 1 391 ? 12.099 -6.818 26.791 1.00 61.28 391 SER A CA 1
ATOM 3114 C C . SER A 1 391 ? 13.464 -7.377 27.193 1.00 61.28 391 SER A C 1
ATOM 3116 O O . SER A 1 391 ? 13.587 -7.970 28.261 1.00 61.28 391 SER A O 1
ATOM 3118 N N . ASP A 1 392 ? 14.511 -7.103 26.411 1.00 65.62 392 ASP A N 1
ATOM 3119 C CA . ASP A 1 392 ? 15.869 -7.583 26.691 1.00 65.62 392 ASP A CA 1
ATOM 3120 C C . ASP A 1 392 ? 16.441 -6.996 27.991 1.00 65.62 392 ASP A C 1
ATOM 3122 O O . ASP A 1 392 ? 17.100 -7.702 28.758 1.00 65.62 392 ASP A O 1
ATOM 3126 N N . ILE A 1 393 ? 16.164 -5.717 28.282 1.00 71.62 393 ILE A N 1
ATOM 3127 C CA . ILE A 1 393 ? 16.538 -5.088 29.560 1.00 71.62 393 ILE A CA 1
ATOM 3128 C C . ILE A 1 393 ? 15.818 -5.772 30.725 1.00 71.62 393 ILE A C 1
ATOM 3130 O O . ILE A 1 393 ? 16.441 -6.061 31.748 1.00 71.62 393 ILE A O 1
ATOM 3134 N N . ASN A 1 394 ? 14.523 -6.051 30.591 1.00 71.69 394 ASN A N 1
ATOM 3135 C CA . ASN A 1 394 ? 13.747 -6.700 31.644 1.00 71.69 394 ASN A CA 1
ATOM 3136 C C . ASN A 1 394 ? 14.192 -8.152 31.865 1.00 71.69 394 ASN A C 1
ATOM 3138 O O . ASN A 1 394 ? 14.389 -8.554 33.011 1.00 71.69 394 ASN A O 1
ATOM 3142 N N . ASP A 1 395 ? 14.452 -8.906 30.798 1.00 75.44 395 ASP A N 1
ATOM 3143 C CA . ASP A 1 395 ? 14.981 -10.270 30.869 1.00 75.44 395 ASP A CA 1
ATOM 3144 C C . ASP A 1 395 ? 16.380 -10.308 31.488 1.00 75.44 395 ASP A C 1
ATOM 3146 O O . ASP A 1 395 ? 16.694 -11.187 32.299 1.00 75.44 395 ASP A O 1
ATOM 3150 N N . ARG A 1 396 ? 17.236 -9.341 31.138 1.00 77.62 396 ARG A N 1
ATOM 3151 C CA . ARG A 1 396 ? 18.557 -9.174 31.752 1.00 77.62 396 ARG A CA 1
ATOM 3152 C C . ARG A 1 396 ? 18.428 -8.882 33.245 1.00 77.62 396 ARG A C 1
ATOM 3154 O O . ARG A 1 396 ? 19.056 -9.578 34.043 1.00 77.62 396 ARG A O 1
ATOM 3161 N N . ARG A 1 397 ? 17.572 -7.933 33.634 1.00 81.31 397 ARG A N 1
ATOM 3162 C CA . ARG A 1 397 ? 17.294 -7.604 35.043 1.00 81.31 397 ARG A CA 1
ATOM 3163 C C . ARG A 1 397 ? 16.756 -8.806 35.814 1.00 81.31 397 ARG A C 1
ATOM 3165 O O . ARG A 1 397 ? 17.214 -9.065 36.923 1.00 81.31 397 ARG A O 1
ATOM 3172 N N . LEU A 1 398 ? 15.851 -9.585 35.221 1.00 80.75 398 LEU A N 1
ATOM 3173 C CA . LEU A 1 398 ? 15.294 -10.792 35.834 1.00 80.75 398 LEU A CA 1
ATOM 3174 C C . LEU A 1 398 ? 16.366 -11.872 36.047 1.00 80.75 398 LEU A C 1
ATOM 3176 O O . LEU A 1 398 ? 16.431 -12.486 37.115 1.00 80.75 398 LEU A O 1
ATOM 3180 N N . LYS A 1 399 ? 17.255 -12.083 35.067 1.00 83.94 399 LYS A N 1
ATOM 3181 C CA . LYS A 1 399 ? 18.405 -12.994 35.201 1.00 83.94 399 LYS A CA 1
ATOM 3182 C C . LYS A 1 399 ? 19.359 -12.530 36.300 1.00 83.94 399 LYS A C 1
ATOM 3184 O O . LYS A 1 399 ? 19.778 -13.351 37.114 1.00 83.94 399 LYS A O 1
ATOM 3189 N N . VAL A 1 400 ? 19.669 -11.234 36.351 1.00 85.25 400 VAL A N 1
ATOM 3190 C CA . VAL A 1 400 ? 20.516 -10.626 37.389 1.00 85.25 400 VAL A CA 1
ATOM 3191 C C . VAL A 1 400 ? 19.909 -10.825 38.779 1.00 85.25 400 VAL A C 1
ATOM 3193 O O . VAL A 1 400 ? 20.600 -11.308 39.674 1.00 85.25 400 VAL A O 1
ATOM 3196 N N . LEU A 1 401 ? 18.610 -10.558 38.943 1.00 85.31 401 LEU A N 1
ATOM 3197 C CA . LEU A 1 401 ? 17.869 -10.808 40.184 1.00 85.31 401 LEU A CA 1
ATOM 3198 C C . LEU A 1 401 ? 17.928 -12.286 40.590 1.00 85.31 401 LEU A C 1
ATOM 3200 O O . LEU A 1 401 ? 18.295 -12.596 41.719 1.00 85.31 401 LEU A O 1
ATOM 3204 N N . THR A 1 402 ? 17.677 -13.201 39.651 1.00 86.12 402 THR A N 1
ATOM 3205 C CA . THR A 1 402 ? 17.725 -14.652 39.904 1.00 86.12 402 THR A CA 1
ATOM 3206 C C . THR A 1 402 ? 19.119 -15.110 40.355 1.00 86.12 402 THR A C 1
ATOM 3208 O O . THR A 1 402 ? 19.261 -15.945 41.251 1.00 86.12 402 THR A O 1
ATOM 3211 N N . VAL A 1 403 ? 20.180 -14.579 39.739 1.00 86.62 403 VAL A N 1
ATOM 3212 C CA . VAL A 1 403 ? 21.569 -14.874 40.124 1.00 86.62 403 VAL A CA 1
ATOM 3213 C C . VAL A 1 403 ? 21.885 -14.284 41.498 1.00 86.62 403 VAL A C 1
ATOM 3215 O O . VAL A 1 403 ? 22.485 -14.970 42.327 1.00 86.62 403 VAL A O 1
ATOM 3218 N N . ALA A 1 404 ? 21.450 -13.054 41.771 1.00 86.56 404 ALA A N 1
ATOM 3219 C CA . ALA A 1 404 ? 21.647 -12.404 43.059 1.00 86.56 404 ALA A CA 1
ATOM 3220 C C . ALA A 1 404 ? 20.935 -13.157 44.196 1.00 86.56 404 ALA A C 1
ATOM 3222 O O . ALA A 1 404 ? 21.536 -13.383 45.243 1.00 86.56 404 ALA A O 1
ATOM 3223 N N . GLU A 1 405 ? 19.705 -13.629 43.987 1.00 86.50 405 GLU A N 1
ATOM 3224 C CA . GLU A 1 405 ? 18.971 -14.457 44.954 1.00 86.50 405 GLU A CA 1
ATOM 3225 C C . GLU A 1 405 ? 19.696 -15.774 45.258 1.00 86.50 405 GLU A C 1
ATOM 3227 O O . GLU A 1 405 ? 19.841 -16.153 46.422 1.00 86.50 405 GLU A O 1
ATOM 3232 N N . ARG A 1 406 ? 20.242 -16.443 44.232 1.00 87.31 406 ARG A N 1
ATOM 3233 C CA . ARG A 1 406 ? 21.068 -17.649 44.421 1.00 87.31 406 ARG A CA 1
ATOM 3234 C C . ARG A 1 406 ? 22.354 -17.356 45.192 1.00 87.31 406 ARG A C 1
ATOM 3236 O O . ARG A 1 406 ? 22.759 -18.162 46.023 1.00 87.31 406 ARG A O 1
ATOM 3243 N N . LEU A 1 407 ? 23.000 -16.219 44.939 1.00 87.88 407 LEU A N 1
ATOM 3244 C CA . LEU A 1 407 ? 24.202 -15.803 45.666 1.00 87.88 407 LEU A CA 1
ATOM 3245 C C . LEU A 1 407 ? 23.901 -15.486 47.136 1.00 87.88 407 LEU A C 1
ATOM 3247 O O . LEU A 1 407 ? 24.667 -15.903 48.005 1.00 87.88 407 LEU A O 1
ATOM 3251 N N . LYS A 1 408 ? 22.766 -14.837 47.424 1.00 88.62 408 LYS A N 1
ATOM 3252 C CA . LYS A 1 408 ? 22.283 -14.615 48.797 1.00 88.62 408 LYS A CA 1
ATOM 3253 C C . LYS A 1 408 ? 22.005 -15.936 49.512 1.00 88.62 408 LYS A C 1
ATOM 3255 O O . LYS A 1 408 ? 22.480 -16.131 50.626 1.00 88.62 408 LYS A O 1
ATOM 3260 N N . ALA A 1 409 ? 21.350 -16.887 48.844 1.00 87.06 409 ALA A N 1
ATOM 3261 C CA . ALA A 1 409 ? 21.107 -18.226 49.389 1.00 87.06 409 ALA A CA 1
ATOM 3262 C C . ALA A 1 409 ? 22.401 -19.016 49.685 1.00 87.06 409 ALA A C 1
ATOM 3264 O O . ALA A 1 409 ? 22.407 -19.899 50.539 1.00 87.06 409 ALA A O 1
ATOM 3265 N N . LEU A 1 410 ? 23.507 -18.688 49.008 1.00 90.81 410 LEU A N 1
ATOM 3266 C CA . LEU A 1 410 ? 24.839 -19.261 49.234 1.00 90.81 410 LEU A CA 1
ATOM 3267 C C . LEU A 1 410 ? 25.692 -18.461 50.240 1.00 90.81 410 LEU A C 1
ATOM 3269 O O . LEU A 1 410 ? 26.885 -18.736 50.371 1.00 90.81 410 LEU A O 1
ATOM 3273 N N . GLY A 1 411 ? 25.119 -17.464 50.925 1.00 86.81 411 GLY A N 1
ATOM 3274 C CA . GLY A 1 411 ? 25.817 -16.634 51.913 1.00 86.81 411 GLY A CA 1
ATOM 3275 C C . GLY A 1 411 ? 26.783 -15.602 51.318 1.00 86.81 411 GLY A C 1
ATOM 3276 O O . GLY A 1 411 ? 27.669 -15.121 52.017 1.00 86.81 411 GLY A O 1
ATOM 3277 N N . LYS A 1 412 ? 26.652 -15.265 50.026 1.00 90.12 412 LYS A N 1
ATOM 3278 C CA . LYS A 1 412 ? 27.493 -14.283 49.315 1.00 90.12 412 LYS A CA 1
ATOM 3279 C C . LYS A 1 412 ? 26.746 -12.967 49.074 1.00 90.12 412 LYS A C 1
ATOM 3281 O O . LYS A 1 412 ? 26.597 -12.534 47.930 1.00 90.12 412 LYS A O 1
ATOM 3286 N N . GLU A 1 413 ? 26.264 -12.340 50.145 1.00 87.94 413 GLU A N 1
ATOM 3287 C CA . GLU A 1 413 ? 25.457 -11.110 50.076 1.00 87.94 413 GLU A CA 1
ATOM 3288 C C . GLU A 1 413 ? 26.187 -9.928 49.430 1.00 87.94 413 GLU A C 1
ATOM 3290 O O . GLU A 1 413 ? 25.608 -9.265 48.572 1.00 87.94 413 GLU A O 1
ATOM 3295 N N . ASP A 1 414 ? 27.466 -9.717 49.746 1.00 85.75 414 ASP A N 1
ATOM 3296 C CA . ASP A 1 414 ? 28.247 -8.605 49.182 1.00 85.75 414 ASP A CA 1
ATOM 3297 C C . ASP A 1 414 ? 28.372 -8.695 47.654 1.00 85.75 414 ASP A C 1
ATOM 3299 O O . ASP A 1 414 ? 28.255 -7.699 46.942 1.00 85.75 414 ASP A O 1
ATOM 3303 N N . LEU A 1 415 ? 28.559 -9.911 47.126 1.00 83.88 415 LEU A N 1
ATOM 3304 C CA . LEU A 1 415 ? 28.664 -10.145 45.685 1.00 83.88 415 LEU A CA 1
ATOM 3305 C C . LEU A 1 415 ? 27.304 -9.987 44.990 1.00 83.88 415 LEU A C 1
ATOM 3307 O O . LEU A 1 415 ? 27.237 -9.467 43.879 1.00 83.88 415 LEU A O 1
ATOM 3311 N N . ALA A 1 416 ? 26.226 -10.419 45.650 1.00 84.19 416 ALA A N 1
ATOM 3312 C CA . ALA A 1 416 ? 24.866 -10.246 45.154 1.00 84.19 416 ALA A CA 1
ATOM 3313 C C . ALA A 1 416 ? 24.486 -8.761 45.056 1.00 84.19 416 ALA A C 1
ATOM 3315 O O . ALA A 1 416 ? 23.944 -8.335 44.039 1.00 84.19 416 ALA A O 1
ATOM 3316 N N . ASN A 1 417 ? 24.800 -7.972 46.087 1.00 85.25 417 ASN A N 1
ATOM 3317 C CA . ASN A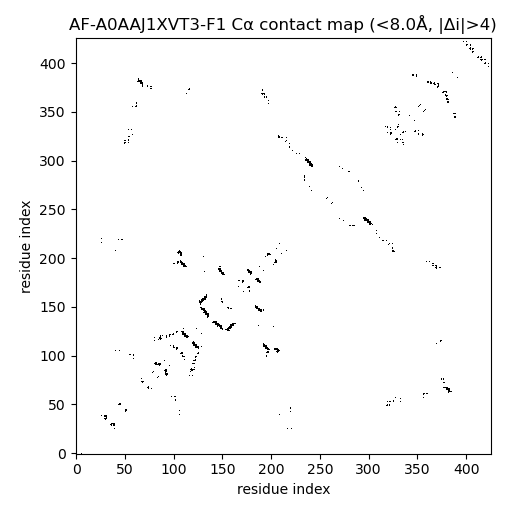 1 417 ? 24.506 -6.539 46.112 1.00 85.25 417 ASN A CA 1
ATOM 3318 C C . ASN A 1 417 ? 25.344 -5.776 45.077 1.00 85.25 417 ASN A C 1
ATOM 3320 O O . ASN A 1 417 ? 24.798 -4.944 44.359 1.00 85.25 417 ASN A O 1
ATOM 3324 N N . LYS A 1 418 ? 26.624 -6.134 44.906 1.00 87.44 418 LYS A N 1
ATOM 3325 C CA . LYS A 1 418 ? 27.497 -5.521 43.895 1.00 87.44 418 LYS A CA 1
ATOM 3326 C C . LYS A 1 418 ? 26.989 -5.716 42.460 1.00 87.44 418 LYS A C 1
ATOM 3328 O O . LYS A 1 418 ? 26.969 -4.768 41.685 1.00 87.44 418 LYS A O 1
ATOM 3333 N N . ILE A 1 419 ? 26.549 -6.926 42.110 1.00 85.25 419 ILE A N 1
ATOM 3334 C CA . ILE A 1 419 ? 26.023 -7.224 40.766 1.00 85.25 419 ILE A CA 1
ATOM 3335 C C . ILE A 1 419 ? 24.706 -6.471 40.502 1.00 85.25 419 ILE A C 1
ATOM 3337 O O . ILE A 1 419 ? 24.463 -6.035 39.379 1.00 85.25 419 ILE A O 1
ATOM 3341 N N . ILE A 1 420 ? 23.862 -6.288 41.525 1.00 84.56 420 ILE A N 1
ATOM 3342 C CA . ILE A 1 420 ? 22.637 -5.480 41.411 1.00 84.56 420 ILE A CA 1
ATOM 3343 C C . ILE A 1 420 ? 22.979 -3.996 41.210 1.00 84.56 420 ILE A C 1
ATOM 3345 O O . ILE A 1 420 ? 22.384 -3.348 40.353 1.00 84.56 420 ILE A O 1
ATOM 3349 N N . GLU A 1 421 ? 23.933 -3.454 41.971 1.00 81.56 421 GLU A N 1
ATOM 3350 C CA . GLU A 1 421 ? 24.362 -2.053 41.849 1.00 81.56 421 GLU A CA 1
ATOM 3351 C C . GLU A 1 421 ? 24.966 -1.743 40.474 1.00 81.56 421 GLU A C 1
ATOM 3353 O O . GLU A 1 421 ? 24.630 -0.718 39.881 1.00 81.56 421 GLU A O 1
ATOM 3358 N N . GLU A 1 422 ? 25.798 -2.639 39.937 1.00 80.00 422 GLU A N 1
ATOM 3359 C CA . GLU A 1 422 ? 26.385 -2.497 38.597 1.00 80.00 422 GLU A CA 1
ATOM 3360 C C . GLU A 1 422 ? 25.318 -2.507 37.485 1.00 80.00 422 GLU A C 1
ATOM 3362 O O . GLU A 1 422 ? 25.467 -1.803 36.488 1.00 80.00 422 GLU A O 1
ATOM 3367 N N . GLU A 1 423 ? 24.218 -3.249 37.655 1.00 78.19 423 GLU A N 1
ATOM 3368 C CA . GLU A 1 423 ? 23.113 -3.294 36.685 1.00 78.19 423 GLU A CA 1
ATOM 3369 C C . GLU A 1 423 ? 22.170 -2.083 36.788 1.00 78.19 423 GLU A C 1
ATOM 3371 O O . GLU A 1 423 ? 21.593 -1.675 35.787 1.00 78.19 423 GLU A O 1
ATOM 3376 N N . ILE A 1 424 ? 22.004 -1.487 37.975 1.00 69.88 424 ILE A N 1
ATOM 3377 C CA . ILE A 1 424 ? 21.191 -0.268 38.165 1.00 69.88 424 ILE A CA 1
ATOM 3378 C C . ILE A 1 424 ? 21.889 0.972 37.576 1.00 69.88 424 ILE A C 1
ATOM 3380 O O . ILE A 1 424 ? 21.218 1.939 37.215 1.00 69.88 424 ILE A O 1
ATOM 3384 N N . GLN A 1 425 ? 23.223 0.958 37.486 1.00 56.84 425 GLN A N 1
ATOM 3385 C CA . GLN A 1 425 ? 24.021 2.060 36.934 1.00 56.84 425 GLN A CA 1
ATOM 3386 C C . GLN A 1 425 ? 24.161 2.041 35.397 1.00 56.84 425 GLN A C 1
ATOM 3388 O O . GLN A 1 425 ? 24.678 3.011 34.837 1.00 56.84 425 GLN A O 1
ATOM 3393 N N . LEU A 1 426 ? 23.711 0.973 34.726 1.00 52.84 426 LEU A N 1
ATOM 3394 C CA . LEU A 1 426 ? 23.674 0.809 33.263 1.00 52.84 426 LEU A CA 1
ATOM 3395 C C . LEU A 1 426 ? 22.277 1.099 32.701 1.00 52.84 426 LEU A C 1
ATOM 3397 O O . LEU A 1 426 ? 22.224 1.625 31.563 1.00 52.84 426 LEU A O 1
#

Foldseek 3Di:
DDPVVVVVVVVLVVVVCVVVPPPPPDLVVQQDDDPANVSSLVCLCVPQVQQVLLLVLLLCLLCVFPKDLPDPVLVVLVCCQQPVDEAPVRHGLVVQLSVQLSQQQSQQWWKWFQDASHRHIHIQHLFQKAWEWEQDPVDGDDTDTFFMKGFPVSDGDYHHYDDPPQDDPVCCVVVQWDQHPVNGMIGHGLLGMFTFGLAPPDSRGDHLCVVPVVLSVVVVVLVVVVVCCVLPVFLADKDFAFPPPPDDDDDDDPPPPPDPVVVVVLSVVVVVQVVVQVVVRNVDDPPDDRDHDPRTPDMDRDDDPDDNVVCVVVVLCSNVVSCVSSVAHSLSSVHDDDDDPDDSLVVVLVRCVPGNQVSQASRQQRVQSNCCSRSVRHRMGGDDDDRVVVVVLVVVLVVLQVVLVVCVVVVNNVVSVVSNVVSVVD

Secondary structure (DSSP, 8-state):
--HHHHHHHHHHHHHHHGGG------GGGGSPSSS--HHHHHHHHHHSHHHHHHHHHHHHHHSSS-EE-S-HHHHHHHHHHHHS-B-TTS-BHHHHHHHHHHHHHHHS-EEEEEEETTTEEEEE-TTSEEEEEEE-SSS-SSEEEEEEEEETT------EE--TTSS-HHHHHHHS-EE-TTSSEEEEPTTTEEEE-S--SSSS---HHHHTHHHHHHHHHHHHHHHHHHHT-SS-EEEEEE----SS---TT-TT---HHHHHHHHHHHHHHHHHHHHHHHT--TT------TTEEEEEEEPPSS-HHHHHHHHHTHHHHHHHHTT--GGGGT-S---SSS-HHHHHHHHIIIIIHHHHHHHHHHHHHHHHHHH-----EEPPPPPHHHHHHHHHHHHHHHHHHHHHHTT-HHHHHHHHHHHHT-

pLDDT: mean 78.28, std 16.3, range [32.06, 96.94]

Sequence (426 aa):
MSETELVGKDELLKAMTMCNSCPDFNLNDLRGKGDNNYQLYDWLIHNLPTAQYVLGKLVELIFSNNLTTGDEKQDEILNNFLYGQTNPEGVTNYHVLVQSIKESIVYGRSGLRFLSKDDGLINVKCNHFGVAQILNKEHYGYKELIGFVIDKKGRAITDVDLREGEIDSEEYFKKGIFVFKNNDNILLPPEKFVNLRVDTSTPKGSSVFDSDIQRVLLIASVYKRLLYDIEYDGAGRLIFWADNANSNEESSNNFLNDTESATKRRQDKYKKEVEEIMKLVKDSNSTSVLAVSNAFKKMDHLPRVTKATEFLSYLNQEGEIMAQVFGVPNVLLGLGKISGNISMEKVIDNAMLNSIIPLRENIATQISSILTNNLKVPKVYFDKYELKSQSDINDRRLKVLTVAERLKALGKEDLANKIIEEEIQL

Nearest PDB structures (foldseek):
  6te8-assembly1_A  TM=6.053E-01  e=7.598E-08  Rhodobacter capsulatus DE442
  6tba-assembly1_1A  TM=5.902E-01  e=6.046E-08  Rhodobacter capsulatus SB 1003
  6toa-assembly1_B  TM=5.556E-01  e=4.053E-08  Rhodobacter capsulatus DE442
  6toa-assembly1_A  TM=5.643E-01  e=2.381E-07  Rhodobacter capsulatus DE442
  7kln-assembly1_A1  TM=5.401E-01  e=7.332E-06  Vibrio phage XM1

Solvent-accessible surface area (backbone atoms only — not comparable to full-atom values): 24371 Å² total; per-residue (Å²): 134,57,75,69,63,54,52,58,51,54,53,49,52,51,62,67,50,58,79,67,68,64,84,73,85,52,73,70,76,40,48,41,84,75,98,44,43,61,64,35,44,56,49,46,53,73,69,39,84,50,42,50,54,48,53,52,51,52,51,48,60,50,54,71,35,56,79,36,49,90,40,75,72,53,32,50,56,49,47,42,56,30,67,70,45,50,17,91,87,72,43,33,30,48,56,36,52,55,50,30,51,53,37,6,44,55,60,1,21,14,27,43,34,54,74,44,92,79,47,31,47,44,64,40,56,61,50,33,37,17,51,28,27,32,76,36,81,89,69,66,92,50,66,40,82,68,26,35,35,36,37,79,83,66,46,79,39,64,68,40,82,56,58,92,84,75,62,62,63,68,55,30,71,73,65,58,44,37,72,44,94,83,70,45,39,34,38,37,39,60,70,41,40,38,83,40,42,77,38,73,92,45,99,57,33,50,26,35,58,67,80,42,38,68,60,53,51,48,53,54,48,50,55,51,50,47,50,49,54,59,77,53,64,51,77,67,51,68,44,75,39,63,56,72,92,80,78,87,86,80,77,100,77,73,93,83,65,89,44,75,65,50,55,52,52,52,50,53,49,53,51,51,52,50,54,53,50,51,52,54,43,72,79,41,57,100,85,58,84,83,88,74,65,87,64,41,72,45,75,45,69,56,78,76,92,74,58,74,76,76,48,47,65,58,61,74,40,41,49,42,50,45,20,53,43,69,62,40,62,28,74,82,70,76,34,75,85,90,82,76,95,65,61,65,51,56,54,46,43,51,44,40,62,74,43,41,49,58,52,35,54,54,51,23,57,56,54,21,57,39,48,24,70,70,72,72,40,64,70,39,37,58,45,82,83,78,51,58,57,58,51,53,50,50,52,49,49,51,51,51,51,54,51,26,52,55,29,42,76,68,73,36,50,72,62,22,52,50,58,51,53,58,58,74,76,106

Mean predicted aligned error: 13.89 Å

Radius of gyration: 34.16 Å; Cα contacts (8 Å, |Δi|>4): 518; chains: 1; bounding box: 74×48×124 Å